Protein AF-A0A061SSI2-F1 (afdb_monomer_lite)

Radius of gyration: 25.5 Å; chains: 1; bounding box: 60×68×73 Å

Organism: NCBI:txid83219

InterPro domains:
  IPR036188 FAD/NAD(P)-binding domain superfamily [G3DSA:3.50.50.60] (136-380)
  IPR036188 FAD/NAD(P)-binding domain superfamily [G3DSA:3.50.50.60] (461-636)
  IPR036188 FAD/NAD(P)-binding domain superfamily [SSF51905] (148-399)
  IPR036188 FAD/NAD(P)-binding domain superfamily [SSF51905] (427-627)

Sequence (639 aa):
MELQDIFISDSFLNADEAMLRAAVQKANIPALMMSLLHLEGDDAIMSSGITPQNAPLSSNEDGLTSADRQIIRDRAVQAALEWRQSGRAVSIPDNVTLDRATSFIIGQETPASYGAMLREELPFSGPNRPAWGQGQASDADCAACPLIVIGAGMSGIAAGIRLKQAGYPFVILEKSNSVGGTWRDNDYPGCRVDTPNHIYSYSFASDFDWPARFSDGATLRSYFEEVAAQFELTDHIKLNTEVAGANWHEATGEWEVRLSDGETLRARAVISALGQLNRPKIPNLPGLDSFAGAQFHSARWDHAVELSGKRVAVIGTGASATQFVPEIVDQVAHMTILQRSPPWLVPTPDYHDDLPDDERWLIRNWPAYAAWYRMWLFRRDGVEGVLPMLFSEPGFDGKTTVSAGNAAIRDLWASYIKEQAGHDPGWVERLLPDYPPCAKRPLRDSGTWVKTLQRDDVALVQDPIASVKANGIRLADGTLIEADVIIFGTGFEADRFFAPLDITGRDGAKMADTMKNPRAYRGTLVPGFPNFFSIYGPNTNTVVGAGIIFFSECSVRYITGCLNVLSAGGHHSLEVKSEPFEAYNSWIDKKNNSAAWGMPDVDSWYKNDAGRVTQNWPGTHYEFWEMTLRPDTDHFDVR

pLDDT: mean 91.66, std 9.03, range [28.86, 98.88]

Structure (mmCIF, N/CA/C/O backbone):
data_AF-A0A061SSI2-F1
#
_entry.id   AF-A0A061SSI2-F1
#
loop_
_atom_site.group_PDB
_atom_site.id
_atom_site.type_symbol
_atom_site.label_atom_id
_atom_site.label_alt_id
_atom_site.label_comp_id
_atom_site.label_asym_id
_atom_site.label_entity_id
_atom_site.label_seq_id
_atom_site.pdbx_PDB_ins_code
_atom_site.Cartn_x
_atom_site.Cartn_y
_atom_site.Cartn_z
_atom_site.occupancy
_atom_site.B_iso_or_equiv
_atom_site.auth_seq_id
_atom_site.auth_comp_id
_atom_site.auth_asym_id
_atom_site.auth_atom_id
_atom_site.pdbx_PDB_model_num
ATOM 1 N N . MET A 1 1 ? 13.472 -9.101 -28.650 1.00 28.86 1 MET A N 1
ATOM 2 C CA . MET A 1 1 ? 13.308 -7.962 -29.572 1.00 28.86 1 MET A CA 1
ATOM 3 C C . MET A 1 1 ? 12.966 -6.786 -28.680 1.00 28.86 1 MET A C 1
ATOM 5 O O . MET A 1 1 ? 11.862 -6.763 -28.156 1.00 28.86 1 MET A O 1
ATOM 9 N N . GLU A 1 2 ? 13.950 -5.953 -28.340 1.00 35.62 2 GLU A N 1
ATOM 10 C CA . GLU A 1 2 ? 13.703 -4.769 -27.508 1.00 35.62 2 GLU A CA 1
ATOM 11 C C . GLU A 1 2 ? 12.800 -3.828 -28.308 1.00 35.62 2 GLU A C 1
ATOM 13 O O . GLU A 1 2 ? 13.147 -3.441 -29.423 1.00 35.62 2 GLU A O 1
ATOM 18 N N . LEU A 1 3 ? 11.610 -3.539 -27.784 1.00 45.44 3 LEU A N 1
ATOM 19 C CA . LEU A 1 3 ? 10.772 -2.467 -28.308 1.00 45.44 3 LEU A CA 1
ATOM 20 C C . LEU A 1 3 ? 11.535 -1.169 -28.030 1.00 45.44 3 LEU A C 1
ATOM 22 O O . LEU A 1 3 ? 11.648 -0.763 -26.882 1.00 45.44 3 LEU A O 1
ATOM 26 N N . GLN A 1 4 ? 12.143 -0.584 -29.060 1.00 54.62 4 GLN A N 1
ATOM 27 C CA . GLN A 1 4 ? 12.888 0.676 -28.932 1.00 54.62 4 GLN A CA 1
ATOM 28 C C . GLN A 1 4 ? 11.991 1.910 -29.101 1.00 54.62 4 GLN A C 1
ATOM 30 O O . GLN A 1 4 ? 12.426 3.020 -28.790 1.00 54.62 4 GLN A O 1
ATOM 35 N N . ASP A 1 5 ? 10.740 1.704 -29.526 1.00 62.62 5 ASP A N 1
ATOM 36 C CA . ASP A 1 5 ? 9.794 2.763 -29.857 1.00 62.62 5 ASP A CA 1
ATOM 37 C C . ASP A 1 5 ? 8.589 2.769 -28.909 1.00 62.62 5 ASP A C 1
ATOM 39 O O . ASP A 1 5 ? 8.026 1.725 -28.563 1.00 62.62 5 ASP A O 1
ATOM 43 N N . ILE A 1 6 ? 8.180 3.973 -28.517 1.00 73.94 6 ILE A N 1
ATOM 44 C CA . ILE A 1 6 ? 6.973 4.227 -27.729 1.00 73.94 6 ILE A CA 1
ATOM 45 C C . ILE A 1 6 ? 5.749 4.137 -28.646 1.00 73.94 6 ILE A C 1
ATOM 47 O O . ILE A 1 6 ? 5.735 4.703 -29.741 1.00 73.94 6 ILE A O 1
ATOM 51 N N . PHE A 1 7 ? 4.699 3.450 -28.190 1.00 74.88 7 PHE A N 1
ATOM 52 C CA . PHE A 1 7 ? 3.424 3.397 -28.907 1.00 74.88 7 PHE A CA 1
ATOM 53 C C . PHE A 1 7 ? 2.786 4.791 -28.992 1.00 74.88 7 PHE A C 1
ATOM 55 O O . PHE A 1 7 ? 2.642 5.480 -27.982 1.00 74.88 7 PHE A O 1
ATOM 62 N N . ILE A 1 8 ? 2.365 5.186 -30.196 1.00 83.44 8 ILE A N 1
ATOM 63 C CA . ILE A 1 8 ? 1.669 6.451 -30.446 1.00 83.44 8 ILE A CA 1
ATOM 64 C C . ILE A 1 8 ? 0.223 6.145 -30.813 1.00 83.44 8 ILE A C 1
ATOM 66 O O . ILE A 1 8 ? -0.042 5.401 -31.753 1.00 83.44 8 ILE A O 1
ATOM 70 N N . SER A 1 9 ? -0.713 6.728 -30.068 1.00 87.00 9 SER A N 1
ATOM 71 C CA . SER A 1 9 ? -2.142 6.503 -30.284 1.00 87.00 9 SER A CA 1
ATOM 72 C C . SER A 1 9 ? -2.663 7.210 -31.542 1.00 87.00 9 SER A C 1
ATOM 74 O O . SER A 1 9 ? -2.282 8.346 -31.837 1.00 87.00 9 SER A O 1
ATOM 76 N N . ASP A 1 10 ? -3.628 6.593 -32.230 1.00 89.00 10 ASP A N 1
ATOM 77 C CA . ASP A 1 10 ? -4.362 7.238 -33.331 1.00 89.00 10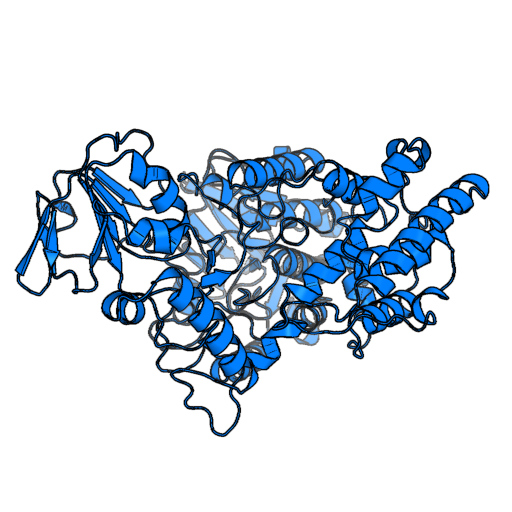 ASP A CA 1
ATOM 78 C C . ASP A 1 10 ? -5.075 8.514 -32.869 1.00 89.00 10 ASP A C 1
ATOM 80 O O . ASP A 1 10 ? -5.177 9.494 -33.604 1.00 89.00 10 ASP A O 1
ATOM 84 N N . SER A 1 11 ? -5.551 8.518 -31.625 1.00 91.38 11 SER A N 1
ATOM 85 C CA . SER A 1 11 ? -6.166 9.682 -30.990 1.00 91.38 11 SER A CA 1
ATOM 86 C C . SER A 1 11 ? -5.193 10.864 -30.936 1.00 91.38 11 SER A C 1
ATOM 88 O O . SER A 1 11 ? -5.549 11.979 -31.317 1.00 91.38 11 SER A O 1
ATOM 90 N N . PHE A 1 12 ? -3.933 10.618 -30.555 1.00 91.88 12 PHE A N 1
ATOM 91 C CA . PHE A 1 12 ? -2.896 11.639 -30.620 1.00 91.88 12 PHE A CA 1
ATOM 92 C C . PHE A 1 12 ? -2.594 12.044 -32.055 1.00 91.88 12 PHE A C 1
ATOM 94 O O . PHE A 1 12 ? -2.487 13.232 -32.302 1.00 91.88 12 PHE A O 1
ATOM 101 N N . LEU A 1 13 ? -2.479 11.127 -33.015 1.00 90.75 13 LEU A N 1
ATOM 102 C CA . LEU A 1 13 ? -2.178 11.497 -34.406 1.00 90.75 13 LEU A CA 1
ATOM 103 C C . LEU A 1 13 ? -3.251 12.404 -35.031 1.00 90.75 13 LEU A C 1
ATOM 105 O O . LEU A 1 13 ? -2.915 13.305 -35.800 1.00 90.75 13 LEU A O 1
ATOM 109 N N . ASN A 1 14 ? -4.518 12.200 -34.665 1.00 92.19 14 ASN A N 1
ATOM 110 C CA . ASN A 1 14 ? -5.667 12.894 -35.251 1.00 92.19 14 ASN A CA 1
ATOM 111 C C . ASN A 1 14 ? -6.132 14.146 -34.482 1.00 92.19 14 ASN A C 1
ATOM 113 O O . ASN A 1 14 ? -7.019 14.847 -34.966 1.00 92.19 14 ASN A O 1
ATOM 117 N N . ALA A 1 15 ? -5.582 14.441 -33.299 1.00 93.06 15 ALA A N 1
ATOM 118 C CA . ALA A 1 15 ? -6.019 15.587 -32.497 1.00 93.06 15 ALA A CA 1
ATOM 119 C C . ALA A 1 15 ? -5.654 16.927 -33.154 1.00 93.06 15 ALA A C 1
ATOM 121 O O . ALA A 1 15 ? -4.512 17.122 -33.563 1.00 93.06 15 ALA A O 1
ATOM 122 N N . ASP A 1 16 ? -6.577 17.884 -33.211 1.00 94.06 16 ASP A N 1
ATOM 123 C CA . ASP A 1 16 ? -6.266 19.227 -33.707 1.00 94.06 16 ASP A CA 1
ATOM 124 C C . ASP A 1 16 ? -5.497 20.074 -32.668 1.00 94.06 16 ASP A C 1
ATOM 126 O O . ASP A 1 16 ? -5.264 19.663 -31.526 1.00 94.06 16 ASP A O 1
ATOM 130 N N . GLU A 1 17 ? -5.054 21.271 -33.066 1.00 96.06 17 GLU A N 1
ATOM 131 C CA . GLU A 1 17 ? -4.328 22.173 -32.164 1.00 96.06 17 GLU A CA 1
ATOM 132 C C . GLU A 1 17 ? -5.178 22.588 -30.951 1.00 96.06 17 GLU A C 1
ATOM 134 O O . GLU A 1 17 ? -4.640 22.750 -29.855 1.00 96.06 17 GLU A O 1
ATOM 139 N N . ALA A 1 18 ? -6.497 22.732 -31.108 1.00 96.00 18 ALA A N 1
ATOM 140 C CA . ALA A 1 18 ? -7.380 23.114 -30.010 1.00 96.00 18 ALA A CA 1
ATOM 141 C C . ALA A 1 18 ? -7.465 22.001 -28.955 1.00 96.00 18 ALA A C 1
ATOM 143 O O . ALA A 1 18 ? -7.346 22.283 -27.762 1.00 96.00 18 ALA A O 1
ATOM 144 N N . MET A 1 19 ? -7.580 20.743 -29.386 1.00 94.94 19 MET A N 1
ATOM 145 C CA . MET A 1 19 ? -7.532 19.563 -28.524 1.00 94.94 19 MET A CA 1
ATOM 146 C C . MET A 1 19 ? -6.191 19.459 -27.797 1.00 94.94 19 MET A C 1
ATOM 148 O O . MET A 1 19 ? -6.169 19.274 -26.582 1.00 94.94 19 MET A O 1
ATOM 152 N N . LEU A 1 20 ? -5.074 19.639 -28.512 1.00 96.06 20 LEU A N 1
ATOM 153 C CA . LEU A 1 20 ? -3.740 19.645 -27.905 1.00 96.06 20 LEU A CA 1
ATOM 154 C C . LEU A 1 20 ? -3.601 20.739 -26.842 1.00 96.06 20 LEU A C 1
ATOM 156 O O . LEU A 1 20 ? -3.106 20.480 -25.746 1.00 96.06 20 LEU A O 1
ATOM 160 N N . ARG A 1 21 ? -4.064 21.957 -27.147 1.00 97.19 21 ARG A N 1
ATOM 161 C CA . ARG A 1 21 ? -4.024 23.090 -26.217 1.00 97.19 21 ARG A CA 1
ATOM 162 C C . ARG A 1 21 ? -4.886 22.861 -24.990 1.00 97.19 21 ARG A C 1
ATOM 164 O O . ARG A 1 21 ? -4.442 23.240 -23.910 1.00 97.19 21 ARG A O 1
ATOM 171 N N . ALA A 1 22 ? -6.070 22.272 -25.151 1.00 95.50 22 ALA A N 1
ATOM 172 C CA . ALA A 1 22 ? -6.946 21.905 -24.044 1.00 95.50 22 ALA A CA 1
ATOM 173 C C . ALA A 1 22 ? -6.271 20.861 -23.143 1.00 95.50 22 ALA A C 1
ATOM 175 O O . ALA A 1 22 ? -6.107 21.108 -21.951 1.00 95.50 22 ALA A O 1
ATOM 176 N N . ALA A 1 23 ? -5.761 19.775 -23.732 1.00 94.75 23 ALA A N 1
ATOM 177 C CA . ALA A 1 23 ? -5.095 18.689 -23.016 1.00 94.75 23 ALA A CA 1
ATOM 178 C C . ALA A 1 23 ? -3.939 19.176 -22.126 1.00 94.75 23 ALA A C 1
ATOM 180 O O . ALA A 1 23 ? -3.821 18.768 -20.973 1.00 94.75 23 ALA A O 1
ATOM 181 N N . VAL A 1 24 ? -3.096 20.094 -22.618 1.00 96.56 24 VAL A N 1
ATOM 182 C CA . VAL A 1 24 ? -1.938 20.573 -21.842 1.00 96.56 24 VAL A CA 1
ATOM 183 C C . VAL A 1 24 ? -2.276 21.629 -20.779 1.00 96.56 24 VAL A C 1
ATOM 185 O O . VAL A 1 24 ? -1.400 21.989 -19.987 1.00 96.56 24 VAL A O 1
ATOM 188 N N . GLN A 1 25 ? -3.513 22.143 -20.706 1.00 94.12 25 GLN A N 1
ATOM 189 C CA . GLN A 1 25 ? -3.859 23.178 -19.718 1.00 94.12 25 GLN A CA 1
ATOM 190 C C . GLN A 1 25 ? -3.698 22.680 -18.283 1.00 94.12 25 GLN A C 1
ATOM 192 O O . GLN A 1 25 ? -3.101 23.371 -17.454 1.00 94.12 25 GLN A O 1
ATOM 197 N N . LYS A 1 26 ? -4.175 21.467 -17.998 1.00 87.50 26 LYS A N 1
ATOM 198 C CA . LYS A 1 26 ? -4.106 20.853 -16.663 1.00 87.50 26 LYS A CA 1
ATOM 199 C C . LYS A 1 26 ? -2.924 19.903 -16.486 1.00 87.50 26 LYS A C 1
ATOM 201 O O . LYS A 1 26 ? -2.784 19.291 -15.434 1.00 87.50 26 LYS A O 1
ATOM 206 N N . ALA A 1 27 ? -2.046 19.812 -17.484 1.00 93.25 27 ALA A N 1
ATOM 207 C CA . ALA A 1 27 ? -0.877 18.952 -17.416 1.00 93.25 27 ALA A CA 1
ATOM 208 C C . ALA A 1 27 ? -0.009 19.268 -16.191 1.00 93.25 27 ALA A C 1
ATOM 210 O O . ALA A 1 27 ? 0.346 20.422 -15.932 1.00 93.25 27 ALA A O 1
ATOM 211 N N . ASN A 1 28 ? 0.443 18.217 -15.508 1.00 91.75 28 ASN A N 1
ATOM 212 C CA . ASN A 1 28 ? 1.655 18.294 -14.706 1.00 91.75 28 ASN A CA 1
ATOM 213 C C . ASN A 1 28 ? 2.825 18.755 -15.593 1.00 91.75 28 ASN A C 1
ATOM 215 O O . ASN A 1 28 ? 3.227 18.050 -16.521 1.00 91.75 28 ASN A O 1
ATOM 219 N N . ILE A 1 29 ? 3.340 19.954 -15.319 1.00 93.44 29 ILE A N 1
ATOM 220 C CA . ILE A 1 29 ? 4.333 20.611 -16.173 1.00 93.44 29 ILE A CA 1
ATOM 221 C C . ILE A 1 29 ? 5.677 19.875 -16.171 1.00 93.44 29 ILE A C 1
ATOM 223 O O . ILE A 1 29 ? 6.192 19.657 -17.262 1.00 93.44 29 ILE A O 1
ATOM 227 N N . PRO A 1 30 ? 6.225 19.407 -15.037 1.00 92.12 30 PRO A N 1
ATOM 228 C CA . PRO A 1 30 ? 7.455 18.615 -15.057 1.00 92.12 30 PRO A CA 1
ATOM 229 C C . PRO A 1 30 ? 7.364 17.344 -15.920 1.00 92.12 30 PRO A C 1
ATOM 231 O O . PRO A 1 30 ? 8.275 17.061 -16.699 1.00 92.12 30 PRO A O 1
ATOM 234 N N . ALA A 1 31 ? 6.243 16.617 -15.859 1.00 92.69 31 ALA A N 1
ATOM 235 C CA . ALA A 1 31 ? 6.002 15.472 -16.737 1.00 92.69 31 ALA A CA 1
ATOM 236 C C . ALA A 1 31 ? 5.883 15.882 -18.216 1.00 92.69 31 ALA A C 1
ATOM 238 O O . ALA A 1 31 ? 6.450 15.230 -19.096 1.00 92.69 31 ALA A O 1
ATOM 239 N N . LEU A 1 32 ? 5.195 16.996 -18.496 1.00 95.25 32 LEU A N 1
ATOM 240 C CA . LEU A 1 32 ? 5.069 17.547 -19.847 1.00 95.25 32 LEU A CA 1
ATOM 241 C C . LEU A 1 32 ? 6.432 17.960 -20.417 1.00 95.25 32 LEU A C 1
ATOM 243 O O . LEU A 1 32 ? 6.720 17.665 -21.574 1.00 95.25 32 LEU A O 1
ATOM 247 N N . MET A 1 33 ? 7.297 18.572 -19.604 1.00 94.69 33 MET A N 1
ATOM 248 C CA . MET A 1 33 ? 8.660 18.923 -20.002 1.00 94.69 33 MET A CA 1
ATOM 249 C C . MET A 1 33 ? 9.441 17.690 -20.443 1.00 94.69 33 MET A C 1
ATOM 251 O O . MET A 1 33 ? 10.102 17.737 -21.470 1.00 94.69 33 MET A O 1
ATOM 255 N N . MET A 1 34 ? 9.360 16.570 -19.724 1.00 92.81 34 MET A N 1
ATOM 256 C CA . MET A 1 34 ? 10.104 15.382 -20.150 1.00 92.81 34 MET A CA 1
ATOM 257 C C . MET A 1 34 ? 9.485 14.658 -21.334 1.00 92.81 34 MET A C 1
ATOM 259 O O . MET A 1 34 ? 10.215 14.027 -22.092 1.00 92.81 34 MET A O 1
ATOM 263 N N . SER A 1 35 ? 8.182 14.812 -21.576 1.00 93.12 35 SER A N 1
ATOM 264 C CA . SER A 1 35 ? 7.599 14.371 -22.847 1.00 93.12 35 SER A CA 1
ATOM 265 C C . SER A 1 35 ? 8.236 15.077 -24.061 1.00 93.12 35 SER A C 1
ATOM 267 O O . SER A 1 35 ? 8.267 14.509 -25.150 1.00 93.12 35 SER A O 1
ATOM 269 N N . LEU A 1 36 ? 8.824 16.273 -23.890 1.00 93.19 36 LEU A N 1
ATOM 270 C CA . LEU A 1 36 ? 9.547 16.963 -24.965 1.00 93.19 36 LEU A CA 1
ATOM 271 C C . LEU A 1 36 ? 10.845 16.255 -25.362 1.00 93.19 36 LEU A C 1
ATOM 273 O O . LEU A 1 36 ? 11.163 16.259 -26.545 1.00 93.19 36 LEU A O 1
ATOM 277 N N . LEU A 1 37 ? 11.527 15.556 -24.441 1.00 91.38 37 LEU A N 1
ATOM 278 C CA . LEU A 1 37 ? 12.700 14.728 -24.785 1.00 91.38 37 LEU A CA 1
ATOM 279 C C . LEU A 1 37 ? 12.373 13.738 -25.911 1.00 91.38 37 LEU A C 1
ATOM 281 O O . LEU A 1 37 ? 13.185 13.438 -26.783 1.00 91.38 37 LEU A O 1
ATOM 285 N N . HIS A 1 38 ? 11.135 13.252 -25.898 1.00 90.62 38 HIS A N 1
ATOM 286 C CA . HIS A 1 38 ? 10.610 12.292 -26.850 1.00 90.62 38 HIS A CA 1
ATOM 287 C C . HIS A 1 38 ? 10.158 12.958 -28.154 1.00 90.62 38 HIS A C 1
ATOM 289 O O . HIS A 1 38 ? 10.530 12.488 -29.231 1.00 90.62 38 HIS A O 1
ATOM 295 N N . LEU A 1 39 ? 9.395 14.054 -28.073 1.00 91.12 39 LEU A N 1
ATOM 296 C CA . LEU A 1 39 ? 8.836 14.766 -29.234 1.00 91.12 39 LEU A CA 1
ATOM 297 C C . LEU A 1 39 ? 9.868 15.595 -30.011 1.00 91.12 39 LEU A C 1
ATOM 299 O O . LEU A 1 39 ? 9.790 15.665 -31.237 1.00 91.12 39 LEU A O 1
ATOM 303 N N . GLU A 1 40 ? 10.877 16.143 -29.341 1.00 91.12 40 GLU A N 1
ATOM 304 C CA . GLU A 1 40 ? 11.967 16.914 -29.960 1.00 91.12 40 GLU A CA 1
ATOM 305 C C . GLU A 1 40 ? 13.142 16.002 -30.338 1.00 91.12 40 GLU A C 1
ATOM 307 O O . GLU A 1 40 ? 13.713 16.140 -31.418 1.00 91.12 40 GLU A O 1
ATOM 312 N N . GLY A 1 41 ? 13.410 14.966 -29.531 1.00 87.12 41 GLY A N 1
ATOM 313 C CA . GLY A 1 41 ? 14.475 13.995 -29.801 1.00 87.12 41 GLY A CA 1
ATOM 314 C C . GLY A 1 41 ? 15.854 14.456 -29.350 1.00 87.12 41 GLY A C 1
ATOM 315 O O . GLY A 1 41 ? 16.855 13.887 -29.783 1.00 87.12 41 GLY A O 1
ATOM 316 N N . ASP A 1 42 ? 15.899 15.477 -28.501 1.00 87.81 42 ASP A N 1
ATOM 317 C CA . ASP A 1 42 ? 17.096 16.005 -27.867 1.00 87.81 42 ASP A CA 1
ATOM 318 C C . ASP A 1 42 ? 16.814 16.372 -26.398 1.00 87.81 42 ASP A C 1
ATOM 320 O O . ASP A 1 42 ? 15.711 16.176 -25.884 1.00 87.81 42 ASP A O 1
ATOM 324 N N . ASP A 1 43 ? 17.837 16.865 -25.698 1.00 88.75 43 ASP A N 1
ATOM 325 C CA . ASP A 1 43 ? 17.764 17.259 -24.294 1.00 88.75 43 ASP A CA 1
ATOM 326 C C . ASP A 1 43 ? 17.686 18.779 -24.065 1.00 88.75 43 ASP A C 1
ATOM 328 O O . ASP A 1 43 ? 17.869 19.250 -22.935 1.00 88.75 43 ASP A O 1
ATOM 332 N N . ALA A 1 44 ? 17.363 19.568 -25.096 1.00 90.62 44 ALA A N 1
ATOM 333 C CA . ALA A 1 44 ? 17.376 21.028 -25.028 1.00 90.62 44 ALA A CA 1
ATOM 334 C C . ALA A 1 44 ? 16.402 21.582 -23.978 1.00 90.62 44 ALA A C 1
ATOM 336 O O . ALA A 1 44 ? 16.630 22.660 -23.422 1.00 90.62 44 ALA A O 1
ATOM 337 N N . ILE A 1 45 ? 15.325 20.854 -23.664 1.00 92.19 45 ILE A N 1
ATOM 338 C CA . ILE A 1 45 ? 14.389 21.227 -22.597 1.00 92.19 45 ILE A CA 1
ATOM 339 C C . ILE A 1 45 ? 15.071 21.342 -21.226 1.00 92.19 45 ILE A C 1
ATOM 341 O O . ILE A 1 45 ? 14.753 22.257 -20.462 1.00 92.19 45 ILE A O 1
ATOM 345 N N . MET A 1 46 ? 16.068 20.495 -20.945 1.00 91.81 46 MET A N 1
ATOM 346 C CA . MET A 1 46 ? 16.818 20.515 -19.684 1.00 91.81 46 MET A CA 1
ATOM 347 C C . MET A 1 46 ? 17.775 21.712 -19.579 1.00 91.81 46 MET A C 1
ATOM 349 O O . MET A 1 46 ? 18.235 22.045 -18.491 1.00 91.81 46 MET A O 1
ATOM 353 N N . SER A 1 47 ? 18.047 22.388 -20.700 1.00 90.25 47 SER A N 1
ATOM 354 C CA . SER A 1 47 ? 18.873 23.602 -20.767 1.00 90.25 47 SER A CA 1
ATOM 355 C C . SER A 1 47 ? 18.049 24.869 -21.035 1.00 90.25 47 SER A C 1
ATOM 357 O O . SER A 1 47 ? 18.606 25.913 -21.363 1.00 90.25 47 SER A O 1
ATOM 359 N N . SER A 1 48 ? 16.719 24.799 -20.900 1.00 89.69 48 SER A N 1
ATOM 360 C CA . SER A 1 48 ? 15.794 25.893 -21.244 1.00 89.69 48 SER A CA 1
ATOM 361 C C . SER A 1 48 ? 15.850 27.110 -20.310 1.00 89.69 48 SER A C 1
ATOM 363 O O . SER A 1 48 ? 15.280 28.150 -20.631 1.00 89.69 48 SER A O 1
ATOM 365 N N . GLY A 1 49 ? 16.506 26.988 -19.152 1.00 89.69 49 GLY A N 1
ATOM 366 C CA . GLY A 1 49 ? 16.491 27.996 -18.086 1.00 89.69 49 GLY A CA 1
ATOM 367 C C . GLY A 1 49 ? 15.238 27.956 -17.201 1.00 89.69 49 GLY A C 1
ATOM 368 O O . GLY A 1 49 ? 15.182 28.682 -16.212 1.00 89.69 49 GLY A O 1
ATOM 369 N N . ILE A 1 50 ? 14.268 27.094 -17.519 1.00 92.25 50 ILE A N 1
ATOM 370 C CA . ILE A 1 50 ? 13.095 26.798 -16.694 1.00 92.25 50 ILE A CA 1
ATOM 371 C C . ILE A 1 50 ? 13.353 25.455 -16.015 1.00 92.25 50 ILE A C 1
ATOM 373 O O . ILE A 1 50 ? 13.325 24.426 -16.683 1.00 92.25 50 ILE A O 1
ATOM 377 N N . THR A 1 51 ? 13.603 25.451 -14.707 1.00 89.38 51 THR A N 1
ATOM 378 C CA . THR A 1 51 ? 13.947 24.228 -13.963 1.00 89.38 51 THR A CA 1
ATOM 379 C C . THR A 1 51 ? 12.963 24.014 -12.814 1.00 89.38 51 THR A C 1
ATOM 381 O O . THR A 1 51 ? 12.871 24.886 -11.945 1.00 89.38 51 THR A O 1
ATOM 384 N N . PRO A 1 52 ? 12.242 22.876 -12.775 1.00 88.81 52 PRO A N 1
ATOM 385 C CA . PRO A 1 52 ? 11.404 22.522 -11.635 1.00 88.81 52 PRO A CA 1
ATOM 386 C C . PRO A 1 52 ? 12.216 22.390 -10.340 1.00 88.81 52 PRO A C 1
ATOM 388 O O . PRO A 1 52 ? 13.381 21.995 -10.355 1.00 88.81 52 PRO A O 1
ATOM 391 N N . GLN A 1 53 ? 11.593 22.680 -9.201 1.00 81.75 53 GLN A N 1
ATOM 392 C CA . GLN A 1 53 ? 12.187 22.504 -7.873 1.00 81.75 53 GLN A CA 1
ATOM 393 C C . GLN A 1 53 ? 11.371 21.536 -7.015 1.00 81.75 53 GLN A C 1
ATOM 395 O O . GLN A 1 53 ? 10.215 21.238 -7.307 1.00 81.75 53 GLN A O 1
ATOM 400 N N . ASN A 1 54 ? 11.991 20.995 -5.960 1.00 74.94 54 ASN A N 1
ATOM 401 C CA . ASN A 1 54 ? 11.278 20.236 -4.934 1.00 74.94 54 ASN A CA 1
ATOM 402 C C . ASN A 1 54 ? 10.758 21.173 -3.847 1.00 74.94 54 ASN A C 1
ATOM 404 O O . ASN A 1 54 ? 11.558 21.698 -3.073 1.00 74.94 54 ASN A O 1
ATOM 408 N N . ALA A 1 55 ? 9.445 21.351 -3.741 1.00 75.25 55 ALA A N 1
ATOM 409 C CA . ALA A 1 55 ? 8.859 22.131 -2.656 1.00 75.25 55 ALA A CA 1
ATOM 410 C C . ALA A 1 55 ? 7.609 21.440 -2.071 1.00 75.25 55 ALA A C 1
ATOM 412 O O . ALA A 1 55 ? 6.511 21.979 -2.180 1.00 75.25 55 ALA A O 1
ATOM 413 N N . PRO A 1 56 ? 7.748 20.270 -1.411 1.00 68.25 56 PRO A N 1
ATOM 414 C CA . PRO A 1 56 ? 6.621 19.412 -1.010 1.00 68.25 56 PRO A CA 1
ATOM 415 C C . PRO A 1 56 ? 5.663 20.029 0.027 1.00 68.25 56 PRO A C 1
ATOM 417 O O . PRO A 1 56 ? 4.608 19.468 0.290 1.00 68.25 56 PRO A O 1
ATOM 420 N N . LEU A 1 57 ? 6.026 21.162 0.638 1.00 72.62 57 LEU A N 1
ATOM 421 C CA . LEU A 1 57 ? 5.203 21.891 1.618 1.00 72.62 57 LEU A CA 1
ATOM 422 C C . LEU A 1 57 ? 4.716 23.254 1.092 1.00 72.62 57 LEU A C 1
ATOM 424 O O . LEU A 1 57 ? 4.156 24.047 1.846 1.00 72.62 57 LEU A O 1
ATOM 428 N N . SER A 1 58 ? 4.973 23.555 -0.182 1.00 69.69 58 SER A N 1
ATOM 429 C CA . SER A 1 58 ? 4.589 24.802 -0.846 1.00 69.69 58 SER A CA 1
ATOM 430 C C . SER A 1 58 ? 3.264 24.633 -1.586 1.00 69.69 58 SER A C 1
ATOM 432 O O . SER A 1 58 ? 2.987 23.572 -2.130 1.00 69.69 58 SER A O 1
ATOM 434 N N . SER A 1 59 ? 2.482 25.708 -1.710 1.00 68.94 59 SER A N 1
ATOM 435 C CA . SER A 1 59 ? 1.330 25.743 -2.626 1.00 68.94 59 SER A CA 1
ATOM 436 C C . SER A 1 59 ? 1.740 25.677 -4.104 1.00 68.94 59 SER A C 1
ATOM 438 O O . SER A 1 59 ? 0.919 25.372 -4.965 1.00 68.94 59 SER A O 1
ATOM 440 N N . ASN A 1 60 ? 3.011 25.967 -4.398 1.00 71.56 60 ASN A N 1
ATOM 441 C CA . ASN A 1 60 ? 3.637 25.813 -5.705 1.00 71.56 60 ASN A CA 1
ATOM 442 C C . ASN A 1 60 ? 4.745 24.753 -5.622 1.00 71.56 60 ASN A C 1
ATOM 444 O O . ASN A 1 60 ? 5.915 25.086 -5.420 1.00 71.56 60 ASN A O 1
ATOM 448 N N . GLU A 1 61 ? 4.358 23.483 -5.717 1.00 74.75 61 GLU A N 1
ATOM 449 C CA . GLU A 1 61 ? 5.221 22.334 -5.400 1.00 74.75 61 GLU A CA 1
ATOM 450 C C . GLU A 1 61 ? 6.387 22.125 -6.376 1.00 74.75 61 GLU A C 1
ATOM 452 O O . GLU A 1 61 ? 7.415 21.572 -5.990 1.00 74.75 61 GLU A O 1
ATOM 457 N N . ASP A 1 62 ? 6.235 22.561 -7.630 1.00 83.56 62 ASP A N 1
ATOM 458 C CA . ASP A 1 62 ? 7.265 22.457 -8.672 1.00 83.56 62 ASP A CA 1
ATOM 459 C C . ASP A 1 62 ? 8.088 23.749 -8.839 1.00 83.56 62 ASP A C 1
ATOM 461 O O . ASP A 1 62 ? 9.015 23.789 -9.646 1.00 83.56 62 ASP A O 1
ATOM 465 N N . GLY A 1 63 ? 7.770 24.806 -8.081 1.00 86.31 63 GLY A N 1
ATOM 466 C CA . GLY A 1 63 ? 8.483 26.086 -8.097 1.00 86.31 63 GLY A CA 1
ATOM 467 C C . GLY A 1 63 ? 8.316 26.930 -9.369 1.00 86.31 63 GLY A C 1
ATOM 468 O O . GLY A 1 63 ? 8.910 28.004 -9.450 1.00 86.31 63 GLY A O 1
ATOM 469 N N . LEU A 1 64 ? 7.508 26.504 -10.348 1.00 90.56 64 LEU A N 1
ATOM 470 C CA . LEU A 1 64 ? 7.386 27.182 -11.643 1.00 90.56 64 LEU A CA 1
ATOM 471 C C . LEU A 1 64 ? 6.388 28.346 -11.597 1.00 90.56 64 LEU A C 1
ATOM 473 O O . LEU A 1 64 ? 5.319 28.244 -10.984 1.00 90.56 64 LEU A O 1
ATOM 477 N N . THR A 1 65 ? 6.696 29.451 -12.282 1.00 93.00 65 THR A N 1
ATOM 478 C CA . THR A 1 65 ? 5.770 30.590 -12.400 1.00 93.00 65 THR A CA 1
ATOM 479 C C . THR A 1 65 ? 4.686 30.326 -13.444 1.00 93.00 65 THR A C 1
ATOM 481 O O . THR A 1 65 ? 4.862 29.525 -14.359 1.00 93.00 65 THR A O 1
ATOM 484 N N . SER A 1 66 ? 3.561 31.045 -13.381 1.00 92.81 66 SER A N 1
ATOM 485 C CA . SER A 1 66 ? 2.514 30.941 -14.411 1.00 92.81 66 SER A CA 1
ATOM 486 C C . SER A 1 66 ? 3.026 31.240 -15.827 1.00 92.81 66 SER A C 1
ATOM 488 O O . SER A 1 66 ? 2.532 30.647 -16.783 1.00 92.81 66 SER A O 1
ATOM 490 N N . ALA A 1 67 ? 4.024 32.124 -15.960 1.00 95.81 67 ALA A N 1
ATOM 491 C CA . ALA A 1 67 ? 4.663 32.429 -17.237 1.00 95.81 67 ALA A CA 1
ATOM 492 C C . ALA A 1 67 ? 5.490 31.240 -17.748 1.00 95.81 67 ALA A C 1
ATOM 494 O O . ALA A 1 67 ? 5.316 30.836 -18.896 1.00 95.81 67 ALA A O 1
ATOM 495 N N . ASP A 1 68 ? 6.302 30.624 -16.883 1.00 95.38 68 ASP A N 1
ATOM 496 C CA . ASP A 1 68 ? 7.083 29.430 -17.228 1.00 95.38 68 ASP A CA 1
ATOM 497 C C . ASP A 1 68 ? 6.172 28.294 -17.695 1.00 95.38 68 ASP A C 1
ATOM 499 O O . ASP A 1 68 ? 6.390 27.698 -18.747 1.00 95.38 68 ASP A O 1
ATOM 503 N N . ARG A 1 69 ? 5.084 28.040 -16.956 1.00 95.31 69 ARG A N 1
ATOM 504 C CA . ARG A 1 69 ? 4.093 27.014 -17.314 1.00 95.31 69 ARG A CA 1
ATOM 505 C C . ARG A 1 69 ? 3.512 27.255 -18.703 1.00 95.31 69 ARG A C 1
ATOM 507 O O . ARG A 1 69 ? 3.349 26.306 -19.465 1.00 95.31 69 ARG A O 1
ATOM 514 N N . GLN A 1 70 ? 3.202 28.508 -19.036 1.00 97.00 70 GLN A N 1
ATOM 515 C CA . GLN A 1 70 ? 2.656 28.850 -20.345 1.00 97.00 70 GLN A CA 1
ATOM 516 C C . GLN A 1 70 ? 3.680 28.633 -21.466 1.00 97.00 70 GLN A C 1
ATOM 518 O O . GLN A 1 70 ? 3.334 28.027 -22.477 1.00 97.00 70 GLN A O 1
ATOM 523 N N . ILE A 1 71 ? 4.943 29.023 -21.255 1.00 96.94 71 ILE A N 1
ATOM 524 C CA . ILE A 1 71 ? 6.040 28.774 -22.206 1.00 96.94 71 ILE A CA 1
ATOM 525 C C . ILE A 1 71 ? 6.172 27.275 -22.498 1.00 96.94 71 ILE A C 1
ATOM 527 O O . ILE A 1 71 ? 6.255 26.878 -23.661 1.00 96.94 71 ILE A O 1
ATOM 531 N N . ILE A 1 72 ? 6.150 26.433 -21.460 1.00 97.00 72 ILE A N 1
ATOM 532 C CA . ILE A 1 72 ? 6.250 24.980 -21.630 1.00 97.00 72 ILE A CA 1
ATOM 533 C C . ILE A 1 72 ? 5.043 24.411 -22.380 1.00 97.00 72 ILE A C 1
ATOM 535 O O . ILE A 1 72 ? 5.226 23.589 -23.275 1.00 97.00 72 ILE A O 1
ATOM 539 N N . ARG A 1 73 ? 3.818 24.848 -22.059 1.00 97.62 73 ARG A N 1
ATOM 540 C CA . ARG A 1 73 ? 2.607 24.400 -22.768 1.00 97.62 73 ARG A CA 1
ATOM 541 C C . ARG A 1 73 ? 2.656 24.749 -24.250 1.00 97.62 73 ARG A C 1
ATOM 543 O O . ARG A 1 73 ? 2.364 23.895 -25.083 1.00 97.62 73 ARG A O 1
ATOM 550 N N . ASP A 1 74 ? 3.045 25.979 -24.579 1.00 97.69 74 ASP A N 1
ATOM 551 C CA . ASP A 1 74 ? 3.144 26.417 -25.970 1.00 97.69 74 ASP A CA 1
ATOM 552 C C . ASP A 1 74 ? 4.225 25.635 -26.724 1.00 97.69 74 ASP A C 1
ATOM 554 O O . ASP A 1 74 ? 3.959 25.145 -27.822 1.00 97.69 74 ASP A O 1
ATOM 558 N N . ARG A 1 75 ? 5.399 25.421 -26.110 1.00 97.06 75 ARG A N 1
ATOM 559 C CA . ARG A 1 75 ? 6.461 24.574 -26.675 1.00 97.06 75 ARG A CA 1
ATOM 560 C C . ARG A 1 75 ? 5.992 23.135 -26.895 1.00 97.06 75 ARG A C 1
ATOM 562 O O . ARG A 1 75 ? 6.235 22.588 -27.962 1.00 97.06 75 ARG A O 1
ATOM 569 N N . ALA A 1 76 ? 5.281 22.543 -25.935 1.00 97.06 76 ALA A N 1
ATOM 570 C CA . ALA A 1 76 ? 4.746 21.185 -26.042 1.00 97.06 76 ALA A CA 1
ATOM 571 C C . ALA A 1 76 ? 3.773 21.018 -27.213 1.00 97.06 76 ALA A C 1
ATOM 573 O O . ALA A 1 76 ? 3.874 20.046 -27.960 1.00 97.06 76 ALA A O 1
ATOM 574 N N . VAL A 1 77 ? 2.867 21.978 -27.414 1.00 97.69 77 VAL A N 1
ATOM 575 C CA . VAL A 1 77 ? 1.939 21.951 -28.552 1.00 97.69 77 VAL A CA 1
ATOM 576 C C . VAL A 1 77 ? 2.690 22.109 -29.873 1.00 97.69 77 VAL A C 1
ATOM 578 O O . VAL A 1 77 ? 2.423 21.350 -30.801 1.00 97.69 77 VAL A O 1
ATOM 581 N N . GLN A 1 78 ? 3.649 23.038 -29.963 1.00 96.56 78 GLN A N 1
ATOM 582 C CA . GLN A 1 78 ? 4.454 23.201 -31.180 1.00 96.56 78 GLN A CA 1
ATOM 583 C C . GLN A 1 78 ? 5.269 21.942 -31.495 1.00 96.56 78 GLN A C 1
ATOM 585 O O . GLN A 1 78 ? 5.168 21.424 -32.603 1.00 96.56 78 GLN A O 1
ATOM 590 N N . ALA A 1 79 ? 5.967 21.377 -30.506 1.00 94.81 79 ALA A N 1
ATOM 591 C CA . ALA A 1 79 ? 6.728 20.141 -30.666 1.00 94.81 79 ALA A CA 1
ATOM 592 C C . ALA A 1 79 ? 5.837 18.973 -31.115 1.00 94.81 79 ALA A C 1
ATOM 594 O O . ALA A 1 79 ? 6.228 18.201 -31.985 1.00 94.81 79 ALA A O 1
ATOM 595 N N . ALA A 1 80 ? 4.615 18.854 -30.584 1.00 94.75 80 ALA A N 1
ATOM 596 C CA . ALA A 1 80 ? 3.660 17.837 -31.022 1.00 94.75 80 ALA A CA 1
ATOM 597 C C . ALA A 1 80 ? 3.243 18.019 -32.495 1.00 94.75 80 ALA A C 1
ATOM 599 O O . ALA A 1 80 ? 3.198 17.043 -33.246 1.00 94.75 80 ALA A O 1
ATOM 600 N N . LEU A 1 81 ? 2.958 19.254 -32.923 1.00 94.69 81 LEU A N 1
ATOM 601 C CA . LEU A 1 81 ? 2.582 19.564 -34.307 1.00 94.69 81 LEU A CA 1
ATOM 602 C C . LEU A 1 81 ? 3.740 19.323 -35.288 1.00 94.69 81 LEU A C 1
ATOM 604 O O . LEU A 1 81 ? 3.531 18.727 -36.346 1.00 94.69 81 LEU A O 1
ATOM 608 N N . GLU A 1 82 ? 4.953 19.747 -34.935 1.00 93.38 82 GLU A N 1
ATOM 609 C CA . GLU A 1 82 ? 6.169 19.547 -35.732 1.00 93.38 82 GLU A CA 1
ATOM 610 C C . GLU A 1 82 ? 6.548 18.066 -35.820 1.00 93.38 82 GLU A C 1
ATOM 612 O O . GLU A 1 82 ? 6.810 17.544 -36.908 1.00 93.38 82 GLU A O 1
ATOM 617 N N . TRP A 1 83 ? 6.504 17.352 -34.692 1.00 92.25 83 TRP A N 1
ATOM 618 C CA . TRP A 1 83 ? 6.807 15.926 -34.639 1.00 92.25 83 TRP A CA 1
ATOM 619 C C . TRP A 1 83 ? 5.909 15.126 -35.592 1.00 92.25 83 TRP A C 1
ATOM 621 O O . TRP A 1 83 ? 6.420 14.317 -36.372 1.00 92.25 83 TRP A O 1
ATOM 631 N N . ARG A 1 84 ? 4.598 15.414 -35.623 1.00 87.94 84 ARG A N 1
ATOM 632 C CA . ARG A 1 84 ? 3.643 14.756 -36.537 1.00 87.94 84 ARG A CA 1
ATOM 633 C C . ARG A 1 84 ? 3.951 14.989 -38.015 1.00 87.94 84 ARG A C 1
ATOM 635 O O . ARG A 1 84 ? 3.648 14.123 -38.829 1.00 87.94 84 ARG A O 1
ATOM 642 N N . GLN A 1 85 ? 4.545 16.129 -38.369 1.00 86.50 85 GLN A N 1
ATOM 643 C CA . GLN A 1 85 ? 4.998 16.391 -39.740 1.00 86.50 85 GLN A CA 1
ATOM 644 C C . GLN A 1 85 ? 6.286 15.628 -40.062 1.00 86.50 85 GLN A C 1
ATOM 646 O O . GLN A 1 85 ? 6.474 15.183 -41.192 1.00 86.50 85 GLN A O 1
ATOM 651 N N . SER A 1 86 ? 7.170 15.473 -39.072 1.00 85.38 86 SER A N 1
ATOM 652 C CA . SER A 1 86 ? 8.462 14.801 -39.240 1.00 85.38 86 SER A CA 1
ATOM 653 C C . SER A 1 86 ? 8.351 13.278 -39.372 1.00 85.38 86 SER A C 1
ATOM 655 O O . SER A 1 86 ? 9.169 12.664 -40.055 1.00 85.38 86 SER A O 1
ATOM 657 N N . GLY A 1 87 ? 7.375 12.658 -38.695 1.00 74.19 87 GLY A N 1
ATOM 658 C CA . GLY A 1 87 ? 7.238 11.200 -38.608 1.00 74.19 87 GLY A CA 1
ATOM 659 C C . GLY A 1 87 ? 8.400 10.499 -37.889 1.00 74.19 87 GLY A C 1
ATOM 660 O O . GLY A 1 87 ? 8.583 9.294 -38.059 1.00 74.19 87 GLY A O 1
ATOM 661 N N . ARG A 1 88 ? 9.216 11.236 -37.121 1.00 82.69 88 ARG A N 1
ATOM 662 C CA . ARG A 1 88 ? 10.360 10.681 -36.384 1.00 82.69 88 ARG A CA 1
ATOM 663 C C . ARG A 1 88 ? 9.886 9.667 -35.338 1.00 82.69 88 ARG A C 1
ATOM 665 O O . ARG A 1 88 ? 8.913 9.913 -34.634 1.00 82.69 88 ARG A O 1
ATOM 672 N N . ALA A 1 89 ? 10.603 8.556 -35.183 1.00 79.50 89 ALA A N 1
ATOM 673 C CA . ALA A 1 89 ? 10.318 7.596 -34.119 1.00 79.50 89 ALA A CA 1
ATOM 674 C C . ALA A 1 89 ? 10.487 8.231 -32.727 1.00 79.50 89 ALA A C 1
ATOM 676 O O . ALA A 1 89 ? 11.388 9.046 -32.502 1.00 79.50 89 ALA A O 1
ATOM 677 N N . VAL A 1 90 ? 9.617 7.848 -31.792 1.00 80.81 90 VAL A N 1
ATOM 678 C CA . VAL A 1 90 ? 9.731 8.245 -30.389 1.00 80.81 90 VAL A CA 1
ATOM 679 C C . VAL A 1 90 ? 10.509 7.172 -29.641 1.00 80.81 90 VAL A C 1
ATOM 681 O O . VAL A 1 90 ? 9.967 6.115 -29.331 1.00 80.81 90 VAL A O 1
ATOM 684 N N . SER A 1 91 ? 11.773 7.459 -29.342 1.00 79.50 91 SER A N 1
ATOM 685 C CA . SER A 1 91 ? 12.676 6.512 -28.690 1.00 79.50 91 SER A CA 1
ATOM 686 C C . SER A 1 91 ? 12.538 6.498 -27.169 1.00 79.50 91 SER A C 1
ATOM 688 O O . SER A 1 91 ? 12.216 7.513 -26.538 1.00 79.50 91 SER A O 1
ATOM 690 N N . ILE A 1 92 ? 12.875 5.355 -26.576 1.00 82.69 92 ILE A N 1
ATOM 691 C CA . ILE A 1 92 ? 13.082 5.205 -25.133 1.00 82.69 92 ILE A CA 1
ATOM 692 C C . ILE A 1 92 ? 14.481 5.733 -24.755 1.00 82.69 92 ILE A C 1
ATOM 694 O O . ILE A 1 92 ? 15.466 5.295 -25.351 1.00 82.69 92 ILE A O 1
ATOM 698 N N . PRO A 1 93 ? 14.610 6.647 -23.774 1.00 83.38 93 PRO A N 1
ATOM 699 C CA . PRO A 1 93 ? 15.905 7.161 -23.344 1.00 83.38 93 PRO A CA 1
ATOM 700 C C . PRO A 1 93 ? 16.805 6.084 -22.711 1.00 83.38 93 PRO A C 1
ATOM 702 O O . PRO A 1 93 ? 16.346 5.169 -22.012 1.00 83.38 93 PRO A O 1
ATOM 705 N N . ASP A 1 94 ? 18.117 6.223 -22.909 1.00 84.25 94 ASP A N 1
ATOM 706 C CA . ASP A 1 94 ? 19.111 5.411 -22.206 1.00 84.25 94 ASP A CA 1
ATOM 707 C C . ASP A 1 94 ? 19.182 5.769 -20.707 1.00 84.25 94 ASP A C 1
ATOM 709 O O . ASP A 1 94 ? 18.563 6.724 -20.238 1.00 84.25 94 ASP A O 1
ATOM 713 N N . ASN A 1 95 ? 19.912 4.976 -19.912 1.00 83.25 95 ASN A N 1
ATOM 714 C CA . ASN A 1 95 ? 19.984 5.197 -18.458 1.00 83.25 95 ASN A CA 1
ATOM 715 C C . ASN A 1 95 ? 20.587 6.553 -18.104 1.00 83.25 95 ASN A C 1
ATOM 717 O O . ASN A 1 95 ? 20.120 7.190 -17.170 1.00 83.25 95 ASN A O 1
ATOM 721 N N . VAL A 1 96 ? 21.588 6.998 -18.864 1.00 84.56 96 VAL A N 1
ATOM 722 C CA . VAL A 1 96 ? 22.269 8.272 -18.618 1.00 84.56 96 VAL A CA 1
ATOM 723 C C . VAL A 1 96 ? 21.304 9.436 -18.831 1.00 84.56 96 VAL A C 1
ATOM 725 O O . VAL A 1 96 ? 21.274 10.377 -18.041 1.00 84.56 96 VAL A O 1
ATOM 728 N N . THR A 1 97 ? 20.484 9.366 -19.877 1.00 86.31 97 THR A N 1
ATOM 729 C CA . THR A 1 97 ? 19.463 10.369 -20.168 1.00 86.31 97 THR A CA 1
ATOM 730 C C . THR A 1 97 ? 18.338 10.320 -19.142 1.00 86.31 97 THR A C 1
ATOM 732 O O . THR A 1 97 ? 17.923 11.380 -18.685 1.00 86.31 97 THR A O 1
ATOM 735 N N . LEU A 1 98 ? 17.889 9.128 -18.721 1.00 86.44 98 LEU A N 1
ATOM 736 C CA . LEU A 1 98 ? 16.910 8.988 -17.635 1.00 86.44 98 LEU A CA 1
ATOM 737 C C . LEU A 1 98 ? 17.433 9.599 -16.329 1.00 86.44 98 LEU A C 1
ATOM 739 O O . LEU A 1 98 ? 16.742 10.426 -15.752 1.00 86.44 98 LEU A O 1
ATOM 743 N N . ASP A 1 99 ? 18.659 9.283 -15.906 1.00 84.00 99 ASP A N 1
ATOM 744 C CA . ASP A 1 99 ? 19.264 9.833 -14.683 1.00 84.00 99 ASP A CA 1
ATOM 745 C C . ASP A 1 99 ? 19.332 11.368 -14.720 1.00 84.00 99 ASP A C 1
ATOM 747 O O . ASP A 1 99 ? 18.984 12.045 -13.747 1.00 84.00 99 ASP A O 1
ATOM 751 N N . ARG A 1 100 ? 19.734 11.938 -15.865 1.00 86.88 100 ARG A N 1
ATOM 752 C CA . ARG A 1 100 ? 19.783 13.394 -16.072 1.00 86.88 100 ARG A CA 1
ATOM 753 C C . ARG A 1 100 ? 18.391 14.024 -16.061 1.00 86.88 100 ARG A C 1
ATOM 755 O O . ARG A 1 100 ? 18.199 15.025 -15.376 1.00 86.88 100 ARG A O 1
ATOM 762 N N . ALA A 1 101 ? 17.437 13.438 -16.782 1.00 88.00 101 ALA A N 1
ATOM 763 C CA . ALA A 1 101 ? 16.046 13.884 -16.844 1.00 88.00 101 ALA A CA 1
ATOM 764 C C . ALA A 1 101 ? 15.391 13.861 -15.464 1.00 88.00 101 ALA A C 1
ATOM 766 O O . ALA A 1 101 ? 14.761 14.829 -15.039 1.00 88.00 101 ALA A O 1
ATOM 767 N N . THR A 1 102 ? 15.610 12.783 -14.720 1.00 83.69 102 THR A N 1
ATOM 768 C CA . THR A 1 102 ? 15.137 12.651 -13.354 1.00 83.69 102 THR A CA 1
ATOM 769 C C . THR A 1 102 ? 15.800 13.677 -12.445 1.00 83.69 102 THR A C 1
ATOM 771 O O . THR A 1 102 ? 15.087 14.416 -11.776 1.00 83.69 102 THR A O 1
ATOM 774 N N . SER A 1 103 ? 17.128 13.808 -12.456 1.00 84.94 103 SER A N 1
ATOM 775 C CA . SER A 1 103 ? 17.820 14.822 -11.644 1.00 84.94 103 SER A CA 1
ATOM 776 C C . SER A 1 103 ? 17.340 16.243 -11.966 1.00 84.94 103 SER A C 1
ATOM 778 O O . SER A 1 103 ? 17.173 17.061 -11.064 1.00 84.94 103 SER A O 1
ATOM 780 N N . PHE A 1 104 ? 17.045 16.528 -13.239 1.00 87.31 104 PHE A N 1
ATOM 781 C CA . PHE A 1 104 ? 16.490 17.803 -13.690 1.00 87.31 104 PHE A CA 1
ATOM 782 C C . PHE A 1 104 ? 15.080 18.061 -13.144 1.00 87.31 104 PHE A C 1
ATOM 784 O O . PHE A 1 104 ? 14.843 19.109 -12.550 1.00 87.31 104 PHE A O 1
ATOM 791 N N . ILE A 1 105 ? 14.151 17.109 -13.289 1.00 82.00 105 ILE A N 1
ATOM 792 C CA . ILE A 1 105 ? 12.789 17.235 -12.745 1.00 82.00 105 ILE A CA 1
ATOM 793 C C . ILE A 1 105 ? 12.803 17.316 -11.214 1.00 82.00 105 ILE A C 1
ATOM 795 O O . ILE A 1 105 ? 11.982 18.008 -10.606 1.00 82.00 105 ILE A O 1
ATOM 799 N N . ILE A 1 106 ? 13.702 16.563 -10.578 1.00 76.75 106 ILE A N 1
ATOM 800 C CA . ILE A 1 106 ? 13.814 16.515 -9.124 1.00 76.75 106 ILE A CA 1
ATOM 801 C C . ILE A 1 106 ? 14.554 17.756 -8.585 1.00 76.75 106 ILE A C 1
ATOM 803 O O . ILE A 1 106 ? 14.393 18.115 -7.418 1.00 76.75 106 ILE A O 1
ATOM 807 N N . GLY A 1 107 ? 15.343 18.446 -9.403 1.00 76.69 107 GLY A N 1
ATOM 808 C CA . GLY A 1 107 ? 16.168 19.567 -8.956 1.00 76.69 107 GLY A CA 1
ATOM 809 C C . GLY A 1 107 ? 17.244 19.164 -7.936 1.00 76.69 107 GLY A C 1
ATOM 810 O O . GLY A 1 107 ? 17.719 20.016 -7.189 1.00 76.69 107 GLY A O 1
ATOM 811 N N . GLN A 1 108 ? 17.605 17.878 -7.870 1.00 75.81 108 GLN A N 1
ATOM 812 C CA . GLN A 1 108 ? 18.658 17.338 -7.005 1.00 75.81 108 GLN A CA 1
ATOM 813 C C . GLN A 1 108 ? 19.287 16.101 -7.664 1.00 75.81 108 GLN A C 1
ATOM 815 O O . GLN A 1 108 ? 18.651 15.463 -8.503 1.00 75.81 108 GLN A O 1
ATOM 820 N N . GLU A 1 109 ? 20.512 15.747 -7.279 1.00 80.31 109 GLU A N 1
ATOM 821 C CA . GLU A 1 109 ? 21.163 14.532 -7.782 1.00 80.31 109 GLU A CA 1
ATOM 822 C C . GLU A 1 109 ? 20.446 13.267 -7.289 1.00 80.31 109 GLU A C 1
ATOM 824 O O . GLU A 1 109 ? 20.074 13.156 -6.117 1.00 80.31 109 GLU A O 1
ATOM 829 N N . THR A 1 110 ? 20.264 12.297 -8.184 1.00 77.38 110 THR A N 1
ATOM 830 C CA . THR A 1 110 ? 19.729 10.973 -7.847 1.00 77.38 110 THR A CA 1
ATOM 831 C C . THR A 1 110 ? 20.839 9.968 -7.531 1.00 77.38 110 THR A C 1
ATOM 833 O O . THR A 1 110 ? 21.955 10.112 -8.034 1.00 77.38 110 THR A O 1
ATOM 836 N N . PRO A 1 111 ? 20.554 8.908 -6.747 1.00 80.06 111 PRO A N 1
ATOM 837 C CA . PRO A 1 111 ? 21.477 7.788 -6.576 1.00 80.06 111 PRO A CA 1
ATOM 838 C C . PRO A 1 111 ? 21.934 7.194 -7.916 1.00 80.06 111 PRO A C 1
ATOM 840 O O . PRO A 1 111 ? 21.219 7.255 -8.920 1.00 80.06 111 PRO A O 1
ATOM 843 N N . ALA A 1 112 ? 23.117 6.575 -7.926 1.00 71.62 112 ALA A N 1
ATOM 844 C CA . ALA A 1 112 ? 23.604 5.856 -9.100 1.00 71.62 112 ALA A CA 1
ATOM 845 C C . ALA A 1 112 ? 22.605 4.759 -9.507 1.00 71.62 112 ALA A C 1
ATOM 847 O O . ALA A 1 112 ? 22.100 4.049 -8.650 1.00 71.62 112 ALA A O 1
ATOM 848 N N . SER A 1 113 ? 22.350 4.570 -10.804 1.00 77.00 113 SER A N 1
ATOM 849 C CA . SER A 1 113 ? 21.410 3.556 -11.325 1.00 77.00 113 SER A CA 1
ATOM 850 C C . SER A 1 113 ? 19.926 3.787 -11.004 1.00 77.00 113 SER A C 1
ATOM 852 O O . SER A 1 113 ? 19.115 2.888 -11.233 1.00 77.00 113 SER A O 1
ATOM 854 N N . TYR A 1 114 ? 19.529 4.974 -10.539 1.00 81.44 114 TYR A N 1
ATOM 855 C CA . TYR A 1 114 ? 18.114 5.312 -10.350 1.00 81.44 114 TYR A CA 1
ATOM 856 C C . TYR A 1 114 ? 17.305 5.178 -11.654 1.00 81.44 114 TYR A C 1
ATOM 858 O O . TYR A 1 114 ? 16.202 4.634 -11.661 1.00 81.44 114 TYR A O 1
ATOM 866 N N . GLY A 1 115 ? 17.887 5.566 -12.788 1.00 80.12 115 GLY A N 1
ATOM 867 C CA . GLY A 1 115 ? 17.325 5.393 -14.124 1.00 80.12 115 GLY A CA 1
ATOM 868 C C . GLY A 1 115 ? 17.090 3.930 -14.503 1.00 80.12 115 GLY A C 1
ATOM 869 O O . GLY A 1 115 ? 16.172 3.645 -15.269 1.00 80.12 115 GLY A O 1
ATOM 870 N N . ALA A 1 116 ? 17.842 2.985 -13.925 1.00 82.31 116 ALA A N 1
ATOM 871 C CA . ALA A 1 116 ? 17.588 1.557 -14.114 1.0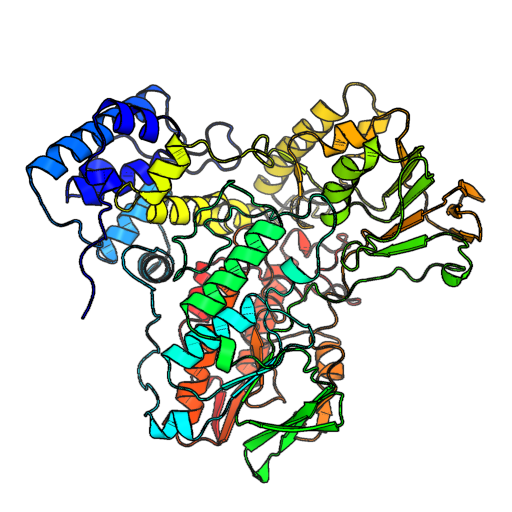0 82.31 116 ALA A CA 1
ATOM 872 C C . ALA A 1 116 ? 16.331 1.098 -13.356 1.00 82.31 116 ALA A C 1
ATOM 874 O O . ALA A 1 116 ? 15.520 0.379 -13.936 1.00 82.31 116 ALA A O 1
ATOM 875 N N . MET A 1 117 ? 16.122 1.569 -12.119 1.00 85.81 117 MET A N 1
ATOM 876 C CA . MET A 1 117 ? 14.865 1.351 -11.386 1.00 85.81 117 MET A CA 1
ATOM 877 C C . MET A 1 117 ? 13.686 1.958 -12.146 1.00 85.81 117 MET A C 1
ATOM 879 O O . MET A 1 117 ? 12.669 1.301 -12.356 1.00 85.81 117 MET A O 1
ATOM 883 N N . LEU A 1 118 ? 13.833 3.200 -12.613 1.00 81.44 118 LEU A N 1
ATOM 884 C CA . LEU A 1 118 ? 12.791 3.855 -13.395 1.00 81.44 118 LEU A CA 1
ATOM 885 C C . LEU A 1 118 ? 12.502 3.119 -14.699 1.00 81.44 118 LEU A C 1
ATOM 887 O O . LEU A 1 118 ? 11.344 3.015 -15.073 1.00 81.44 118 LEU A O 1
ATOM 891 N N . ARG A 1 119 ? 13.498 2.556 -15.389 1.00 82.06 119 ARG A N 1
ATOM 892 C CA . ARG A 1 119 ? 13.217 1.758 -16.590 1.00 82.06 119 ARG A CA 1
ATOM 893 C C . ARG A 1 119 ? 12.297 0.567 -16.295 1.00 82.06 119 ARG A C 1
ATOM 895 O O . ARG A 1 119 ? 11.496 0.220 -17.155 1.00 82.06 119 ARG A O 1
ATOM 902 N N . GLU A 1 120 ? 12.389 -0.041 -15.113 1.00 82.56 120 GLU A N 1
ATOM 903 C CA . GLU A 1 120 ? 11.466 -1.107 -14.702 1.00 82.56 120 GLU A CA 1
ATOM 904 C C . GLU A 1 120 ? 10.063 -0.561 -14.387 1.00 82.56 120 GLU A C 1
ATOM 906 O O . GLU A 1 120 ? 9.064 -1.168 -14.775 1.00 82.56 120 GLU A O 1
ATOM 911 N N . GLU A 1 121 ? 9.983 0.605 -13.741 1.00 82.81 121 GLU A N 1
ATOM 912 C CA . GLU A 1 121 ? 8.726 1.198 -13.264 1.00 82.81 121 GLU A CA 1
ATOM 913 C C . GLU A 1 121 ? 7.951 2.027 -14.288 1.00 82.81 121 GLU A C 1
ATOM 915 O O . GLU A 1 121 ? 6.747 2.249 -14.121 1.00 82.81 121 GLU A O 1
ATOM 920 N N . LEU A 1 122 ? 8.636 2.540 -15.309 1.00 82.56 122 LEU A N 1
ATOM 921 C CA . LEU A 1 122 ? 8.071 3.467 -16.275 1.00 82.56 122 LEU A CA 1
ATOM 922 C C . LEU A 1 122 ? 7.566 2.716 -17.514 1.00 82.56 122 LEU A C 1
ATOM 924 O O . LEU A 1 122 ? 8.335 2.001 -18.162 1.00 82.56 122 LEU A O 1
ATOM 928 N N . PRO A 1 123 ? 6.288 2.898 -17.889 1.00 72.44 123 PRO A N 1
ATOM 929 C CA . PRO A 1 123 ? 5.660 2.189 -18.998 1.00 72.44 123 PRO A CA 1
ATOM 930 C C . PRO A 1 123 ? 6.020 2.822 -20.351 1.00 72.44 123 PRO A C 1
ATOM 932 O O . PRO A 1 123 ? 5.153 3.310 -21.073 1.00 72.44 123 PRO A O 1
ATOM 935 N N . PHE A 1 124 ? 7.308 2.864 -20.702 1.00 73.12 124 PHE A N 1
ATOM 936 C CA . PHE A 1 124 ? 7.734 3.400 -21.999 1.00 73.12 124 PHE A CA 1
ATOM 937 C C . PHE A 1 124 ? 7.351 2.476 -23.168 1.00 73.12 124 PHE A C 1
ATOM 939 O O . PHE A 1 124 ? 7.014 2.971 -24.241 1.00 73.12 124 PHE A O 1
ATOM 946 N N . SER A 1 125 ? 7.363 1.149 -22.980 1.00 60.94 125 SER A N 1
ATOM 947 C CA . SER A 1 125 ? 7.001 0.194 -24.037 1.00 60.94 125 SER A CA 1
ATOM 948 C C . SER A 1 125 ? 6.518 -1.155 -23.502 1.00 60.94 125 SER A C 1
ATOM 950 O O . SER A 1 125 ? 7.275 -1.844 -22.824 1.00 60.94 125 SER A O 1
ATOM 952 N N . GLY A 1 126 ? 5.317 -1.583 -23.911 1.00 59.56 126 GLY A N 1
ATOM 953 C CA . GLY A 1 126 ? 4.783 -2.932 -23.669 1.00 59.56 126 GLY A CA 1
ATOM 954 C C . GLY A 1 126 ? 4.727 -3.362 -22.192 1.00 59.56 126 GLY A C 1
ATOM 955 O O . GLY A 1 126 ? 5.065 -2.594 -21.296 1.00 59.56 126 GLY A O 1
ATOM 956 N N . PRO A 1 127 ? 4.284 -4.598 -21.894 1.00 58.88 127 PRO A N 1
ATOM 957 C CA . PRO A 1 127 ? 4.319 -5.100 -20.528 1.00 58.88 127 PRO A CA 1
ATOM 958 C C . PRO A 1 127 ? 5.779 -5.311 -20.108 1.00 58.88 127 PRO A C 1
ATOM 960 O O . PRO A 1 127 ? 6.410 -6.293 -20.513 1.00 58.88 127 PRO A O 1
ATOM 963 N N . ASN A 1 128 ? 6.307 -4.388 -19.297 1.00 65.69 128 ASN A N 1
ATOM 964 C CA . ASN A 1 128 ? 7.653 -4.465 -18.735 1.00 65.69 128 ASN A CA 1
ATOM 965 C C . ASN A 1 128 ? 7.867 -5.834 -18.071 1.00 65.69 128 ASN A C 1
ATOM 967 O O . ASN A 1 128 ? 7.106 -6.260 -17.194 1.00 65.69 128 ASN A O 1
ATOM 971 N N . ARG A 1 129 ? 8.919 -6.543 -18.485 1.00 66.88 129 ARG A N 1
ATOM 972 C CA . ARG A 1 129 ? 9.385 -7.774 -17.835 1.00 66.88 129 ARG A CA 1
ATOM 973 C C . ARG A 1 129 ? 10.723 -7.477 -17.167 1.00 66.88 129 ARG A C 1
ATOM 975 O O . ARG A 1 129 ? 11.616 -6.992 -17.861 1.00 66.88 129 ARG A O 1
ATOM 982 N N . PRO A 1 130 ? 10.886 -7.748 -15.861 1.00 68.00 130 PRO A N 1
ATOM 983 C CA . PRO A 1 130 ? 12.172 -7.558 -15.216 1.00 68.00 130 PRO A CA 1
ATOM 984 C C . PRO A 1 130 ? 13.184 -8.535 -15.818 1.00 68.00 130 PRO A C 1
ATOM 986 O O . PRO A 1 130 ? 12.837 -9.644 -16.235 1.00 68.00 130 PRO A O 1
ATOM 989 N N . ALA A 1 131 ? 14.453 -8.137 -15.846 1.00 67.75 131 ALA A N 1
ATOM 990 C CA . ALA A 1 131 ? 15.519 -9.077 -16.145 1.00 67.75 131 ALA A CA 1
ATOM 991 C C . ALA A 1 131 ? 15.627 -10.072 -14.980 1.00 67.75 131 ALA A C 1
ATOM 993 O O . ALA A 1 131 ? 15.903 -9.679 -13.848 1.00 67.75 131 ALA A O 1
ATOM 994 N N . TRP A 1 132 ? 15.455 -11.367 -15.246 1.00 68.38 132 TRP A N 1
ATOM 995 C CA . TRP A 1 132 ? 15.499 -12.421 -14.219 1.00 68.38 132 TRP A CA 1
ATOM 996 C C . TRP A 1 132 ? 16.918 -12.742 -13.694 1.00 68.38 132 TRP A C 1
ATOM 998 O O . TRP A 1 132 ? 17.128 -13.777 -13.061 1.00 68.38 132 TRP A O 1
ATOM 1008 N N . GLY A 1 133 ? 17.892 -11.852 -13.927 1.00 55.91 133 GLY A N 1
ATOM 1009 C CA . GLY A 1 133 ? 19.309 -12.040 -13.606 1.00 55.91 133 GLY A CA 1
ATOM 1010 C C . GLY A 1 133 ? 20.044 -12.999 -14.557 1.00 55.91 133 GLY A C 1
ATOM 1011 O O . GLY A 1 133 ? 19.467 -13.541 -15.496 1.00 55.91 133 GLY A O 1
ATOM 1012 N N . GLN A 1 134 ? 21.349 -13.195 -14.327 1.00 46.91 134 GLN A N 1
ATOM 1013 C CA . GLN A 1 134 ? 22.105 -14.289 -14.952 1.00 46.91 134 GLN A CA 1
ATOM 1014 C C . GLN A 1 134 ? 21.815 -15.607 -14.223 1.00 46.91 134 GLN A C 1
ATOM 1016 O O . GLN A 1 134 ? 21.704 -15.606 -13.000 1.00 46.91 134 GLN A O 1
ATOM 1021 N N . GLY A 1 135 ? 21.726 -16.717 -14.965 1.00 58.75 135 GLY A N 1
ATOM 1022 C CA . GLY A 1 135 ? 21.393 -18.034 -14.404 1.00 58.75 135 GLY A CA 1
ATOM 1023 C C . GLY A 1 135 ? 19.899 -18.367 -14.429 1.00 58.75 135 GLY A C 1
ATOM 1024 O O . GLY A 1 135 ? 19.413 -19.022 -13.513 1.00 58.75 135 GLY A O 1
ATOM 1025 N N . GLN A 1 136 ? 19.170 -17.904 -15.453 1.00 72.56 136 GLN A N 1
ATOM 1026 C CA . GLN A 1 136 ? 17.788 -18.325 -15.688 1.00 72.56 136 GLN A CA 1
ATOM 1027 C C . GLN A 1 136 ? 17.723 -19.858 -15.727 1.00 72.56 136 GLN A C 1
ATOM 1029 O O . GLN A 1 136 ? 18.463 -20.491 -16.486 1.00 72.56 136 GLN A O 1
ATOM 1034 N N . ALA A 1 137 ? 16.863 -20.427 -14.884 1.00 79.50 137 ALA A N 1
ATOM 1035 C CA . ALA A 1 137 ? 16.602 -21.857 -14.853 1.00 79.50 137 ALA A CA 1
ATOM 1036 C C . ALA A 1 137 ? 16.145 -22.336 -16.242 1.00 79.50 137 ALA A C 1
ATOM 1038 O O . ALA A 1 137 ? 15.444 -21.613 -16.956 1.00 79.50 137 ALA A O 1
ATOM 1039 N N . SER A 1 138 ? 16.575 -23.532 -16.653 1.00 85.69 138 SER A N 1
ATOM 1040 C CA . SER A 1 138 ? 16.079 -24.110 -17.904 1.00 85.69 138 SER A CA 1
ATOM 1041 C C . SER A 1 138 ? 14.593 -24.457 -17.777 1.00 85.69 138 SER A C 1
ATOM 1043 O O . SER A 1 138 ? 14.092 -24.653 -16.670 1.00 85.69 138 SER A O 1
ATOM 1045 N N . ASP A 1 139 ? 13.884 -24.613 -18.898 1.00 85.38 139 ASP A N 1
ATOM 1046 C CA . ASP A 1 139 ? 12.475 -25.042 -18.878 1.00 85.38 139 ASP A CA 1
ATOM 1047 C C . ASP A 1 139 ? 12.279 -26.348 -18.083 1.00 85.38 139 ASP A C 1
ATOM 1049 O O . ASP A 1 139 ? 11.265 -26.530 -17.408 1.00 85.38 139 ASP A O 1
ATOM 1053 N N . ALA A 1 140 ? 13.270 -27.246 -18.122 1.00 86.19 140 ALA A N 1
ATOM 1054 C CA . ALA A 1 140 ? 13.265 -28.487 -17.354 1.00 86.19 140 ALA A CA 1
ATOM 1055 C C . ALA A 1 140 ? 13.425 -28.244 -15.843 1.00 86.19 140 ALA A C 1
ATOM 1057 O O . ALA A 1 140 ? 12.713 -28.863 -15.051 1.00 86.19 140 ALA A O 1
ATOM 1058 N N . ASP A 1 141 ? 14.312 -27.328 -15.447 1.00 88.44 141 ASP A N 1
ATOM 1059 C CA . ASP A 1 141 ? 14.515 -26.955 -14.042 1.00 88.44 141 ASP A CA 1
ATOM 1060 C C . ASP A 1 141 ? 13.261 -26.279 -13.473 1.00 88.44 141 ASP A C 1
ATOM 1062 O O . ASP A 1 141 ? 12.819 -26.608 -12.371 1.00 88.44 141 ASP A O 1
ATOM 1066 N N . CYS A 1 142 ? 12.642 -25.381 -14.247 1.00 87.31 142 CYS A N 1
ATOM 1067 C CA . CYS A 1 142 ? 11.372 -24.758 -13.888 1.00 87.31 142 CYS A CA 1
ATOM 1068 C C . CYS A 1 142 ? 10.271 -25.812 -13.719 1.00 87.31 142 CYS A C 1
ATOM 1070 O O . CYS A 1 142 ? 9.592 -25.832 -12.693 1.00 87.31 142 CYS A O 1
ATOM 1072 N N . ALA A 1 143 ? 10.125 -26.734 -14.677 1.00 88.31 143 ALA A N 1
ATOM 1073 C CA . ALA A 1 143 ? 9.116 -27.793 -14.624 1.00 88.31 143 ALA A CA 1
ATOM 1074 C C . ALA A 1 143 ? 9.259 -28.719 -13.397 1.00 88.31 143 ALA A C 1
ATOM 1076 O O . ALA A 1 143 ? 8.260 -29.245 -12.905 1.00 88.31 143 ALA A O 1
ATOM 1077 N N . ALA A 1 144 ? 10.477 -28.894 -12.875 1.00 87.75 144 ALA A N 1
ATOM 1078 C CA . ALA A 1 144 ? 10.765 -29.686 -11.676 1.00 87.75 144 ALA A CA 1
ATOM 1079 C C . ALA A 1 144 ? 10.524 -28.934 -10.346 1.00 87.75 144 ALA A C 1
ATOM 1081 O O . ALA A 1 144 ? 10.732 -29.495 -9.264 1.00 87.75 144 ALA A O 1
ATOM 1082 N N . CYS A 1 145 ? 10.080 -27.676 -10.407 1.00 92.56 145 CYS A N 1
ATOM 1083 C CA . CYS A 1 145 ? 9.907 -26.784 -9.264 1.00 92.56 145 CYS A CA 1
ATOM 1084 C C . CYS A 1 145 ? 8.451 -26.276 -9.171 1.00 92.56 145 CYS A C 1
ATOM 1086 O O . CYS A 1 145 ? 8.193 -25.100 -9.425 1.00 92.56 145 CYS A O 1
ATOM 1088 N N . PRO A 1 146 ? 7.467 -27.137 -8.831 1.00 95.75 146 PRO A N 1
ATOM 1089 C CA . PRO A 1 146 ? 6.075 -26.718 -8.680 1.00 95.75 146 PRO A CA 1
ATOM 1090 C C . PRO A 1 146 ? 5.897 -25.786 -7.484 1.00 95.75 146 PRO A C 1
ATOM 1092 O O . PRO A 1 146 ? 6.440 -26.034 -6.404 1.00 95.75 146 PRO A O 1
ATOM 1095 N N . LEU A 1 147 ? 5.105 -24.734 -7.670 1.00 98.50 147 LEU A N 1
ATOM 1096 C CA . LEU A 1 147 ? 4.912 -23.670 -6.688 1.00 98.50 147 LEU A CA 1
ATOM 1097 C C . LEU A 1 147 ? 3.450 -23.561 -6.254 1.00 98.50 147 LEU A C 1
ATOM 1099 O O . LEU A 1 147 ? 2.528 -23.752 -7.049 1.00 98.50 147 LEU A O 1
ATOM 1103 N N . ILE A 1 148 ? 3.236 -23.173 -4.999 1.00 98.88 148 ILE A N 1
ATOM 1104 C CA . ILE A 1 148 ? 1.919 -22.761 -4.501 1.00 98.88 148 ILE A CA 1
ATOM 1105 C C . ILE A 1 148 ? 1.991 -21.304 -4.056 1.00 98.88 148 ILE A C 1
ATOM 1107 O O . ILE A 1 148 ? 2.825 -20.942 -3.227 1.00 98.88 148 ILE A O 1
ATOM 1111 N N . VAL A 1 149 ? 1.090 -20.474 -4.574 1.00 98.88 149 VAL A N 1
ATOM 1112 C CA . VAL A 1 149 ? 0.868 -19.102 -4.104 1.00 98.88 149 VAL A CA 1
ATOM 1113 C C . VAL A 1 149 ? -0.409 -19.080 -3.266 1.00 98.88 149 VAL A C 1
ATOM 1115 O O . VAL A 1 149 ? -1.437 -19.600 -3.693 1.00 98.88 149 VAL A O 1
ATOM 1118 N N . ILE A 1 150 ? -0.367 -18.484 -2.076 1.00 98.69 150 ILE A N 1
ATOM 1119 C CA . ILE A 1 150 ? -1.525 -18.404 -1.173 1.00 98.69 150 ILE A CA 1
ATOM 1120 C C . ILE A 1 150 ? -2.091 -16.981 -1.197 1.00 98.69 150 ILE A C 1
ATOM 1122 O O . ILE A 1 150 ? -1.458 -16.059 -0.684 1.00 98.69 150 ILE A O 1
ATOM 1126 N N . GLY A 1 151 ? -3.296 -16.828 -1.747 1.00 98.12 151 GLY A N 1
ATOM 1127 C CA . GLY A 1 151 ? -4.032 -15.572 -1.906 1.00 98.12 151 GLY A CA 1
ATOM 1128 C C . GLY A 1 151 ? -4.015 -15.046 -3.344 1.00 98.12 151 GLY A C 1
ATOM 1129 O O . GLY A 1 151 ? -2.961 -14.991 -3.973 1.00 98.12 151 GLY A O 1
ATOM 1130 N N . ALA A 1 152 ? -5.174 -14.606 -3.847 1.00 97.62 152 ALA A N 1
ATOM 1131 C CA . ALA A 1 152 ? -5.341 -13.986 -5.169 1.00 97.62 152 ALA A CA 1
ATOM 1132 C C . ALA A 1 152 ? -5.722 -12.495 -5.060 1.00 97.62 152 ALA A C 1
ATOM 1134 O O . ALA A 1 152 ? -6.524 -11.961 -5.831 1.00 97.62 152 ALA A O 1
ATOM 1135 N N . GLY A 1 153 ? -5.148 -11.812 -4.066 1.00 96.56 153 GLY A N 1
ATOM 1136 C CA . GLY A 1 153 ? -5.108 -10.352 -4.022 1.00 96.56 153 GLY A CA 1
ATOM 1137 C C . GLY A 1 153 ? -4.011 -9.783 -4.924 1.00 96.56 153 GLY A C 1
ATOM 1138 O O . GLY A 1 153 ? -3.344 -10.513 -5.657 1.00 96.56 153 GLY A O 1
ATOM 1139 N N . MET A 1 154 ? -3.770 -8.477 -4.808 1.00 96.12 154 MET A N 1
ATOM 1140 C CA . MET A 1 154 ? -2.758 -7.755 -5.588 1.00 96.12 154 MET A CA 1
ATOM 1141 C C . MET A 1 154 ? -1.381 -8.457 -5.613 1.00 96.12 154 MET A C 1
ATOM 1143 O O . MET A 1 154 ? -0.802 -8.667 -6.678 1.00 96.12 154 MET A O 1
ATOM 1147 N N . SER A 1 155 ? -0.851 -8.895 -4.472 1.00 97.12 155 SER A N 1
ATOM 1148 C CA . SER A 1 155 ? 0.463 -9.555 -4.447 1.00 97.12 155 SER A CA 1
ATOM 1149 C C . SER A 1 155 ? 0.459 -10.928 -5.135 1.00 97.12 155 SER A C 1
ATOM 1151 O O . SER A 1 155 ? 1.439 -11.293 -5.779 1.00 97.12 155 SER A O 1
ATOM 1153 N N . GLY A 1 156 ? -0.642 -11.678 -5.036 1.00 98.19 156 GLY A N 1
ATOM 1154 C CA . GLY A 1 156 ? -0.775 -13.008 -5.637 1.00 98.19 156 GLY A CA 1
ATOM 1155 C C . GLY A 1 156 ? -0.919 -12.958 -7.155 1.00 98.19 156 GLY A C 1
ATOM 1156 O O . GLY A 1 156 ? -0.292 -13.747 -7.857 1.00 98.19 156 GLY A O 1
ATOM 1157 N N . ILE A 1 157 ? -1.672 -11.976 -7.662 1.00 98.06 157 ILE A N 1
ATOM 1158 C CA . ILE A 1 157 ? -1.788 -11.697 -9.101 1.00 98.06 157 ILE A CA 1
ATOM 1159 C C . ILE A 1 157 ? -0.409 -11.334 -9.669 1.00 98.06 157 ILE A C 1
ATOM 1161 O O . ILE A 1 157 ? 0.028 -11.943 -10.644 1.00 98.06 157 ILE A O 1
ATOM 1165 N N . ALA A 1 158 ? 0.328 -10.424 -9.018 1.00 96.56 158 ALA A N 1
ATOM 1166 C CA . ALA A 1 158 ? 1.689 -10.075 -9.433 1.00 96.56 158 ALA A CA 1
ATOM 1167 C C . ALA A 1 158 ? 2.615 -11.302 -9.460 1.00 96.56 158 ALA A C 1
ATOM 1169 O O . ALA A 1 158 ? 3.325 -11.520 -10.443 1.00 96.56 158 ALA A O 1
ATOM 1170 N N . ALA A 1 159 ? 2.574 -12.126 -8.405 1.00 97.88 159 ALA A N 1
ATOM 1171 C CA . ALA A 1 159 ? 3.354 -13.356 -8.322 1.00 97.88 159 ALA A CA 1
ATOM 1172 C C . ALA A 1 159 ? 3.028 -14.303 -9.482 1.00 97.88 159 ALA A C 1
ATOM 1174 O O . ALA A 1 159 ? 3.934 -14.708 -10.201 1.00 97.88 159 ALA A O 1
ATOM 1175 N N . GLY A 1 160 ? 1.746 -14.593 -9.724 1.00 97.62 160 GLY A N 1
ATOM 1176 C CA . GLY A 1 160 ? 1.315 -15.466 -10.815 1.00 97.62 160 GLY A CA 1
ATOM 1177 C C . GLY A 1 160 ? 1.795 -14.997 -12.184 1.00 97.62 160 GLY A C 1
ATOM 1178 O O . GLY A 1 160 ? 2.349 -15.784 -12.948 1.00 97.62 160 GLY A O 1
ATOM 1179 N N . ILE A 1 161 ? 1.652 -13.701 -12.484 1.00 95.25 161 ILE A N 1
ATOM 1180 C CA . ILE A 1 161 ? 2.090 -13.128 -13.766 1.00 95.25 161 ILE A CA 1
ATOM 1181 C C . ILE A 1 161 ? 3.594 -13.323 -13.957 1.00 95.25 161 ILE A C 1
ATOM 1183 O O . ILE A 1 161 ? 4.038 -13.763 -15.019 1.00 95.25 161 ILE A O 1
ATOM 1187 N N . ARG A 1 162 ? 4.393 -13.016 -12.932 1.00 92.81 162 ARG A N 1
ATOM 1188 C CA . ARG A 1 162 ? 5.852 -13.132 -13.011 1.00 92.81 162 ARG A CA 1
ATOM 1189 C C . ARG A 1 162 ? 6.324 -14.585 -13.054 1.00 92.81 162 ARG A C 1
ATOM 1191 O O . ARG A 1 162 ? 7.205 -14.893 -13.848 1.00 92.81 162 ARG A O 1
ATOM 1198 N N . LEU A 1 163 ? 5.704 -15.486 -12.292 1.00 94.81 163 LEU A N 1
ATOM 1199 C CA . LEU A 1 163 ? 5.998 -16.921 -12.351 1.00 94.81 163 LEU A CA 1
ATOM 1200 C C . LEU A 1 163 ? 5.672 -17.507 -13.728 1.00 94.81 163 LEU A C 1
ATOM 1202 O O . LEU A 1 163 ? 6.493 -18.236 -14.284 1.00 94.81 163 LEU A O 1
ATOM 1206 N N . LYS A 1 164 ? 4.533 -17.119 -14.321 1.00 93.62 164 LYS A N 1
ATOM 1207 C CA . LYS A 1 164 ? 4.159 -17.493 -15.694 1.00 93.62 164 LYS A CA 1
ATOM 1208 C C . LYS A 1 164 ? 5.184 -16.983 -16.708 1.00 93.62 164 LYS A C 1
ATOM 1210 O O . LYS A 1 164 ? 5.598 -17.728 -17.588 1.00 93.62 164 LYS A O 1
ATOM 1215 N N . GLN A 1 165 ? 5.635 -15.734 -16.570 1.00 90.38 165 GLN A N 1
ATOM 1216 C CA . GLN A 1 165 ? 6.683 -15.156 -17.422 1.00 90.38 165 GLN A CA 1
ATOM 1217 C C . GLN A 1 165 ? 8.048 -15.845 -17.257 1.00 90.38 165 GLN A C 1
ATOM 1219 O O . GLN A 1 165 ? 8.808 -15.893 -18.222 1.00 90.38 165 GLN A O 1
ATOM 1224 N N . ALA A 1 166 ? 8.357 -16.346 -16.059 1.00 89.75 166 ALA A N 1
ATOM 1225 C CA . ALA A 1 166 ? 9.588 -17.071 -15.749 1.00 89.75 166 ALA A CA 1
ATOM 1226 C C . ALA A 1 166 ? 9.527 -18.573 -16.100 1.00 89.75 166 ALA A C 1
ATOM 1228 O O . ALA A 1 166 ? 10.559 -19.238 -16.089 1.00 89.75 166 ALA A O 1
ATOM 1229 N N . GLY A 1 167 ? 8.347 -19.104 -16.439 1.00 91.44 167 GLY A N 1
ATOM 1230 C CA . GLY A 1 167 ? 8.160 -20.493 -16.872 1.00 91.44 167 GLY A CA 1
ATOM 1231 C C . GLY A 1 167 ? 7.955 -21.506 -15.740 1.00 91.44 167 GLY A C 1
ATOM 1232 O O . GLY A 1 167 ? 7.969 -22.707 -15.997 1.00 91.44 167 GLY A O 1
ATOM 1233 N N . TYR A 1 168 ? 7.746 -21.059 -14.499 1.00 94.81 168 TYR A N 1
ATOM 1234 C CA . TYR A 1 168 ? 7.482 -21.965 -13.378 1.00 94.81 168 TYR A CA 1
ATOM 1235 C C . TYR A 1 168 ? 6.041 -22.498 -13.408 1.00 94.81 168 TYR A C 1
ATOM 1237 O O . TYR A 1 168 ? 5.116 -21.717 -13.635 1.00 94.81 168 TYR A O 1
ATOM 1245 N N . PRO A 1 169 ? 5.802 -23.792 -13.127 1.00 96.50 169 PRO A N 1
ATOM 1246 C CA . PRO A 1 169 ? 4.465 -24.311 -12.883 1.00 96.50 169 PRO A CA 1
ATOM 1247 C C . PRO A 1 169 ? 3.981 -23.882 -11.494 1.00 96.50 169 PRO A C 1
ATOM 1249 O O . PRO A 1 169 ? 4.661 -24.087 -10.487 1.00 96.50 169 PRO A O 1
ATOM 1252 N N . PHE A 1 170 ? 2.783 -23.306 -11.421 1.00 98.50 170 PHE A N 1
ATOM 1253 C CA . PHE A 1 170 ? 2.209 -22.844 -10.160 1.00 98.50 170 PHE A CA 1
ATOM 1254 C C . PHE A 1 170 ? 0.688 -22.969 -10.123 1.00 98.50 170 PHE A C 1
ATOM 1256 O O . PHE A 1 170 ? 0.020 -22.999 -11.160 1.00 98.50 170 PHE A O 1
ATOM 1263 N N . VAL A 1 171 ? 0.161 -22.973 -8.899 1.00 98.75 171 VAL A N 1
ATOM 1264 C CA . VAL A 1 171 ? -1.256 -22.755 -8.600 1.00 98.75 171 VAL A CA 1
ATOM 1265 C C . VAL A 1 171 ? -1.397 -21.663 -7.540 1.00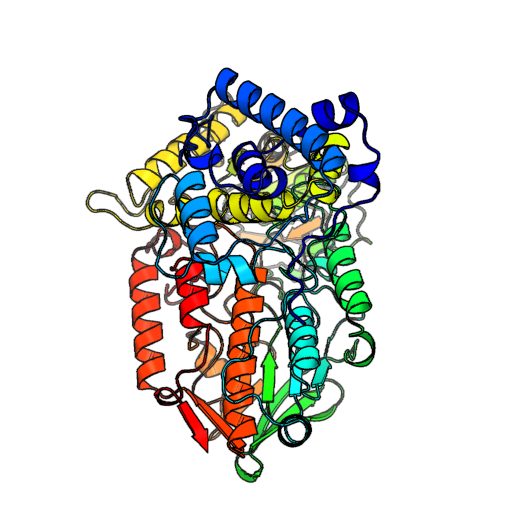 98.75 171 VAL A C 1
ATOM 1267 O O . VAL A 1 171 ? -0.641 -21.622 -6.568 1.00 98.75 171 VAL A O 1
ATOM 1270 N N . ILE A 1 172 ? -2.366 -20.772 -7.728 1.00 98.88 172 ILE A N 1
ATOM 1271 C CA . ILE A 1 172 ? -2.783 -19.769 -6.751 1.00 98.88 172 ILE A CA 1
ATOM 1272 C C . ILE A 1 172 ? -4.024 -20.301 -6.035 1.00 98.88 172 ILE A C 1
ATOM 1274 O O . ILE A 1 172 ? -5.002 -20.667 -6.684 1.00 98.88 172 ILE A O 1
ATOM 1278 N N . LEU A 1 173 ? -3.997 -20.342 -4.707 1.00 98.81 173 LEU A N 1
ATOM 1279 C CA . LEU A 1 173 ? -5.111 -20.791 -3.872 1.00 98.81 173 LEU A CA 1
ATOM 1280 C C . LEU A 1 173 ? -5.750 -19.585 -3.185 1.00 98.81 173 LEU A C 1
ATOM 1282 O O . LEU A 1 173 ? -5.078 -18.859 -2.453 1.00 98.81 173 LEU A O 1
ATOM 1286 N N . GLU A 1 174 ? -7.037 -19.357 -3.421 1.00 98.31 174 GLU A N 1
ATOM 1287 C CA . GLU A 1 174 ? -7.794 -18.238 -2.863 1.00 98.31 174 GLU A CA 1
ATOM 1288 C C . GLU A 1 174 ? -9.039 -18.756 -2.150 1.00 98.31 174 GLU A C 1
ATOM 1290 O O . GLU A 1 174 ? -9.855 -19.465 -2.734 1.00 98.31 174 GLU A O 1
ATOM 1295 N N . LYS A 1 175 ? -9.200 -18.364 -0.884 1.00 97.06 175 LYS A N 1
ATOM 1296 C CA . LYS A 1 175 ? -10.326 -18.792 -0.047 1.00 97.06 175 LYS A CA 1
ATOM 1297 C C . LYS A 1 175 ? -11.665 -18.226 -0.519 1.00 97.06 175 LYS A C 1
ATOM 1299 O O . LYS A 1 175 ? -12.700 -18.833 -0.273 1.00 97.06 175 LYS A O 1
ATOM 1304 N N . SER A 1 176 ? -11.651 -17.063 -1.163 1.00 96.00 176 SER A N 1
ATOM 1305 C CA . SER A 1 176 ? -12.852 -16.379 -1.630 1.00 96.00 176 SER A CA 1
ATOM 1306 C C . SER A 1 176 ? -13.267 -16.819 -3.035 1.00 96.00 176 SER A C 1
ATOM 1308 O O . SER A 1 176 ? -12.541 -17.508 -3.751 1.00 96.00 176 SER A O 1
ATOM 1310 N N . ASN A 1 177 ? -14.456 -16.389 -3.448 1.00 96.44 177 ASN A N 1
ATOM 1311 C CA . ASN A 1 177 ? -15.079 -16.745 -4.723 1.00 96.44 177 ASN A CA 1
ATOM 1312 C C . ASN A 1 177 ? -14.653 -15.865 -5.915 1.00 96.44 177 ASN A C 1
ATOM 1314 O O . ASN A 1 177 ? -15.178 -16.048 -7.010 1.00 96.44 177 ASN A O 1
ATOM 1318 N N . SER A 1 178 ? -13.743 -14.909 -5.720 1.00 95.94 178 SER A N 1
ATOM 1319 C CA . SER A 1 178 ? -13.171 -14.070 -6.778 1.00 95.94 178 SER A CA 1
ATOM 1320 C C . SER A 1 178 ? -11.791 -13.550 -6.376 1.00 95.94 178 SER A C 1
ATOM 1322 O O . SER A 1 178 ? -11.408 -13.607 -5.203 1.00 95.94 178 SER A O 1
ATOM 1324 N N . VAL A 1 179 ? -11.048 -13.005 -7.338 1.00 97.06 179 VAL A N 1
ATOM 1325 C CA . VAL A 1 179 ? -9.786 -12.289 -7.090 1.00 97.06 179 VAL A CA 1
ATOM 1326 C C . VAL A 1 179 ? -10.040 -10.890 -6.504 1.00 97.06 179 VAL A C 1
ATOM 1328 O O . VAL A 1 179 ? -11.188 -10.468 -6.364 1.00 97.06 179 VAL A O 1
ATOM 1331 N N . GLY A 1 180 ? -8.970 -10.179 -6.135 1.00 93.31 180 GLY A N 1
ATOM 1332 C CA . GLY A 1 180 ? -9.017 -8.752 -5.770 1.00 93.31 180 GLY A CA 1
ATOM 1333 C C . GLY A 1 180 ? -8.596 -8.439 -4.331 1.00 93.31 180 GLY A C 1
ATOM 1334 O O . GLY A 1 180 ? -8.204 -7.310 -4.035 1.00 93.31 180 GLY A O 1
ATOM 1335 N N . GLY A 1 181 ? -8.588 -9.435 -3.437 1.00 95.31 181 GLY A N 1
ATOM 1336 C CA . GLY A 1 181 ? -8.087 -9.289 -2.065 1.00 95.31 181 GLY A CA 1
ATOM 1337 C C . GLY A 1 181 ? -8.771 -8.143 -1.313 1.00 95.31 181 GLY A C 1
ATOM 1338 O O . GLY A 1 181 ? -9.990 -8.139 -1.179 1.00 95.31 181 GLY A O 1
ATOM 1339 N N . THR A 1 182 ? -8.000 -7.153 -0.853 1.00 95.38 182 THR A N 1
ATOM 1340 C CA . THR A 1 182 ? -8.506 -5.975 -0.125 1.00 95.38 182 THR A CA 1
ATOM 1341 C C . THR A 1 182 ? -9.687 -5.295 -0.817 1.00 95.38 182 THR A C 1
ATOM 1343 O O . THR A 1 182 ? -10.653 -4.975 -0.136 1.00 95.38 182 THR A O 1
ATOM 1346 N N . TRP A 1 183 ? -9.647 -5.121 -2.140 1.00 96.06 183 TRP A N 1
ATOM 1347 C CA . TRP A 1 183 ? -10.684 -4.403 -2.900 1.00 96.06 183 TRP A CA 1
ATOM 1348 C C . TRP A 1 183 ? -11.936 -5.235 -3.181 1.00 96.06 183 TRP A C 1
ATOM 1350 O O . TRP A 1 183 ? -12.975 -4.702 -3.549 1.00 96.06 183 TRP A O 1
ATOM 1360 N N . ARG A 1 184 ? -11.846 -6.552 -2.982 1.00 95.00 184 ARG A N 1
ATOM 1361 C CA . ARG A 1 184 ? -13.006 -7.445 -2.936 1.00 95.00 184 ARG A CA 1
ATOM 1362 C C . ARG A 1 184 ? -13.605 -7.483 -1.530 1.00 95.00 184 ARG A C 1
ATOM 1364 O O . ARG A 1 184 ? -14.818 -7.468 -1.393 1.00 95.00 184 ARG A O 1
ATOM 1371 N N . ASP A 1 185 ? -12.753 -7.565 -0.508 1.00 94.19 185 ASP A N 1
ATOM 1372 C CA . ASP A 1 185 ? -13.172 -7.759 0.885 1.00 94.19 185 ASP A CA 1
ATOM 1373 C C . ASP A 1 185 ? -13.671 -6.471 1.559 1.00 94.19 185 ASP A C 1
ATOM 1375 O O . ASP A 1 185 ? -14.375 -6.556 2.558 1.00 94.19 185 ASP A O 1
ATOM 1379 N N . ASN A 1 186 ? -13.277 -5.290 1.075 1.00 96.69 186 ASN A N 1
ATOM 1380 C CA . ASN A 1 186 ? -13.701 -4.000 1.619 1.00 96.69 186 ASN A CA 1
ATOM 1381 C C . ASN A 1 186 ? -14.632 -3.313 0.620 1.00 96.69 186 ASN A C 1
ATOM 1383 O O . ASN A 1 186 ? -14.175 -2.671 -0.320 1.00 96.69 186 ASN A O 1
ATOM 1387 N N . ASP A 1 187 ? -15.930 -3.451 0.852 1.00 96.00 187 ASP A N 1
ATOM 1388 C CA . ASP A 1 187 ? -17.007 -2.960 -0.010 1.00 96.00 187 ASP A CA 1
ATOM 1389 C C . ASP A 1 187 ? -17.950 -1.987 0.722 1.00 96.00 187 ASP A C 1
ATOM 1391 O O . ASP A 1 187 ? -19.088 -1.768 0.307 1.00 96.00 187 ASP A O 1
ATOM 1395 N N . TYR A 1 188 ? -17.471 -1.385 1.816 1.00 97.88 188 TYR A N 1
ATOM 1396 C CA . TYR A 1 188 ? -18.194 -0.342 2.538 1.00 97.88 188 TYR A CA 1
ATOM 1397 C C . TYR A 1 188 ? -18.352 0.938 1.689 1.00 97.88 188 TYR A C 1
ATOM 1399 O O . TYR A 1 188 ? -17.474 1.240 0.870 1.00 97.88 188 TYR A O 1
ATOM 1407 N N . PRO A 1 189 ? -19.421 1.734 1.900 1.00 97.62 189 PRO A N 1
ATOM 1408 C CA . PRO A 1 189 ? -19.638 2.993 1.186 1.00 97.62 189 PRO A CA 1
ATOM 1409 C C . PRO A 1 189 ? -18.432 3.935 1.282 1.00 97.62 189 PRO A C 1
ATOM 1411 O O . PRO A 1 189 ? -17.869 4.113 2.359 1.00 97.62 189 PRO A O 1
ATOM 1414 N N . GLY A 1 190 ? -18.013 4.520 0.160 1.00 96.12 190 GLY A N 1
ATOM 1415 C CA . GLY A 1 190 ? -16.883 5.458 0.119 1.00 96.12 190 GLY A CA 1
ATOM 1416 C C . GLY A 1 190 ? -15.494 4.816 0.152 1.00 96.12 190 GLY A C 1
ATOM 1417 O O . GLY A 1 190 ? -14.503 5.548 0.126 1.00 96.12 190 GLY A O 1
ATOM 1418 N N . CYS A 1 191 ? -15.382 3.479 0.185 1.00 97.62 191 CYS A N 1
ATOM 1419 C CA . CYS A 1 191 ? -14.084 2.806 0.138 1.00 97.62 191 CYS A CA 1
ATOM 1420 C C . CYS A 1 191 ? -13.287 3.256 -1.094 1.00 97.62 191 CYS A C 1
ATOM 1422 O O . CYS A 1 191 ? -13.757 3.119 -2.224 1.00 97.62 191 CYS A O 1
ATOM 1424 N N . ARG A 1 192 ? -12.081 3.795 -0.883 1.00 96.00 192 ARG A N 1
ATOM 1425 C CA . ARG A 1 192 ? -11.206 4.280 -1.963 1.00 96.00 192 ARG A CA 1
ATOM 1426 C C . ARG A 1 192 ? -9.732 4.239 -1.598 1.00 96.00 192 ARG A C 1
ATOM 1428 O O . ARG A 1 192 ? -9.359 4.160 -0.424 1.00 96.00 192 ARG A O 1
ATOM 1435 N N . VAL A 1 193 ? -8.889 4.345 -2.618 1.00 94.38 193 VAL A N 1
ATOM 1436 C CA . VAL A 1 193 ? -7.437 4.452 -2.455 1.00 94.38 193 VAL A CA 1
ATOM 1437 C C . VAL A 1 193 ? -7.033 5.837 -1.923 1.00 94.38 193 VAL A C 1
ATOM 1439 O O . VAL A 1 193 ? -7.705 6.836 -2.160 1.00 94.38 193 VAL A O 1
ATOM 1442 N N . ASP A 1 194 ? -5.930 5.915 -1.181 1.00 91.44 194 ASP A N 1
ATOM 1443 C CA . ASP A 1 194 ? -5.325 7.163 -0.669 1.00 91.44 194 ASP A CA 1
ATOM 1444 C C . ASP A 1 194 ? -4.034 7.562 -1.415 1.00 91.44 194 ASP A C 1
ATOM 1446 O O . ASP A 1 194 ? -3.389 8.573 -1.122 1.00 91.44 194 ASP A O 1
ATOM 1450 N N . THR A 1 195 ? -3.665 6.729 -2.382 1.00 90.06 195 THR A N 1
ATOM 1451 C CA . THR A 1 195 ? -2.467 6.777 -3.208 1.00 90.06 195 THR A CA 1
ATOM 1452 C C . THR A 1 195 ? -2.924 6.945 -4.655 1.00 90.06 195 THR A C 1
ATOM 1454 O O . THR A 1 195 ? -3.805 6.195 -5.072 1.00 90.06 195 THR A O 1
ATOM 1457 N N . PRO A 1 196 ? -2.371 7.888 -5.438 1.00 90.19 196 PRO A N 1
ATOM 1458 C CA . PRO A 1 196 ? -2.810 8.088 -6.814 1.00 90.19 196 PRO A CA 1
ATOM 1459 C C . PRO A 1 196 ? -2.745 6.797 -7.631 1.00 90.19 196 PRO A C 1
ATOM 1461 O O . PRO A 1 196 ? -1.733 6.092 -7.591 1.00 90.19 196 PRO A O 1
ATOM 1464 N N . ASN A 1 197 ? -3.789 6.512 -8.410 1.00 90.25 197 ASN A N 1
ATOM 1465 C CA . ASN A 1 197 ? -3.930 5.239 -9.125 1.00 90.25 197 ASN A CA 1
ATOM 1466 C C . ASN A 1 197 ? -2.715 4.901 -10.004 1.00 90.25 197 ASN A C 1
ATOM 1468 O O . ASN A 1 197 ? -2.271 3.764 -10.052 1.00 90.25 197 ASN A O 1
ATOM 1472 N N . HIS A 1 198 ? -2.101 5.917 -10.610 1.00 86.38 198 HIS A N 1
ATOM 1473 C CA . HIS A 1 198 ? -0.925 5.797 -11.474 1.00 86.38 198 HIS A CA 1
ATOM 1474 C C . HIS A 1 198 ? 0.328 5.252 -10.783 1.00 86.38 198 HIS A C 1
ATOM 1476 O O . HIS A 1 198 ? 1.249 4.861 -11.488 1.00 86.38 198 HIS A O 1
ATOM 1482 N N . ILE A 1 199 ? 0.395 5.254 -9.447 1.00 87.38 199 ILE A N 1
ATOM 1483 C CA . ILE A 1 199 ? 1.437 4.585 -8.639 1.00 87.38 199 ILE A CA 1
ATOM 1484 C C . ILE A 1 199 ? 0.843 3.515 -7.706 1.00 87.38 199 ILE A C 1
ATOM 1486 O O . ILE A 1 199 ? 1.574 2.804 -7.016 1.00 87.38 199 ILE A O 1
ATOM 1490 N N . TYR A 1 200 ? -0.484 3.371 -7.713 1.00 91.56 200 TYR A N 1
ATOM 1491 C CA . TYR A 1 200 ? -1.231 2.246 -7.162 1.00 91.56 200 TYR A CA 1
ATOM 1492 C C . TYR A 1 200 ? -1.723 1.327 -8.302 1.00 91.56 200 TYR A C 1
ATOM 1494 O O . TYR A 1 200 ? -2.852 0.853 -8.328 1.00 91.56 200 TYR A O 1
ATOM 1502 N N . SER A 1 201 ? -0.838 1.059 -9.257 1.00 92.25 201 SER A N 1
ATOM 1503 C CA . SER A 1 201 ? -1.050 0.142 -10.377 1.00 92.25 201 SER A CA 1
ATOM 1504 C C . SER A 1 201 ? 0.255 -0.584 -10.686 1.00 92.25 201 SER A C 1
ATOM 1506 O O . SER A 1 201 ? 1.342 -0.071 -10.377 1.00 92.25 201 SER A O 1
ATOM 1508 N N . TYR A 1 202 ? 0.161 -1.754 -11.314 1.00 92.81 202 TYR A N 1
ATOM 1509 C CA . TYR A 1 202 ? 1.331 -2.490 -11.778 1.00 92.81 202 TYR A CA 1
ATOM 1510 C C . TYR A 1 202 ? 2.102 -1.707 -12.841 1.00 92.81 202 TYR A C 1
ATOM 1512 O O . TYR A 1 202 ? 1.502 -1.070 -13.712 1.00 92.81 202 TYR A O 1
ATOM 1520 N N . SER A 1 203 ? 3.431 -1.798 -12.796 1.00 88.81 203 SER A N 1
ATOM 1521 C CA . SER A 1 203 ? 4.340 -1.162 -13.765 1.00 88.81 203 SER A CA 1
ATOM 1522 C C . SER A 1 203 ? 4.128 -1.678 -15.195 1.00 88.81 203 SER A C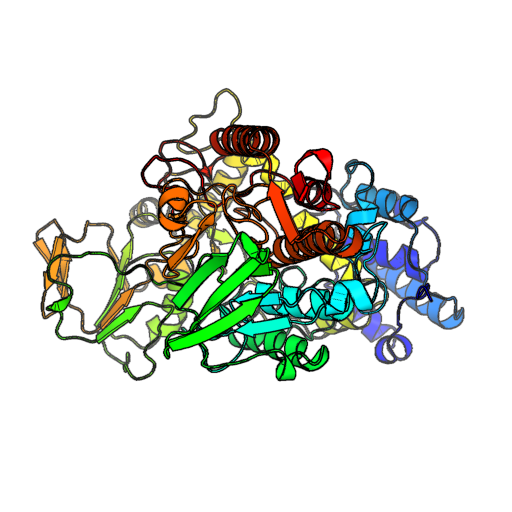 1
ATOM 1524 O O . SER A 1 203 ? 4.328 -0.962 -16.172 1.00 88.81 203 SER A O 1
ATOM 1526 N N . PHE A 1 204 ? 3.682 -2.929 -15.313 1.00 86.75 204 PHE A N 1
ATOM 1527 C CA . PHE A 1 204 ? 3.490 -3.660 -16.565 1.00 86.75 204 PHE A CA 1
ATOM 1528 C C . PHE A 1 204 ? 2.039 -3.667 -17.072 1.00 86.75 204 PHE A C 1
ATOM 1530 O O . PHE A 1 204 ? 1.772 -4.274 -18.108 1.00 86.75 204 PHE A O 1
ATOM 1537 N N . ALA A 1 205 ? 1.114 -3.044 -16.336 1.00 89.06 205 ALA A N 1
ATOM 1538 C CA . ALA A 1 205 ? -0.306 -2.935 -16.673 1.00 89.06 205 ALA A CA 1
ATOM 1539 C C . ALA A 1 205 ? -0.837 -1.564 -16.223 1.00 89.06 205 ALA A C 1
ATOM 1541 O O . ALA A 1 205 ? -1.662 -1.449 -15.314 1.00 89.06 205 ALA A O 1
ATOM 1542 N N . SER A 1 206 ? -0.261 -0.507 -16.791 1.00 83.56 206 SER A N 1
ATOM 1543 C CA . SER A 1 206 ? -0.526 0.889 -16.425 1.00 83.56 206 SER A CA 1
ATOM 1544 C C . SER A 1 206 ? -1.491 1.606 -17.375 1.00 83.56 206 SER A C 1
ATOM 1546 O O . SER A 1 206 ? -1.759 2.786 -17.183 1.00 83.56 206 SER A O 1
ATOM 1548 N N . ASP A 1 207 ? -1.972 0.928 -18.416 1.00 79.12 207 ASP A N 1
ATOM 1549 C CA . ASP A 1 207 ? -2.838 1.444 -19.486 1.00 79.12 207 ASP A CA 1
ATOM 1550 C C . ASP A 1 207 ? -4.336 1.483 -19.119 1.00 79.12 207 ASP A C 1
ATOM 1552 O O . ASP A 1 207 ? -5.191 1.795 -19.955 1.00 79.12 207 ASP A O 1
ATOM 1556 N N . PHE A 1 208 ? -4.656 1.216 -17.851 1.00 87.06 208 PHE A N 1
ATOM 1557 C CA . PHE A 1 208 ? -6.017 1.248 -17.334 1.00 87.06 208 PHE A CA 1
ATOM 1558 C C . PHE A 1 208 ? -6.629 2.652 -17.374 1.00 87.06 208 PHE A C 1
ATOM 1560 O O . PHE A 1 208 ? -5.970 3.664 -17.120 1.00 87.06 208 PHE A O 1
ATOM 1567 N N . ASP A 1 209 ? -7.924 2.711 -17.685 1.00 88.81 209 ASP A N 1
ATOM 1568 C CA . ASP A 1 209 ? -8.635 3.962 -17.902 1.00 88.81 209 ASP A CA 1
ATOM 1569 C C . ASP A 1 209 ? -9.179 4.586 -16.613 1.00 88.81 209 ASP A C 1
ATOM 1571 O O . ASP A 1 209 ? -10.392 4.657 -16.410 1.00 88.81 209 ASP A O 1
ATOM 1575 N N . TRP A 1 210 ? -8.275 5.029 -15.737 1.00 92.94 210 TRP A N 1
ATOM 1576 C CA . TRP A 1 210 ? -8.625 5.570 -14.424 1.00 92.94 210 TRP A CA 1
ATOM 1577 C C . TRP A 1 210 ? -9.637 6.728 -14.524 1.00 92.94 210 TRP A C 1
ATOM 1579 O O . TRP A 1 210 ? -9.325 7.749 -15.138 1.00 92.94 210 TRP A O 1
ATOM 1589 N N . PRO A 1 211 ? -10.827 6.612 -13.902 1.00 93.44 211 PRO A N 1
ATOM 1590 C CA . PRO A 1 211 ? -11.840 7.666 -13.929 1.00 93.44 211 PRO A CA 1
ATOM 1591 C C . PRO A 1 211 ? -11.509 8.832 -12.990 1.00 93.44 211 PRO A C 1
ATOM 1593 O O . PRO A 1 211 ? -12.022 9.922 -13.184 1.00 93.44 211 PRO A O 1
ATOM 1596 N N . ALA A 1 212 ? -10.642 8.623 -11.996 1.00 93.69 212 ALA A N 1
ATOM 1597 C CA . ALA A 1 212 ? -10.267 9.610 -10.986 1.00 93.69 212 ALA A CA 1
ATOM 1598 C C . ALA A 1 212 ? -8.767 9.509 -10.664 1.00 93.69 212 ALA A C 1
ATOM 1600 O O . ALA A 1 212 ? -8.110 8.520 -11.003 1.00 93.69 212 ALA A O 1
ATOM 1601 N N . ARG A 1 213 ? -8.196 10.514 -9.982 1.00 90.94 213 ARG A N 1
ATOM 1602 C CA . ARG A 1 213 ? -6.807 10.426 -9.480 1.00 90.94 213 ARG A CA 1
ATOM 1603 C C . ARG A 1 213 ? -6.703 9.413 -8.338 1.00 90.94 213 ARG A C 1
ATOM 1605 O O . ARG A 1 213 ? -5.722 8.671 -8.273 1.00 90.94 213 ARG A O 1
ATOM 1612 N N . PHE A 1 214 ? -7.719 9.387 -7.480 1.00 94.31 214 PHE A N 1
ATOM 1613 C CA . PHE A 1 214 ? -7.930 8.406 -6.423 1.00 94.31 214 PHE A CA 1
ATOM 1614 C C . PHE A 1 214 ? -9.250 7.708 -6.740 1.00 94.31 214 PHE A C 1
ATOM 1616 O O . PHE A 1 214 ? -10.293 8.354 -6.737 1.00 94.31 214 PHE A O 1
ATOM 1623 N N . SER A 1 215 ? -9.228 6.428 -7.096 1.00 96.06 215 SER A N 1
ATOM 1624 C CA . SER A 1 215 ? -10.453 5.715 -7.472 1.00 96.06 215 SER A CA 1
ATOM 1625 C C . SER A 1 215 ? -11.086 4.980 -6.296 1.00 96.06 215 SER A C 1
ATOM 1627 O O . SER A 1 215 ? -10.428 4.671 -5.296 1.00 96.06 215 SER A O 1
ATOM 1629 N N . ASP A 1 216 ? -12.384 4.718 -6.427 1.00 96.94 216 ASP A N 1
ATOM 1630 C CA . ASP A 1 216 ? -13.144 3.907 -5.484 1.00 96.94 216 ASP A CA 1
ATOM 1631 C C . ASP A 1 216 ? -12.742 2.423 -5.530 1.00 96.94 216 ASP A C 1
ATOM 1633 O O . ASP A 1 216 ? -12.068 1.942 -6.447 1.00 96.94 216 ASP A O 1
ATOM 1637 N N . GLY A 1 217 ? -13.155 1.678 -4.507 1.00 96.38 217 GLY A N 1
ATOM 1638 C CA . GLY A 1 217 ? -12.813 0.269 -4.364 1.00 96.38 217 GLY A CA 1
ATOM 1639 C C . GLY A 1 217 ? -13.345 -0.600 -5.503 1.00 96.38 217 GLY A C 1
ATOM 1640 O O . GLY A 1 217 ? -12.670 -1.549 -5.899 1.00 96.38 217 GLY A O 1
ATOM 1641 N N . ALA A 1 218 ? -14.500 -0.253 -6.080 1.00 96.06 218 ALA A N 1
ATOM 1642 C CA . ALA A 1 218 ? -15.082 -0.971 -7.213 1.00 96.06 218 ALA A CA 1
ATOM 1643 C C . ALA A 1 218 ? -14.206 -0.856 -8.470 1.00 96.06 218 ALA A C 1
ATOM 1645 O O . ALA A 1 218 ? -13.923 -1.864 -9.120 1.00 96.06 218 ALA A O 1
ATOM 1646 N N . THR A 1 219 ? -13.701 0.342 -8.768 1.00 97.12 219 THR A N 1
ATOM 1647 C CA . THR A 1 219 ? -12.762 0.576 -9.869 1.00 97.12 219 THR A CA 1
ATOM 1648 C C . THR A 1 219 ? -11.457 -0.188 -9.650 1.00 97.12 219 THR A C 1
ATOM 1650 O O . THR A 1 219 ? -10.969 -0.848 -10.566 1.00 97.12 219 THR A O 1
ATOM 1653 N N . LEU A 1 220 ? -10.897 -0.153 -8.431 1.00 96.56 220 LEU A N 1
ATOM 1654 C CA . LEU A 1 220 ? -9.666 -0.890 -8.116 1.00 96.56 220 LEU A CA 1
ATOM 1655 C C . LEU A 1 220 ? -9.866 -2.404 -8.231 1.00 96.56 220 LEU A C 1
ATOM 1657 O O . LEU A 1 220 ? -8.982 -3.112 -8.712 1.00 96.56 220 LEU A O 1
ATOM 1661 N N . ARG A 1 221 ? -11.029 -2.911 -7.823 1.00 96.38 221 ARG A N 1
ATOM 1662 C CA . ARG A 1 221 ? -11.393 -4.313 -8.016 1.00 96.38 221 ARG A CA 1
ATOM 1663 C C . ARG A 1 221 ? -11.449 -4.676 -9.503 1.00 96.38 221 ARG A C 1
ATOM 1665 O O . ARG A 1 221 ? -10.825 -5.670 -9.872 1.00 96.38 221 ARG A O 1
ATOM 1672 N N . SER A 1 222 ? -12.114 -3.863 -10.333 1.00 96.81 222 SER A N 1
ATOM 1673 C CA . SER A 1 222 ? -12.172 -4.059 -11.793 1.00 96.81 222 SER A CA 1
ATOM 1674 C C . SER A 1 222 ? -10.772 -4.122 -12.392 1.00 96.81 222 SER A C 1
ATOM 1676 O O . SER A 1 222 ? -10.457 -5.061 -13.114 1.00 96.81 222 SER A O 1
ATOM 1678 N N . TYR A 1 223 ? -9.887 -3.200 -12.000 1.00 96.94 223 TYR A N 1
ATOM 1679 C CA . TYR A 1 223 ? -8.495 -3.198 -12.443 1.00 96.94 223 TYR A CA 1
ATOM 1680 C C . TYR A 1 223 ? -7.784 -4.535 -12.173 1.00 96.94 223 TYR A C 1
ATOM 1682 O O . TYR A 1 223 ? -7.182 -5.111 -13.077 1.00 96.94 223 TYR A O 1
ATOM 1690 N N . PHE A 1 224 ? -7.860 -5.075 -10.950 1.00 96.81 224 PHE A N 1
ATOM 1691 C CA . PHE A 1 224 ? -7.196 -6.347 -10.632 1.00 96.81 224 PHE A CA 1
ATOM 1692 C C . PHE A 1 224 ? -7.838 -7.555 -11.328 1.00 96.81 224 PHE A C 1
ATOM 1694 O O . PHE A 1 224 ? -7.122 -8.482 -11.711 1.00 96.81 224 PHE A O 1
ATOM 1701 N N . GLU A 1 225 ? -9.162 -7.556 -11.496 1.00 96.19 225 GLU A N 1
ATOM 1702 C CA . GLU A 1 225 ? -9.883 -8.589 -12.248 1.00 96.19 225 GLU A CA 1
ATOM 1703 C C . GLU A 1 225 ? -9.488 -8.568 -13.737 1.00 96.19 225 GLU A C 1
ATOM 1705 O O . GLU A 1 225 ? -9.149 -9.612 -14.299 1.00 96.19 225 GLU A O 1
ATOM 1710 N N . GLU A 1 226 ? -9.434 -7.382 -14.349 1.00 96.12 226 GLU A N 1
ATOM 1711 C CA . GLU A 1 226 ? -9.013 -7.177 -15.738 1.00 96.12 226 GLU A CA 1
ATOM 1712 C C . GLU A 1 226 ? -7.555 -7.571 -15.959 1.00 96.12 226 GLU A C 1
ATOM 1714 O O . GLU A 1 226 ? -7.264 -8.287 -16.913 1.00 96.12 226 GLU A O 1
ATOM 1719 N N . VAL A 1 227 ? -6.642 -7.197 -15.057 1.00 95.62 227 VAL A N 1
ATOM 1720 C CA . VAL A 1 227 ? -5.234 -7.608 -15.152 1.00 95.62 227 VAL A CA 1
ATOM 1721 C C . VAL A 1 227 ? -5.095 -9.127 -15.027 1.00 95.62 227 VAL A C 1
ATOM 1723 O O . VAL A 1 227 ? -4.371 -9.748 -15.806 1.00 95.62 227 VAL A O 1
ATOM 1726 N N . ALA A 1 228 ? -5.796 -9.767 -14.086 1.00 96.31 228 ALA A N 1
ATOM 1727 C CA . ALA A 1 228 ? -5.752 -11.224 -13.962 1.00 96.31 228 ALA A CA 1
ATOM 1728 C C . ALA A 1 228 ? -6.248 -11.925 -15.243 1.00 96.31 228 ALA A C 1
ATOM 1730 O O . ALA A 1 228 ? -5.670 -12.937 -15.647 1.00 96.31 228 ALA A O 1
ATOM 1731 N N . ALA A 1 229 ? -7.272 -11.374 -15.903 1.00 95.31 229 ALA A N 1
ATOM 1732 C CA . ALA A 1 229 ? -7.788 -11.879 -17.173 1.00 95.31 229 ALA A CA 1
ATOM 1733 C C . ALA A 1 229 ? -6.841 -11.597 -18.356 1.00 95.31 229 ALA A C 1
ATOM 1735 O O . ALA A 1 229 ? -6.544 -12.510 -19.123 1.00 95.31 229 ALA A O 1
ATOM 1736 N N . GLN A 1 230 ? -6.318 -10.373 -18.477 1.00 94.12 230 GLN A N 1
ATOM 1737 C CA . GLN A 1 230 ? -5.398 -9.935 -19.538 1.00 94.12 230 GLN A CA 1
ATOM 1738 C C . GLN A 1 230 ? -4.127 -10.790 -19.586 1.00 94.12 230 GLN A C 1
ATOM 1740 O O . GLN A 1 230 ? -3.605 -11.072 -20.663 1.00 94.12 230 GLN A O 1
ATOM 1745 N N . PHE A 1 231 ? -3.632 -11.219 -18.423 1.00 94.25 231 PHE A N 1
ATOM 1746 C CA . PHE A 1 231 ? -2.465 -12.095 -18.311 1.00 94.25 231 PHE A CA 1
ATOM 1747 C C . PHE A 1 231 ? -2.826 -13.589 -18.223 1.00 94.25 231 PHE A C 1
ATOM 1749 O O . PHE A 1 231 ? -1.943 -14.429 -18.002 1.00 94.25 231 PHE A O 1
ATOM 1756 N N . GLU A 1 232 ? -4.103 -13.926 -18.443 1.00 96.19 232 GLU A N 1
ATOM 1757 C CA . GLU A 1 232 ? -4.642 -15.289 -18.498 1.00 96.19 232 GLU A CA 1
ATOM 1758 C C . GLU A 1 232 ? -4.246 -16.113 -17.257 1.00 96.19 232 GLU A C 1
ATOM 1760 O O . GLU A 1 232 ? -3.642 -17.187 -17.355 1.00 96.19 232 GLU A O 1
ATOM 1765 N N . LEU A 1 233 ? -4.521 -15.574 -16.065 1.00 97.12 233 LEU A N 1
ATOM 1766 C CA . LEU A 1 233 ? -4.277 -16.267 -14.798 1.00 97.12 233 LEU A CA 1
ATOM 1767 C C . LEU A 1 233 ? -5.442 -17.145 -14.340 1.00 97.12 233 LEU A C 1
ATOM 1769 O O . LEU A 1 233 ? -5.266 -17.909 -13.396 1.00 97.12 233 LEU A O 1
ATOM 1773 N N . THR A 1 234 ? -6.612 -17.063 -14.978 1.00 94.25 234 THR A N 1
ATOM 1774 C CA . THR A 1 234 ? -7.828 -17.776 -14.555 1.00 94.25 234 THR A CA 1
ATOM 1775 C C . THR A 1 234 ? -7.583 -19.271 -14.333 1.00 94.25 234 THR A C 1
ATOM 1777 O O . THR A 1 234 ? -7.935 -19.787 -13.276 1.00 94.25 234 THR A O 1
ATOM 1780 N N . ASP A 1 235 ? -6.889 -19.942 -15.257 1.00 95.75 235 ASP A N 1
ATOM 1781 C CA . ASP A 1 235 ? -6.604 -21.385 -15.174 1.00 95.75 235 ASP A CA 1
ATOM 1782 C C . ASP A 1 235 ? -5.562 -21.752 -14.104 1.00 95.75 235 ASP A C 1
ATOM 1784 O O . ASP A 1 235 ? -5.413 -22.917 -13.734 1.00 95.75 235 ASP A O 1
ATOM 1788 N N . HIS A 1 236 ? -4.848 -20.758 -13.577 1.00 98.25 236 HIS A N 1
ATOM 1789 C CA . HIS A 1 236 ? -3.876 -20.927 -12.503 1.00 98.25 236 HIS A CA 1
ATOM 1790 C C . HIS A 1 236 ? -4.468 -20.649 -11.117 1.00 98.25 236 HIS A C 1
ATOM 1792 O O . HIS A 1 236 ? -3.775 -20.858 -10.121 1.00 98.25 236 HIS A O 1
ATOM 1798 N N . ILE A 1 237 ? -5.714 -20.173 -11.020 1.00 98.56 237 ILE A N 1
ATOM 1799 C CA . ILE A 1 237 ? -6.334 -19.762 -9.756 1.00 98.56 237 ILE A CA 1
ATOM 1800 C C . ILE A 1 237 ? -7.429 -20.753 -9.358 1.00 98.56 237 ILE A C 1
ATOM 1802 O O . ILE A 1 237 ? -8.435 -20.913 -10.045 1.00 98.56 237 ILE A O 1
ATOM 1806 N N . LYS A 1 238 ? -7.277 -21.365 -8.182 1.00 98.44 238 LYS A N 1
ATOM 1807 C CA . LYS A 1 238 ? -8.336 -22.125 -7.513 1.00 98.44 238 LYS A CA 1
ATOM 1808 C C . LYS A 1 238 ? -9.013 -21.247 -6.464 1.00 98.44 238 LYS A C 1
ATOM 1810 O O . LYS A 1 238 ? -8.453 -20.979 -5.402 1.00 98.44 238 LYS A O 1
ATOM 1815 N N . LEU A 1 239 ? -10.217 -20.791 -6.794 1.00 98.50 239 LEU A N 1
ATOM 1816 C CA . LEU A 1 239 ? -11.101 -20.042 -5.898 1.00 98.50 239 LEU A CA 1
ATOM 1817 C C . LEU A 1 239 ? -11.797 -20.983 -4.903 1.00 98.50 239 LEU A C 1
ATOM 1819 O O . LEU A 1 239 ? -11.814 -22.199 -5.098 1.00 98.50 239 LEU A O 1
ATOM 1823 N N . ASN A 1 240 ? -12.399 -20.423 -3.852 1.00 98.12 240 ASN A N 1
ATOM 1824 C CA . ASN A 1 240 ? -13.058 -21.167 -2.768 1.00 98.12 240 ASN A CA 1
ATOM 1825 C C . ASN A 1 240 ? -12.169 -22.255 -2.137 1.00 98.12 240 ASN A C 1
ATOM 1827 O O . ASN A 1 240 ? -12.658 -23.288 -1.687 1.00 98.12 240 ASN A O 1
ATOM 1831 N N . THR A 1 241 ? -10.855 -22.040 -2.145 1.00 98.44 241 THR A N 1
ATOM 1832 C CA . THR A 1 241 ? -9.848 -23.006 -1.714 1.00 98.44 241 THR A CA 1
ATOM 1833 C C . THR A 1 241 ? -9.010 -22.383 -0.606 1.00 98.44 241 THR A C 1
ATOM 1835 O O . THR A 1 241 ? -8.055 -21.645 -0.850 1.00 98.44 241 THR A O 1
ATOM 1838 N N . GLU A 1 242 ? -9.399 -22.643 0.640 1.00 97.94 242 GLU A N 1
ATOM 1839 C CA . GLU A 1 242 ? -8.693 -22.134 1.812 1.00 97.94 242 GLU A CA 1
ATOM 1840 C C . GLU A 1 242 ? -7.550 -23.072 2.215 1.00 97.94 242 GLU A C 1
ATOM 1842 O O . GLU A 1 242 ? -7.728 -24.283 2.343 1.00 97.94 242 GLU A O 1
ATOM 1847 N N . VAL A 1 243 ? -6.367 -22.497 2.435 1.00 98.50 243 VAL A N 1
ATOM 1848 C CA . VAL A 1 243 ? -5.214 -23.209 2.992 1.00 98.50 243 VAL A CA 1
ATOM 1849 C C . VAL A 1 243 ? -5.299 -23.172 4.516 1.00 98.50 243 VAL A C 1
ATOM 1851 O O . VAL A 1 243 ? -5.450 -22.102 5.100 1.00 98.50 243 VAL A O 1
ATOM 1854 N N . ALA A 1 244 ? -5.149 -24.327 5.160 1.00 98.12 244 ALA A N 1
ATOM 1855 C CA . ALA A 1 244 ? -5.147 -24.469 6.614 1.00 98.12 244 ALA A CA 1
ATOM 1856 C C . ALA A 1 244 ? -3.727 -24.462 7.212 1.00 98.12 244 ALA A C 1
ATOM 1858 O O . ALA A 1 244 ? -3.522 -24.041 8.352 1.00 98.12 244 ALA A O 1
ATOM 1859 N N . GLY A 1 245 ? -2.722 -24.927 6.466 1.00 98.19 245 GLY A N 1
ATOM 1860 C CA . GLY A 1 245 ? -1.344 -24.988 6.951 1.00 98.19 245 GLY A CA 1
ATOM 1861 C C . GLY A 1 245 ? -0.370 -25.598 5.951 1.00 98.19 245 GLY A C 1
ATOM 1862 O O . GLY A 1 245 ? -0.765 -26.027 4.868 1.00 98.19 245 GLY A O 1
ATOM 1863 N N . ALA A 1 246 ? 0.907 -25.650 6.322 1.00 98.50 246 ALA A N 1
ATOM 1864 C CA . ALA A 1 246 ? 1.957 -26.236 5.492 1.00 98.50 246 ALA A CA 1
ATOM 1865 C C . ALA A 1 246 ? 3.041 -26.908 6.351 1.00 98.50 246 ALA A C 1
ATOM 1867 O O . ALA A 1 246 ? 3.427 -26.367 7.384 1.00 98.50 246 ALA A O 1
ATOM 1868 N N . ASN A 1 247 ? 3.546 -28.068 5.932 1.00 98.56 247 ASN A N 1
ATOM 1869 C CA . ASN A 1 247 ? 4.637 -28.780 6.604 1.00 98.56 247 ASN A CA 1
ATOM 1870 C C . ASN A 1 247 ? 5.816 -28.984 5.656 1.00 98.56 247 ASN A C 1
ATOM 1872 O O . ASN A 1 247 ? 5.641 -29.478 4.544 1.00 98.56 247 ASN A O 1
ATOM 1876 N N . TRP A 1 248 ? 7.017 -28.649 6.112 1.00 98.56 248 TRP A N 1
ATOM 1877 C CA . TRP A 1 248 ? 8.244 -28.922 5.377 1.00 98.56 248 TRP A CA 1
ATOM 1878 C C . TRP A 1 248 ? 8.677 -30.386 5.527 1.00 98.56 248 TRP A C 1
ATOM 1880 O O . TRP A 1 248 ? 8.743 -30.917 6.639 1.00 98.56 248 TRP A O 1
ATOM 1890 N N . HIS A 1 249 ? 9.030 -31.027 4.413 1.00 97.69 249 HIS A N 1
ATOM 1891 C CA . HIS A 1 249 ? 9.584 -32.377 4.373 1.00 97.69 249 HIS A CA 1
ATOM 1892 C C . HIS A 1 249 ? 11.043 -32.365 3.927 1.00 97.69 249 HIS A C 1
ATOM 1894 O O . HIS A 1 249 ? 11.348 -32.291 2.738 1.00 97.69 249 HIS A O 1
ATOM 1900 N N . GLU A 1 250 ? 11.947 -32.548 4.889 1.00 95.38 250 GLU A N 1
ATOM 1901 C CA . GLU A 1 250 ? 13.393 -32.534 4.644 1.00 95.38 250 GLU A CA 1
ATOM 1902 C C . GLU A 1 250 ? 13.840 -33.571 3.605 1.00 95.38 250 GLU A C 1
ATOM 1904 O O . GLU A 1 250 ? 14.658 -33.276 2.744 1.00 95.38 250 GLU A O 1
ATOM 1909 N N . ALA A 1 251 ? 13.272 -34.780 3.652 1.00 93.62 251 ALA A N 1
ATOM 1910 C CA . ALA A 1 251 ? 13.693 -35.887 2.794 1.00 93.62 251 ALA A CA 1
ATOM 1911 C C . ALA A 1 251 ? 13.413 -35.655 1.299 1.00 93.62 251 ALA A C 1
ATOM 1913 O O . ALA A 1 251 ? 14.098 -36.234 0.460 1.00 93.62 251 ALA A O 1
ATOM 1914 N N . THR A 1 252 ? 12.401 -34.848 0.963 1.00 93.25 252 THR A N 1
ATOM 1915 C CA . THR A 1 252 ? 12.031 -34.541 -0.430 1.00 93.25 252 THR A CA 1
ATOM 1916 C C . THR A 1 252 ? 12.357 -33.099 -0.824 1.00 93.25 252 THR A C 1
ATOM 1918 O O . THR A 1 252 ? 12.425 -32.783 -2.014 1.00 93.25 252 THR A O 1
ATOM 1921 N N . GLY A 1 253 ? 12.598 -32.223 0.156 1.00 95.69 253 GLY A N 1
ATOM 1922 C CA . GLY A 1 253 ? 12.756 -30.788 -0.048 1.00 95.69 253 GLY A CA 1
ATOM 1923 C C . GLY A 1 253 ? 11.469 -30.128 -0.544 1.00 95.69 253 GLY A C 1
ATOM 1924 O O . GLY A 1 253 ? 11.521 -29.289 -1.441 1.00 95.69 253 GLY A O 1
ATOM 1925 N N . GLU A 1 254 ? 10.318 -30.561 -0.032 1.00 97.25 254 GLU A N 1
ATOM 1926 C CA . GLU A 1 254 ? 8.998 -30.095 -0.465 1.00 97.25 254 GLU A CA 1
ATOM 1927 C C . GLU A 1 254 ? 8.142 -29.650 0.719 1.00 97.25 254 GLU A C 1
ATOM 1929 O O . GLU A 1 254 ? 8.265 -30.150 1.838 1.00 97.25 254 GLU A O 1
ATOM 1934 N N . TRP A 1 255 ? 7.202 -28.760 0.430 1.00 98.62 255 TRP A N 1
ATOM 1935 C CA . TRP A 1 255 ? 6.094 -28.413 1.300 1.00 98.62 255 TRP A CA 1
ATOM 1936 C C . TRP A 1 255 ? 4.886 -29.298 1.016 1.00 98.62 255 TRP A C 1
ATOM 1938 O O . TRP A 1 255 ? 4.444 -29.425 -0.126 1.00 98.62 255 TRP A O 1
ATOM 1948 N N . GLU A 1 256 ? 4.316 -29.854 2.076 1.00 98.62 256 GLU A N 1
ATOM 1949 C CA . GLU A 1 256 ? 2.977 -30.427 2.104 1.00 98.62 256 GLU A CA 1
ATOM 1950 C C . GLU A 1 256 ? 1.988 -29.351 2.568 1.00 98.62 256 GLU A C 1
ATOM 1952 O O . GLU A 1 256 ? 1.998 -28.951 3.732 1.00 98.62 256 GLU A O 1
ATOM 1957 N N . VAL A 1 257 ? 1.149 -28.855 1.660 1.00 98.75 257 VAL A N 1
ATOM 1958 C CA . VAL A 1 257 ? 0.168 -27.791 1.909 1.00 98.75 257 VAL A CA 1
ATOM 1959 C C . VAL A 1 257 ? -1.204 -28.414 2.137 1.00 98.75 257 VAL A C 1
ATOM 1961 O O . VAL A 1 257 ? -1.735 -29.078 1.251 1.00 98.75 257 VAL A O 1
ATOM 1964 N N . ARG A 1 258 ? -1.787 -28.189 3.317 1.00 98.50 258 ARG A N 1
ATOM 1965 C CA . ARG A 1 258 ? -3.095 -28.728 3.715 1.00 98.50 258 ARG A CA 1
ATOM 1966 C C . ARG A 1 258 ? -4.195 -27.711 3.451 1.00 98.50 258 ARG A C 1
ATOM 1968 O O . ARG A 1 258 ? -4.069 -26.555 3.861 1.00 98.50 258 ARG A O 1
ATOM 1975 N N . LEU A 1 259 ? -5.277 -28.151 2.826 1.00 98.44 259 LEU A N 1
ATOM 1976 C CA . LEU A 1 259 ? -6.480 -27.360 2.582 1.00 98.44 259 LEU A CA 1
ATOM 1977 C C . LEU A 1 259 ? -7.498 -27.555 3.716 1.00 98.44 259 LEU A C 1
ATOM 1979 O O . LEU A 1 259 ? -7.447 -28.548 4.446 1.00 98.44 259 LEU A O 1
ATOM 1983 N N . SER A 1 260 ? -8.418 -26.603 3.885 1.00 97.12 260 SER A N 1
ATOM 1984 C CA . SER A 1 260 ? -9.444 -26.645 4.943 1.00 97.12 260 SER A CA 1
ATOM 1985 C C . SER A 1 260 ? -10.430 -27.815 4.799 1.00 97.12 260 SER A C 1
ATOM 1987 O O . SER A 1 260 ? -11.047 -28.214 5.784 1.00 97.12 260 SER A O 1
ATOM 1989 N N . ASP A 1 261 ? -10.571 -28.388 3.602 1.00 95.69 261 ASP A N 1
ATOM 1990 C CA . ASP A 1 261 ? -11.407 -29.566 3.329 1.00 95.69 261 ASP A CA 1
ATOM 1991 C C . ASP A 1 261 ? -10.689 -30.911 3.574 1.00 95.69 261 ASP A C 1
ATOM 1993 O O . ASP A 1 261 ? -11.308 -31.973 3.487 1.00 95.69 261 ASP A O 1
ATOM 1997 N N . GLY A 1 262 ? -9.398 -30.871 3.922 1.00 94.50 262 GLY A N 1
ATOM 1998 C CA . GLY A 1 262 ? -8.558 -32.039 4.174 1.00 94.50 262 GLY A CA 1
ATOM 1999 C C . GLY A 1 262 ? -7.739 -32.521 2.972 1.00 94.50 262 GLY A C 1
ATOM 2000 O O . GLY A 1 262 ? -6.888 -33.395 3.158 1.00 94.50 262 GLY A O 1
ATOM 2001 N N . GLU A 1 263 ? -7.927 -31.966 1.768 1.00 97.44 263 GLU A N 1
ATOM 2002 C CA . GLU A 1 263 ? -7.029 -32.233 0.638 1.00 97.44 263 GLU A CA 1
ATOM 2003 C C . GLU A 1 263 ? -5.617 -31.703 0.941 1.00 97.44 263 GLU A C 1
ATOM 2005 O O . GLU A 1 263 ? -5.404 -30.774 1.726 1.00 97.44 263 GLU A O 1
ATOM 2010 N N . THR A 1 264 ? -4.611 -32.343 0.348 1.00 97.81 264 THR A N 1
ATOM 2011 C CA . THR A 1 264 ? -3.208 -31.989 0.534 1.00 97.81 264 THR A CA 1
ATOM 2012 C C . THR A 1 264 ? -2.496 -31.905 -0.809 1.00 97.81 264 THR A C 1
ATOM 2014 O O . THR A 1 264 ? -2.589 -32.814 -1.632 1.00 97.81 264 THR A O 1
ATOM 2017 N N . LEU A 1 265 ? -1.750 -30.820 -1.006 1.00 98.38 265 LEU A N 1
ATOM 2018 C CA . LEU A 1 265 ? -0.962 -30.538 -2.202 1.00 98.38 265 LEU A CA 1
ATOM 2019 C C . LEU A 1 265 ? 0.534 -30.547 -1.870 1.00 98.38 265 LEU A C 1
ATOM 2021 O O . LEU A 1 265 ? 0.926 -30.304 -0.729 1.00 98.38 265 LEU A O 1
ATOM 2025 N N . ARG A 1 266 ? 1.382 -30.802 -2.870 1.00 98.00 266 ARG A N 1
ATOM 2026 C CA . ARG A 1 266 ? 2.846 -30.753 -2.733 1.00 98.00 266 ARG A CA 1
ATOM 2027 C C . ARG A 1 266 ? 3.442 -29.685 -3.633 1.00 98.00 266 ARG A C 1
ATOM 2029 O O . ARG A 1 266 ? 3.005 -29.528 -4.771 1.00 98.00 266 ARG A O 1
ATOM 2036 N N . ALA A 1 267 ? 4.443 -28.977 -3.124 1.00 97.94 267 ALA A N 1
ATOM 2037 C CA . ALA A 1 267 ? 5.173 -27.960 -3.870 1.00 97.94 267 ALA A CA 1
ATOM 2038 C C . ALA A 1 267 ? 6.636 -27.890 -3.426 1.00 97.94 267 ALA A C 1
ATOM 2040 O O . ALA A 1 267 ? 6.951 -28.111 -2.259 1.00 97.94 267 ALA A O 1
ATOM 2041 N N . ARG A 1 268 ? 7.536 -27.521 -4.341 1.00 97.25 268 ARG A N 1
ATOM 2042 C CA . ARG A 1 268 ? 8.940 -27.230 -4.026 1.00 97.25 268 ARG A CA 1
ATOM 2043 C C . ARG A 1 268 ? 9.062 -25.969 -3.171 1.00 97.25 268 ARG A C 1
ATOM 2045 O O . ARG A 1 268 ? 9.877 -25.931 -2.251 1.00 97.25 268 ARG A O 1
ATOM 2052 N N . ALA A 1 269 ? 8.246 -24.960 -3.466 1.00 98.31 269 ALA A N 1
ATOM 2053 C CA . ALA A 1 269 ? 8.226 -23.680 -2.769 1.00 98.31 269 ALA A CA 1
ATOM 2054 C C . ALA A 1 269 ? 6.799 -23.145 -2.594 1.00 98.31 269 ALA A C 1
ATOM 2056 O O . ALA A 1 269 ? 5.896 -23.429 -3.386 1.00 98.31 269 ALA A O 1
ATOM 2057 N N . VAL A 1 270 ? 6.616 -22.350 -1.541 1.00 98.81 270 VAL A N 1
ATOM 2058 C CA . VAL A 1 270 ? 5.346 -21.702 -1.196 1.00 98.81 270 VAL A CA 1
ATOM 2059 C C . VAL A 1 270 ? 5.565 -20.197 -1.114 1.00 98.81 270 VAL A C 1
ATOM 2061 O O . VAL A 1 270 ? 6.519 -19.742 -0.488 1.00 98.81 270 VAL A O 1
ATOM 2064 N N . ILE A 1 271 ? 4.674 -19.420 -1.727 1.00 98.81 271 ILE A N 1
ATOM 2065 C CA . ILE A 1 271 ? 4.676 -17.958 -1.671 1.00 98.81 271 ILE A CA 1
ATOM 2066 C C . ILE A 1 271 ? 3.403 -17.498 -0.961 1.00 98.81 271 ILE A C 1
ATOM 2068 O O . ILE A 1 271 ? 2.297 -17.609 -1.488 1.00 98.81 271 ILE A O 1
ATOM 2072 N N . SER A 1 272 ? 3.546 -16.952 0.241 1.00 98.19 272 SER A N 1
ATOM 2073 C CA . SER A 1 272 ? 2.453 -16.303 0.960 1.00 98.19 272 SER A CA 1
ATOM 2074 C C . SER A 1 272 ? 2.196 -14.909 0.389 1.00 98.19 272 SER A C 1
ATOM 2076 O O . SER A 1 272 ? 3.030 -14.013 0.518 1.00 98.19 272 SER A O 1
ATOM 2078 N N . ALA A 1 273 ? 1.008 -14.714 -0.181 1.00 97.44 273 ALA A N 1
ATOM 2079 C CA . ALA A 1 273 ? 0.488 -13.439 -0.671 1.00 97.44 273 ALA A CA 1
ATOM 2080 C C . ALA A 1 273 ? -0.794 -13.024 0.083 1.00 97.44 273 ALA A C 1
ATOM 2082 O O . ALA A 1 273 ? -1.686 -12.384 -0.473 1.00 97.44 273 ALA A O 1
ATOM 2083 N N . LEU A 1 274 ? -0.883 -13.389 1.369 1.00 93.12 274 LEU A N 1
ATOM 2084 C CA . LEU A 1 274 ? -2.051 -13.142 2.222 1.00 93.12 274 LEU A CA 1
ATOM 2085 C C . LEU A 1 274 ? -2.337 -11.648 2.452 1.00 93.12 274 LEU A C 1
ATOM 2087 O O . LEU A 1 274 ? -3.490 -11.268 2.650 1.00 93.12 274 LEU A O 1
ATOM 2091 N N . GLY A 1 275 ? -1.302 -10.804 2.433 1.00 89.81 275 GLY A N 1
ATOM 2092 C CA . GLY A 1 275 ? -1.379 -9.402 2.847 1.00 89.81 275 GLY A CA 1
ATOM 2093 C C . GLY A 1 275 ? -1.488 -9.221 4.368 1.00 89.81 275 GLY A C 1
ATOM 2094 O O . GLY A 1 275 ? -1.712 -10.175 5.112 1.00 89.81 275 GLY A O 1
ATOM 2095 N N . GLN A 1 276 ? -1.312 -7.980 4.832 1.00 89.19 276 GLN A N 1
ATOM 2096 C CA . GLN A 1 276 ? -1.266 -7.637 6.266 1.00 89.19 276 GLN A CA 1
ATOM 2097 C C . GLN A 1 276 ? -2.617 -7.159 6.828 1.00 89.19 276 GLN A C 1
ATOM 2099 O O . GLN A 1 276 ? -2.899 -7.321 8.011 1.00 89.19 276 GLN A O 1
ATOM 2104 N N . LEU A 1 277 ? -3.474 -6.567 5.989 1.00 91.31 277 LEU A N 1
ATOM 2105 C CA . LEU A 1 277 ? -4.697 -5.861 6.401 1.00 91.31 277 LEU A CA 1
ATOM 2106 C C . LEU A 1 277 ? -5.961 -6.583 5.907 1.00 91.31 277 LEU A C 1
ATOM 2108 O O . LEU A 1 277 ? -6.727 -6.053 5.107 1.00 91.31 277 LEU A O 1
ATOM 2112 N N . ASN A 1 278 ? -6.143 -7.835 6.336 1.00 88.69 278 ASN A N 1
ATOM 2113 C CA . ASN A 1 278 ? -7.221 -8.716 5.852 1.00 88.69 278 ASN A CA 1
ATOM 2114 C C . ASN A 1 278 ? -8.112 -9.310 6.965 1.00 88.69 278 ASN A C 1
ATOM 2116 O O . ASN A 1 278 ? -9.223 -9.773 6.689 1.00 88.69 278 ASN A O 1
ATOM 2120 N N . ARG A 1 279 ? -7.642 -9.303 8.220 1.00 92.81 279 ARG A N 1
ATOM 2121 C CA . ARG A 1 279 ? -8.329 -9.847 9.398 1.00 92.81 279 ARG A CA 1
ATOM 2122 C C . ARG A 1 279 ? -8.854 -8.717 10.281 1.00 92.81 279 ARG A C 1
ATOM 2124 O O . ARG A 1 279 ? -8.039 -8.054 10.925 1.00 92.81 279 ARG A O 1
ATOM 2131 N N . PRO A 1 280 ? -10.176 -8.475 10.297 1.00 95.50 280 PRO A N 1
ATOM 2132 C CA . PRO A 1 280 ? -10.783 -7.411 11.091 1.00 95.50 280 PRO A CA 1
ATOM 2133 C C . PRO A 1 280 ? -10.416 -7.510 12.572 1.00 95.50 280 PRO A C 1
ATOM 2135 O O . PRO A 1 280 ? -10.474 -8.596 13.149 1.00 95.50 280 PRO A O 1
ATOM 2138 N N . LYS A 1 281 ? -10.087 -6.380 13.201 1.00 95.06 281 LYS A N 1
ATOM 2139 C CA . LYS A 1 281 ? -9.831 -6.315 14.642 1.00 95.06 281 LYS A CA 1
ATOM 2140 C C . LYS A 1 281 ? -11.091 -5.863 15.359 1.00 95.06 281 LYS A C 1
ATOM 2142 O O . LYS A 1 281 ? -11.345 -4.667 15.461 1.00 95.06 281 LYS A O 1
ATOM 2147 N N . ILE A 1 282 ? -11.863 -6.804 15.890 1.00 95.56 282 ILE A N 1
ATOM 2148 C CA . ILE A 1 282 ? -12.992 -6.479 16.769 1.00 95.56 282 ILE A CA 1
ATOM 2149 C C . ILE A 1 282 ? -12.446 -6.201 18.177 1.00 95.56 282 ILE A C 1
ATOM 2151 O O . ILE A 1 282 ? -11.724 -7.041 18.720 1.00 95.56 282 ILE A O 1
ATOM 2155 N N . PRO A 1 283 ? -12.727 -5.034 18.783 1.00 93.69 283 PRO A N 1
ATOM 2156 C CA . PRO A 1 283 ? -12.240 -4.733 20.121 1.00 93.69 283 PRO A CA 1
ATOM 2157 C C . PRO A 1 283 ? -12.899 -5.663 21.147 1.00 93.69 283 PRO A C 1
ATOM 2159 O O . PRO A 1 283 ? -14.109 -5.875 21.128 1.00 93.69 283 PRO A O 1
ATOM 2162 N N . ASN A 1 284 ? -12.106 -6.188 22.080 1.00 94.38 284 ASN A N 1
ATOM 2163 C CA . ASN A 1 284 ? -12.624 -6.990 23.185 1.00 94.38 284 ASN A CA 1
ATOM 2164 C C . ASN A 1 284 ? -13.286 -6.075 24.231 1.00 94.38 284 ASN A C 1
ATOM 2166 O O . ASN A 1 284 ? -12.625 -5.599 25.155 1.00 94.38 284 ASN A O 1
ATOM 2170 N N . LEU A 1 285 ? -14.575 -5.782 24.046 1.00 95.88 285 LEU A N 1
ATOM 2171 C CA . LEU A 1 285 ? -15.361 -4.912 24.921 1.00 95.88 285 LEU A CA 1
ATOM 2172 C C . LEU A 1 285 ? -16.292 -5.744 25.818 1.00 95.88 285 LEU A C 1
ATOM 2174 O O . LEU A 1 285 ? -17.039 -6.583 25.309 1.00 95.88 285 LEU A O 1
ATOM 2178 N N . PRO A 1 286 ? -16.330 -5.503 27.143 1.00 98.12 286 PRO A N 1
ATOM 2179 C CA . PRO A 1 286 ? -17.252 -6.211 28.025 1.00 98.12 286 PRO A CA 1
ATOM 2180 C C . PRO A 1 286 ? -18.708 -6.033 27.579 1.00 98.12 286 PRO A C 1
ATOM 2182 O O . PRO A 1 286 ? -19.170 -4.906 27.419 1.00 98.12 286 PRO A O 1
ATOM 2185 N N . GLY A 1 287 ? -19.443 -7.135 27.418 1.00 97.12 287 GLY A N 1
ATOM 2186 C CA . GLY A 1 287 ? -20.859 -7.114 27.037 1.00 97.12 287 GLY A CA 1
ATOM 2187 C C . GLY A 1 287 ? -21.135 -6.920 25.541 1.00 97.12 287 GLY A C 1
ATOM 2188 O O . GLY A 1 287 ? -22.297 -6.731 25.188 1.00 97.12 287 GLY A O 1
ATOM 2189 N N . LEU A 1 288 ? -20.121 -6.986 24.669 1.00 96.62 288 LEU A N 1
ATOM 2190 C CA . LEU A 1 288 ? -20.292 -6.853 23.214 1.00 96.62 288 LEU A CA 1
ATOM 2191 C C . LEU A 1 288 ? -21.334 -7.828 22.645 1.00 96.62 288 LEU A C 1
ATOM 2193 O O . LEU A 1 288 ? -22.229 -7.418 21.912 1.00 96.62 288 LEU A O 1
ATOM 2197 N N . ASP A 1 289 ? -21.291 -9.088 23.081 1.00 96.38 289 ASP A N 1
ATOM 2198 C CA . ASP A 1 289 ? -22.234 -10.136 22.657 1.00 96.38 289 ASP A CA 1
ATOM 2199 C C . ASP A 1 289 ? -23.673 -9.910 23.152 1.00 96.38 289 ASP A C 1
ATOM 2201 O O . ASP A 1 289 ? -24.594 -10.603 22.730 1.00 96.38 289 ASP A O 1
ATOM 2205 N N . SER A 1 290 ? -23.882 -8.962 24.076 1.00 95.81 290 SER A N 1
ATOM 2206 C CA . SER A 1 290 ? -25.206 -8.643 24.623 1.00 95.81 290 SER A CA 1
ATOM 2207 C C . SER A 1 290 ? -25.944 -7.549 23.854 1.00 95.81 290 SER A C 1
ATOM 2209 O O . SER A 1 290 ? -27.106 -7.291 24.169 1.00 95.81 290 SER A O 1
ATOM 2211 N N . PHE A 1 291 ? -25.291 -6.887 22.891 1.00 98.44 291 PHE A N 1
ATOM 2212 C CA . PHE A 1 291 ? -25.920 -5.851 22.072 1.00 98.44 291 PHE A CA 1
ATOM 2213 C C . PHE A 1 291 ? -27.089 -6.438 21.273 1.00 98.44 291 PHE A C 1
ATOM 2215 O O . PHE A 1 291 ? -26.934 -7.450 20.597 1.00 98.44 291 PHE A O 1
ATOM 2222 N N . ALA A 1 292 ? -28.269 -5.820 21.364 1.00 98.00 292 ALA A N 1
ATOM 2223 C CA . ALA A 1 292 ? -29.475 -6.335 20.713 1.00 98.00 292 ALA A CA 1
ATOM 2224 C C . ALA A 1 292 ? -29.601 -5.898 19.243 1.00 98.00 292 ALA A C 1
ATOM 2226 O O . ALA A 1 292 ? -30.413 -6.460 18.510 1.00 98.00 292 ALA A O 1
ATOM 2227 N N . GLY A 1 293 ? -28.846 -4.873 18.835 1.00 98.00 293 GLY A N 1
ATOM 2228 C CA . GLY A 1 293 ? -28.836 -4.339 17.476 1.00 98.00 293 GLY A CA 1
ATOM 2229 C C . GLY A 1 293 ? -27.828 -5.028 16.554 1.00 98.00 293 GLY A C 1
ATOM 2230 O O . GLY A 1 293 ? -27.113 -5.949 16.949 1.00 98.00 293 GLY A O 1
ATOM 2231 N N . ALA A 1 294 ? -27.751 -4.553 15.311 1.00 98.25 294 ALA A N 1
ATOM 2232 C CA . ALA A 1 294 ? -26.783 -5.063 14.345 1.00 98.25 294 ALA A CA 1
ATOM 2233 C C . ALA A 1 294 ? -25.371 -4.548 14.657 1.00 98.25 294 ALA A C 1
ATOM 2235 O O . ALA A 1 294 ? -25.190 -3.377 14.994 1.00 98.25 294 ALA A O 1
ATOM 2236 N N . GLN A 1 295 ? -24.358 -5.399 14.512 1.00 97.88 295 GLN A N 1
ATOM 2237 C CA . GLN A 1 295 ? -22.966 -4.986 14.661 1.00 97.88 295 GLN A CA 1
ATOM 2238 C C . GLN A 1 295 ? -22.080 -5.640 13.608 1.00 97.88 295 GLN A C 1
ATOM 2240 O O . GLN A 1 295 ? -22.142 -6.851 13.406 1.00 97.88 295 GLN A O 1
ATOM 2245 N N . PHE A 1 296 ? -21.250 -4.843 12.942 1.00 98.38 296 PHE A N 1
ATOM 2246 C CA . PHE A 1 296 ? -20.363 -5.329 11.889 1.00 98.38 296 PHE A CA 1
ATOM 2247 C C . PHE A 1 296 ? -19.133 -4.434 11.738 1.00 98.38 296 PHE A C 1
ATOM 2249 O O . PHE A 1 296 ? -19.096 -3.287 12.180 1.00 98.38 296 PHE A O 1
ATOM 2256 N N . HIS A 1 297 ? -18.080 -4.990 11.149 1.00 98.56 297 HIS A N 1
ATOM 2257 C CA . HIS A 1 297 ? -16.830 -4.278 10.893 1.00 98.56 297 HIS A CA 1
ATOM 2258 C C . HIS A 1 297 ? -16.807 -3.747 9.462 1.00 98.56 297 HIS A C 1
ATOM 2260 O O . HIS A 1 297 ? -17.360 -4.391 8.578 1.00 98.56 297 HIS A O 1
ATOM 2266 N N . SER A 1 298 ? -16.118 -2.630 9.207 1.00 98.06 298 SER A N 1
ATOM 2267 C CA . SER A 1 298 ? -16.058 -2.016 7.868 1.00 98.06 298 SER A CA 1
ATOM 2268 C C . SER A 1 298 ? -15.639 -3.003 6.770 1.00 98.06 298 SER A C 1
ATOM 2270 O O . SER A 1 298 ? -16.280 -3.099 5.736 1.00 98.06 298 SER A O 1
ATOM 2272 N N . ALA A 1 299 ? -14.607 -3.806 7.030 1.00 96.31 299 ALA A N 1
ATOM 2273 C CA . ALA A 1 299 ? -14.134 -4.868 6.135 1.00 96.31 299 ALA A CA 1
ATOM 2274 C C . ALA A 1 299 ? -15.074 -6.089 5.984 1.00 96.31 299 ALA A C 1
ATOM 2276 O O . ALA A 1 299 ? -14.696 -7.072 5.359 1.00 96.31 299 ALA A O 1
ATOM 2277 N N . ARG A 1 300 ? -16.238 -6.112 6.633 1.00 96.38 300 ARG A N 1
ATOM 2278 C CA . ARG A 1 300 ? -17.282 -7.143 6.504 1.00 96.38 300 ARG A CA 1
ATOM 2279 C C . ARG A 1 300 ? -18.632 -6.433 6.536 1.00 96.38 300 ARG A C 1
ATOM 2281 O O . ARG A 1 300 ? -19.435 -6.674 7.435 1.00 96.38 300 ARG A O 1
ATOM 2288 N N . TRP A 1 301 ? -18.796 -5.477 5.626 1.00 97.75 301 TRP A N 1
ATOM 2289 C CA . TRP A 1 301 ? -19.962 -4.612 5.598 1.00 97.75 301 TRP A CA 1
ATOM 2290 C C . TRP A 1 301 ? -21.231 -5.443 5.395 1.00 97.75 301 TRP A C 1
ATOM 2292 O O . TRP A 1 301 ? -21.306 -6.261 4.478 1.00 97.75 301 TRP A O 1
ATOM 2302 N N . ASP A 1 302 ? -22.220 -5.266 6.270 1.00 97.62 302 ASP A N 1
ATOM 2303 C CA . ASP A 1 302 ? -23.481 -5.996 6.177 1.00 97.62 302 ASP A CA 1
ATOM 2304 C C . ASP A 1 302 ? -24.521 -5.154 5.433 1.00 97.62 302 ASP A C 1
ATOM 2306 O O . ASP A 1 302 ? -25.248 -4.353 6.022 1.00 97.62 302 ASP A O 1
ATOM 2310 N N . HIS A 1 303 ? -24.594 -5.348 4.114 1.00 96.62 303 HIS A N 1
ATOM 2311 C CA . HIS A 1 303 ? -25.551 -4.655 3.240 1.00 96.62 303 HIS A CA 1
ATOM 2312 C C . HIS A 1 303 ? -27.020 -5.012 3.521 1.00 96.62 303 HIS A C 1
ATOM 2314 O O . HIS A 1 303 ? -27.909 -4.375 2.962 1.00 96.62 303 HIS A O 1
ATOM 2320 N N . ALA A 1 304 ? -27.307 -6.013 4.364 1.00 97.81 304 ALA A N 1
ATOM 2321 C CA . ALA A 1 304 ? -28.676 -6.330 4.771 1.00 97.81 304 ALA A CA 1
ATOM 2322 C C . ALA A 1 304 ? -29.184 -5.437 5.919 1.00 97.81 304 ALA A C 1
ATOM 2324 O O . ALA A 1 304 ? -30.383 -5.440 6.215 1.00 97.81 304 ALA A O 1
ATOM 2325 N N . VAL A 1 305 ? -28.299 -4.682 6.581 1.00 98.00 305 VAL A N 1
ATOM 2326 C CA . VAL A 1 305 ? -28.663 -3.802 7.697 1.00 98.00 305 VAL A CA 1
ATOM 2327 C C . VAL A 1 305 ? -29.117 -2.441 7.174 1.00 98.00 305 VAL A C 1
ATOM 2329 O O . VAL A 1 305 ? -28.315 -1.629 6.722 1.00 98.00 305 VAL A O 1
ATOM 2332 N N . GLU A 1 306 ? -30.412 -2.159 7.312 1.00 96.88 306 GLU A N 1
ATOM 2333 C CA . GLU A 1 306 ? -30.985 -0.853 6.975 1.00 96.88 306 GLU A CA 1
ATOM 2334 C C . GLU A 1 306 ? -30.578 0.213 8.004 1.00 96.88 306 GLU A C 1
ATOM 2336 O O . GLU A 1 306 ? -30.934 0.126 9.187 1.00 96.88 306 GLU A O 1
ATOM 2341 N N . LEU A 1 307 ? -29.856 1.236 7.540 1.00 98.31 307 LEU A N 1
ATOM 2342 C CA . LEU A 1 307 ? -29.373 2.338 8.375 1.00 98.31 307 LEU A CA 1
ATOM 2343 C C . LEU A 1 307 ? -30.372 3.498 8.474 1.00 98.31 307 LEU A C 1
ATOM 2345 O O . LEU A 1 307 ? -30.245 4.320 9.388 1.00 98.31 307 LEU A O 1
ATOM 2349 N N . SER A 1 308 ? -31.376 3.561 7.588 1.00 98.19 308 SER A N 1
ATOM 2350 C CA . SER A 1 308 ? -32.304 4.688 7.545 1.00 98.19 308 SER A CA 1
ATOM 2351 C C . SER A 1 308 ? -33.021 4.909 8.881 1.00 98.19 308 SER A C 1
ATOM 2353 O O . SER A 1 308 ? -33.651 4.006 9.442 1.00 98.19 308 SER A O 1
ATOM 2355 N N . GLY A 1 309 ? -32.898 6.124 9.420 1.00 97.38 309 GLY A N 1
ATOM 2356 C CA . GLY A 1 309 ? -33.538 6.523 10.674 1.00 97.38 309 GLY A CA 1
ATOM 2357 C C . GLY A 1 309 ? -33.006 5.821 11.933 1.00 97.38 309 GLY A C 1
ATOM 2358 O O . GLY A 1 309 ? -33.629 5.923 12.991 1.00 97.38 309 GLY A O 1
ATOM 2359 N N . LYS A 1 310 ? -31.880 5.099 11.850 1.00 98.56 310 LYS A N 1
ATOM 2360 C CA . LYS A 1 310 ? -31.243 4.432 12.997 1.00 98.56 310 LYS A CA 1
ATOM 2361 C C . LYS A 1 310 ? -30.314 5.366 13.759 1.00 98.56 310 LYS A C 1
ATOM 2363 O O . LYS A 1 310 ? -29.772 6.317 13.202 1.00 98.56 310 LYS A O 1
ATOM 2368 N N . ARG A 1 311 ? -30.077 5.050 15.030 1.00 98.75 311 ARG A N 1
ATOM 2369 C CA . ARG A 1 311 ? -28.970 5.607 15.814 1.00 98.75 311 ARG A CA 1
ATOM 2370 C C . ARG A 1 311 ? -27.746 4.729 15.611 1.00 98.75 311 ARG A C 1
ATOM 2372 O O . ARG A 1 311 ? -27.771 3.549 15.968 1.00 98.75 311 ARG A O 1
ATOM 2379 N N . VAL A 1 312 ? -26.688 5.283 15.040 1.00 98.88 312 VAL A N 1
ATOM 2380 C CA . VAL A 1 312 ? -25.492 4.522 14.666 1.00 98.88 312 VAL A CA 1
ATOM 2381 C C . VAL A 1 312 ? -24.316 4.940 15.536 1.00 98.88 312 VAL A C 1
ATOM 2383 O O . VAL A 1 312 ? -23.967 6.117 15.593 1.00 98.88 312 VAL A O 1
ATOM 2386 N N . ALA A 1 313 ? -23.684 3.975 16.199 1.00 98.81 313 ALA A N 1
ATOM 2387 C CA . ALA A 1 313 ? -22.421 4.185 16.889 1.00 98.81 313 ALA A CA 1
ATOM 2388 C C . ALA A 1 313 ? -21.258 3.677 16.029 1.00 98.81 313 ALA A C 1
ATOM 2390 O O . ALA A 1 313 ? -21.239 2.518 15.619 1.00 98.81 313 ALA A O 1
ATOM 2391 N N . VAL A 1 314 ? -20.267 4.528 15.781 1.00 98.81 314 VAL A N 1
ATOM 2392 C CA . VAL A 1 314 ? -19.052 4.193 15.032 1.00 98.81 314 VAL A CA 1
ATOM 2393 C C . VAL A 1 314 ? -17.874 4.166 15.992 1.00 98.81 314 VAL A C 1
ATOM 2395 O O . VAL A 1 314 ? -17.582 5.165 16.644 1.00 98.81 314 VAL A O 1
ATOM 2398 N N . ILE A 1 315 ? -17.180 3.033 16.090 1.00 98.56 315 ILE A N 1
ATOM 2399 C CA . ILE A 1 315 ? -15.996 2.903 16.949 1.00 98.56 315 ILE A CA 1
ATOM 2400 C C . ILE A 1 315 ? -14.743 3.008 16.085 1.00 98.56 315 ILE A C 1
ATOM 2402 O O . ILE A 1 315 ? -14.476 2.129 15.265 1.00 98.56 315 ILE A O 1
ATOM 2406 N N . GLY A 1 316 ? -13.946 4.051 16.320 1.00 97.06 316 GLY A N 1
ATOM 2407 C CA . GLY A 1 316 ? -12.713 4.328 15.588 1.00 97.06 316 GLY A CA 1
ATOM 2408 C C . GLY A 1 316 ? -12.865 5.405 14.512 1.00 97.06 316 GLY A C 1
ATOM 2409 O O . GLY A 1 316 ? -13.928 5.605 13.938 1.00 97.06 316 GLY A O 1
ATOM 2410 N N . THR A 1 317 ? -11.757 6.094 14.244 1.00 96.81 317 THR A N 1
ATOM 2411 C CA . THR A 1 317 ? -11.640 7.228 13.307 1.00 96.81 317 THR A CA 1
ATOM 2412 C C . THR A 1 317 ? -10.459 7.036 12.349 1.00 96.81 317 THR A C 1
ATOM 2414 O O . THR A 1 317 ? -9.781 7.982 11.959 1.00 96.81 317 THR A O 1
ATOM 2417 N N . GLY A 1 318 ? -10.144 5.775 12.032 1.00 94.75 318 GLY A N 1
ATOM 2418 C CA . GLY A 1 318 ? -9.150 5.438 11.014 1.00 94.75 318 GLY A CA 1
ATOM 2419 C C . GLY A 1 318 ? -9.685 5.644 9.594 1.00 94.75 318 GLY A C 1
ATOM 2420 O O . GLY A 1 318 ? -10.835 6.037 9.408 1.00 94.75 318 GLY A O 1
ATOM 2421 N N . ALA A 1 319 ? -8.869 5.286 8.598 1.00 95.06 319 ALA A N 1
ATOM 2422 C CA . ALA A 1 319 ? -9.175 5.479 7.176 1.00 95.06 319 ALA A CA 1
ATOM 2423 C C . ALA A 1 319 ? -10.583 5.011 6.774 1.00 95.06 319 ALA A C 1
ATOM 2425 O O . ALA A 1 319 ? -11.312 5.770 6.145 1.00 95.06 319 ALA A O 1
ATOM 2426 N N . SER A 1 320 ? -11.000 3.808 7.195 1.00 97.44 320 SER A N 1
ATOM 2427 C CA . SER A 1 320 ? -12.336 3.298 6.862 1.00 97.44 320 SER A CA 1
ATOM 2428 C C . SER A 1 320 ? -13.456 4.191 7.386 1.00 97.44 320 SER A C 1
ATOM 2430 O O . SER A 1 320 ? -14.357 4.524 6.630 1.00 97.44 320 SER A O 1
ATOM 2432 N N . ALA A 1 321 ? -13.402 4.595 8.659 1.00 97.94 321 ALA A N 1
ATOM 2433 C CA . ALA A 1 321 ? -14.451 5.418 9.260 1.00 97.94 321 ALA A CA 1
ATOM 2434 C C . ALA A 1 321 ? -14.534 6.793 8.600 1.00 97.94 321 ALA A C 1
ATOM 2436 O O . ALA A 1 321 ? -15.627 7.240 8.277 1.00 97.94 321 ALA A O 1
ATOM 2437 N N . THR A 1 322 ? -13.390 7.421 8.324 1.00 97.00 322 THR A N 1
ATOM 2438 C CA . THR A 1 322 ? -13.341 8.704 7.612 1.00 97.00 322 THR A CA 1
ATOM 2439 C C . THR A 1 322 ? -13.932 8.630 6.203 1.00 97.00 322 THR A C 1
ATOM 2441 O O . THR A 1 322 ? -14.427 9.638 5.714 1.00 97.00 322 THR A O 1
ATOM 2444 N N . GLN A 1 323 ? -13.928 7.449 5.579 1.00 97.88 323 GLN A N 1
ATOM 2445 C CA . GLN A 1 323 ? -14.537 7.220 4.271 1.00 97.88 323 GLN A CA 1
ATOM 2446 C C . GLN A 1 323 ? -16.038 6.902 4.358 1.00 97.88 323 GLN A C 1
ATOM 2448 O O . GLN A 1 323 ? -16.816 7.560 3.682 1.00 97.88 323 GLN A O 1
ATOM 2453 N N . PHE A 1 324 ? -16.478 5.949 5.192 1.00 98.38 324 PHE A N 1
ATOM 2454 C CA . PHE A 1 324 ? -17.895 5.546 5.186 1.00 98.38 324 PHE A CA 1
ATOM 2455 C C . PHE A 1 324 ? -18.824 6.486 5.949 1.00 98.38 324 PHE A C 1
ATOM 2457 O O . PHE A 1 324 ? -20.012 6.535 5.651 1.00 98.38 324 PHE A O 1
ATOM 2464 N N . VAL A 1 325 ? -18.333 7.208 6.960 1.00 98.62 325 VAL A N 1
ATOM 2465 C CA . VAL A 1 325 ? -19.189 8.075 7.784 1.00 98.62 325 VAL A CA 1
ATOM 2466 C C . VAL A 1 325 ? -19.821 9.200 6.958 1.00 98.62 325 VAL A C 1
ATOM 2468 O O . VAL A 1 325 ? -21.044 9.321 7.031 1.00 98.62 325 VAL A O 1
ATOM 2471 N N . PRO A 1 326 ? -19.068 9.981 6.150 1.00 97.75 326 PRO A N 1
ATOM 2472 C CA . PRO A 1 326 ? -19.670 10.994 5.281 1.00 97.75 326 PRO A CA 1
ATOM 2473 C C . PRO A 1 326 ? -20.715 10.430 4.308 1.00 97.75 326 PRO A C 1
ATOM 2475 O O . PRO A 1 326 ? -21.690 11.110 4.013 1.00 97.75 326 PRO A O 1
ATOM 2478 N N . GLU A 1 327 ? -20.556 9.183 3.862 1.00 97.88 327 GLU A N 1
ATOM 2479 C CA . GLU A 1 327 ? -21.458 8.540 2.894 1.00 97.88 327 GLU A CA 1
ATOM 2480 C C . GLU A 1 327 ? -22.787 8.068 3.504 1.00 97.88 327 GLU A C 1
ATOM 2482 O O . GLU A 1 327 ? -23.804 7.961 2.814 1.00 97.88 327 GLU A O 1
ATOM 2487 N N . ILE A 1 328 ? -22.802 7.761 4.804 1.00 98.25 328 ILE A N 1
ATOM 2488 C CA . ILE A 1 328 ? -23.995 7.223 5.480 1.00 98.25 328 ILE A CA 1
ATOM 2489 C C . ILE A 1 328 ? -24.685 8.237 6.394 1.00 98.25 328 ILE A C 1
ATOM 2491 O O . ILE A 1 328 ? -25.805 7.982 6.836 1.00 98.25 328 ILE A O 1
ATOM 2495 N N . VAL A 1 329 ? -24.043 9.368 6.709 1.00 98.38 329 VAL A N 1
ATOM 2496 C CA . VAL A 1 329 ? -24.547 10.319 7.714 1.00 98.38 329 VAL A CA 1
ATOM 2497 C C . VAL A 1 329 ? -25.926 10.884 7.364 1.00 98.38 329 VAL A C 1
ATOM 2499 O O . VAL A 1 329 ? -26.752 11.042 8.252 1.00 98.38 329 VAL A O 1
ATOM 2502 N N . ASP A 1 330 ? -26.223 11.100 6.081 1.00 97.62 330 ASP A N 1
ATOM 2503 C CA . ASP A 1 330 ? -27.528 11.616 5.640 1.00 97.62 330 ASP A CA 1
ATOM 2504 C C . ASP A 1 330 ? -28.665 10.583 5.724 1.00 97.62 330 ASP A C 1
ATOM 2506 O O . ASP A 1 330 ? -29.835 10.923 5.547 1.00 97.62 330 ASP A O 1
ATOM 2510 N N . GLN A 1 331 ? -28.339 9.316 5.987 1.00 97.62 331 GLN A N 1
ATOM 2511 C CA . GLN A 1 331 ? -29.309 8.224 6.063 1.00 97.62 331 GLN A CA 1
ATOM 2512 C C . GLN A 1 331 ? -29.766 7.983 7.511 1.00 97.62 331 GLN A C 1
ATOM 2514 O O . GLN A 1 331 ? -30.906 7.583 7.754 1.00 97.62 331 GLN A O 1
ATOM 2519 N N . VAL A 1 332 ? -28.891 8.216 8.488 1.00 98.44 332 VAL A N 1
ATOM 2520 C CA . VAL A 1 332 ? -29.118 7.864 9.898 1.00 98.44 332 VAL A CA 1
ATOM 2521 C C . VAL A 1 332 ? -29.901 8.955 10.637 1.00 98.44 332 VAL A C 1
ATOM 2523 O O . VAL A 1 332 ? -29.898 10.112 10.242 1.00 98.44 332 VAL A O 1
ATOM 2526 N N . ALA A 1 333 ? -30.583 8.606 11.733 1.00 98.19 333 ALA A N 1
ATOM 2527 C CA . ALA A 1 333 ? -31.263 9.602 12.574 1.00 98.19 333 ALA A CA 1
ATOM 2528 C C . ALA A 1 333 ? -30.299 10.355 13.503 1.00 98.19 333 ALA A C 1
ATOM 2530 O O . ALA A 1 333 ? -30.536 11.511 13.837 1.00 98.19 333 ALA A O 1
ATOM 2531 N N . HIS A 1 334 ? -29.260 9.669 13.980 1.00 98.50 334 HIS A N 1
ATOM 2532 C CA . HIS A 1 334 ? -28.205 10.247 14.807 1.00 98.50 334 HIS A CA 1
ATOM 2533 C C . HIS A 1 334 ? -26.960 9.370 14.713 1.00 98.50 334 HIS A C 1
ATOM 2535 O O . HIS A 1 334 ? -27.068 8.138 14.725 1.00 98.50 334 HIS A O 1
ATOM 2541 N N . MET A 1 335 ? -25.781 9.983 14.687 1.00 98.75 335 MET A N 1
ATOM 2542 C CA . MET A 1 335 ? -24.512 9.264 14.698 1.00 98.75 335 MET A CA 1
ATOM 2543 C C . MET A 1 335 ? -23.685 9.623 15.927 1.00 98.75 335 MET A C 1
ATOM 2545 O O . MET A 1 335 ? -23.561 10.784 16.298 1.00 98.75 335 MET A O 1
ATOM 2549 N N . THR A 1 336 ? -23.072 8.631 16.566 1.00 98.75 336 THR A N 1
ATOM 2550 C CA . THR A 1 336 ? -22.064 8.859 17.607 1.00 98.75 336 THR A CA 1
ATOM 2551 C C . THR A 1 336 ? -20.753 8.204 17.219 1.00 98.75 336 THR A C 1
ATOM 2553 O O . THR A 1 336 ? -20.685 6.989 17.059 1.00 98.75 336 THR A O 1
ATOM 2556 N N . ILE A 1 337 ? -19.705 9.005 17.079 1.00 98.69 337 ILE A N 1
ATOM 2557 C CA . ILE A 1 337 ? -18.372 8.565 16.674 1.00 98.69 337 ILE A CA 1
ATOM 2558 C C . ILE A 1 337 ? -17.487 8.549 17.916 1.00 98.69 337 ILE A C 1
ATOM 2560 O O . ILE A 1 337 ? -17.249 9.583 18.538 1.00 98.69 337 ILE A O 1
ATOM 2564 N N . LEU A 1 338 ? -17.003 7.365 18.282 1.00 98.25 338 LEU A N 1
ATOM 2565 C CA . LEU A 1 338 ? -16.124 7.154 19.424 1.00 98.25 338 LEU A CA 1
ATOM 2566 C C . LEU A 1 338 ? -14.669 7.195 18.952 1.00 98.25 338 LEU A C 1
ATOM 2568 O O . LEU A 1 338 ? -14.158 6.250 18.340 1.00 98.25 338 LEU A O 1
ATOM 2572 N N . GLN A 1 339 ? -14.008 8.313 19.235 1.00 96.75 339 GLN A N 1
ATOM 2573 C CA . GLN A 1 339 ? -12.639 8.605 18.836 1.00 96.75 339 GLN A CA 1
ATOM 2574 C C . GLN A 1 339 ? -11.677 8.402 20.002 1.00 96.75 339 GLN A C 1
ATOM 2576 O O . GLN A 1 339 ? -11.769 9.070 21.023 1.00 96.75 339 GLN A O 1
ATOM 2581 N N . ARG A 1 340 ? -10.660 7.560 19.801 1.00 92.81 340 ARG A N 1
ATOM 2582 C CA . ARG A 1 340 ? -9.552 7.432 20.760 1.00 92.81 340 ARG A CA 1
ATOM 2583 C C . ARG A 1 340 ? -8.443 8.455 20.520 1.00 92.81 340 ARG A C 1
ATOM 2585 O O . ARG A 1 340 ? -7.919 9.039 21.456 1.00 92.81 340 ARG A O 1
ATOM 2592 N N . SER A 1 341 ? -8.058 8.645 19.262 1.00 92.38 341 SER A N 1
ATOM 2593 C CA . SER A 1 341 ? -7.048 9.628 18.860 1.00 92.38 341 SER A CA 1
ATOM 2594 C C . SER A 1 341 ? -7.448 10.194 17.499 1.00 92.38 341 SER A C 1
ATOM 2596 O O . SER A 1 341 ? -7.794 9.395 16.623 1.00 92.38 341 SER A O 1
ATOM 2598 N N . PRO A 1 342 ? -7.409 11.519 17.287 1.00 95.50 342 PRO A N 1
ATOM 2599 C CA . PRO A 1 342 ? -7.707 12.083 15.977 1.00 95.50 342 PRO A CA 1
ATOM 2600 C C . PRO A 1 342 ? -6.611 11.722 14.951 1.00 95.50 342 PRO A C 1
ATOM 2602 O O . PRO A 1 342 ? -5.428 11.632 15.310 1.00 95.50 342 PRO A O 1
ATOM 2605 N N . PRO A 1 343 ? -6.969 11.476 13.679 1.00 95.62 343 PRO A N 1
ATOM 2606 C CA . PRO A 1 343 ? -6.007 11.312 12.594 1.00 95.62 343 PRO A CA 1
ATOM 2607 C C . PRO A 1 343 ? -5.443 12.662 12.124 1.00 95.62 343 PRO A C 1
ATOM 2609 O O . PRO A 1 343 ? -6.120 13.686 12.183 1.00 95.62 343 PRO A O 1
ATOM 2612 N N . TRP A 1 344 ? -4.220 12.661 11.589 1.00 96.31 344 TRP A N 1
ATOM 2613 C CA . TRP A 1 344 ? -3.750 13.775 10.758 1.00 96.31 344 TRP A CA 1
ATOM 2614 C C . TRP A 1 344 ? -4.491 13.782 9.418 1.00 96.31 344 TRP A C 1
ATOM 2616 O O . TRP A 1 344 ? -4.587 12.734 8.777 1.00 96.31 344 TRP A O 1
ATOM 2626 N N . LEU A 1 345 ? -4.966 14.956 8.993 1.00 95.19 345 LEU A N 1
ATOM 2627 C CA . LEU A 1 345 ? -5.646 15.159 7.712 1.00 95.19 345 LEU A CA 1
ATOM 2628 C C . LEU A 1 345 ? -4.707 15.843 6.716 1.00 95.19 345 LEU A C 1
ATOM 2630 O O . LEU A 1 345 ? -4.161 16.909 7.000 1.00 95.19 345 LEU A O 1
ATOM 2634 N N . VAL A 1 346 ? -4.540 15.230 5.548 1.00 92.3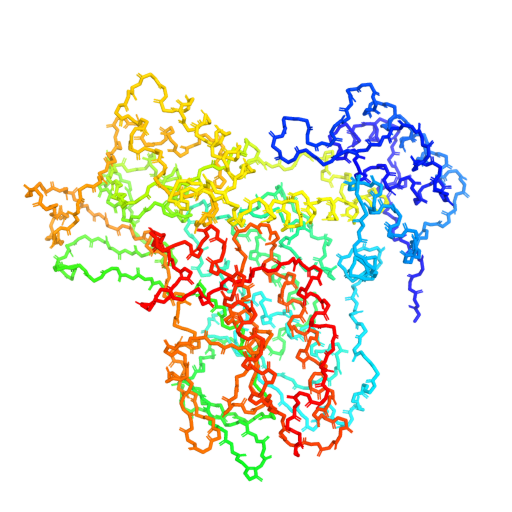1 346 VAL A N 1
ATOM 2635 C CA . VAL A 1 346 ? -3.800 15.779 4.413 1.00 92.31 346 VAL A CA 1
ATOM 2636 C C . VAL A 1 346 ? -4.793 16.511 3.511 1.00 92.31 346 VAL A C 1
ATOM 2638 O O . VAL A 1 346 ? -5.693 15.852 2.980 1.00 92.31 346 VAL A O 1
ATOM 2641 N N . PRO A 1 347 ? -4.635 17.830 3.292 1.00 91.75 347 PRO A N 1
ATOM 2642 C CA . PRO A 1 347 ? -5.490 18.578 2.378 1.00 91.75 347 PRO A CA 1
ATOM 2643 C C . PRO A 1 347 ? -5.411 17.972 0.977 1.00 91.75 347 PRO A C 1
ATOM 2645 O O . PRO A 1 347 ? -4.331 17.851 0.397 1.00 91.75 347 PRO A O 1
ATOM 2648 N N . THR A 1 348 ? -6.534 17.522 0.434 1.00 91.94 348 THR A N 1
ATOM 2649 C CA . THR A 1 348 ? -6.625 16.951 -0.916 1.00 91.94 348 THR A CA 1
ATOM 2650 C C . THR A 1 348 ? -8.001 17.309 -1.487 1.00 91.94 348 THR A C 1
ATOM 2652 O O . THR A 1 348 ? -8.928 16.508 -1.409 1.00 91.94 348 THR A O 1
ATOM 2655 N N . PRO A 1 349 ? -8.175 18.544 -2.000 1.00 91.50 349 PRO A N 1
ATOM 2656 C CA . PRO A 1 349 ? -9.473 19.033 -2.471 1.00 91.50 349 PRO A CA 1
ATOM 2657 C C . PRO A 1 349 ? -10.071 18.181 -3.595 1.00 91.50 349 PRO A C 1
ATOM 2659 O O . PRO A 1 349 ? -11.276 17.968 -3.610 1.00 91.50 349 PRO A O 1
ATOM 2662 N N . ASP A 1 350 ? -9.219 17.636 -4.466 1.00 90.38 350 ASP A N 1
ATOM 2663 C CA . ASP A 1 350 ? -9.571 16.773 -5.598 1.00 90.38 350 ASP A CA 1
ATOM 2664 C C . ASP A 1 350 ? -9.734 15.293 -5.206 1.00 90.38 350 ASP A C 1
ATOM 2666 O O . ASP A 1 350 ? -9.764 14.417 -6.069 1.00 90.38 350 ASP A O 1
ATOM 2670 N N . TYR A 1 351 ? -9.809 14.968 -3.905 1.00 93.62 351 TYR A N 1
ATOM 2671 C CA . TYR A 1 351 ? -9.793 13.574 -3.448 1.00 93.62 351 TYR A CA 1
ATOM 2672 C C . TYR A 1 351 ? -10.965 12.750 -3.979 1.00 93.62 351 TYR A C 1
ATOM 2674 O O . TYR A 1 351 ? -10.794 11.553 -4.196 1.00 93.62 351 TYR A O 1
ATOM 2682 N N . HIS A 1 352 ? -12.124 13.374 -4.185 1.00 94.25 352 HIS A N 1
ATOM 2683 C CA . HIS A 1 352 ? -13.348 12.728 -4.663 1.00 94.25 352 HIS A CA 1
ATOM 2684 C C . HIS A 1 352 ? -13.692 13.089 -6.115 1.00 94.25 352 HIS A C 1
ATOM 2686 O O . HIS A 1 352 ? -14.717 12.632 -6.613 1.00 94.25 352 HIS A O 1
ATOM 2692 N N . ASP A 1 353 ? -12.854 13.882 -6.783 1.00 94.31 353 ASP A N 1
ATOM 2693 C CA . ASP A 1 353 ? -13.149 14.401 -8.115 1.00 94.31 353 ASP A CA 1
ATOM 2694 C C . ASP A 1 353 ? -12.794 13.382 -9.206 1.00 94.31 353 ASP A C 1
ATOM 2696 O O . ASP A 1 353 ? -11.763 12.697 -9.151 1.00 94.31 353 ASP A O 1
ATOM 2700 N N . ASP A 1 354 ? -13.632 13.335 -10.241 1.00 94.06 354 ASP A N 1
ATOM 2701 C CA . ASP A 1 354 ? -13.308 12.654 -11.491 1.00 94.06 354 ASP A CA 1
ATOM 2702 C C . ASP A 1 354 ? -12.170 13.382 -12.220 1.00 94.06 354 ASP A C 1
ATOM 2704 O O . ASP A 1 354 ? -12.024 14.608 -12.152 1.00 94.06 354 ASP A O 1
ATOM 2708 N N . LEU A 1 355 ? -11.367 12.623 -12.968 1.00 91.75 355 LEU A N 1
ATOM 2709 C CA . LEU A 1 355 ? -10.371 13.194 -13.861 1.00 91.75 355 LEU A CA 1
ATOM 2710 C C . LEU A 1 355 ? -11.079 13.898 -15.025 1.00 91.75 355 LEU A C 1
ATOM 2712 O O . LEU A 1 355 ? -11.865 13.266 -15.732 1.00 91.75 355 LEU A O 1
ATOM 2716 N N . PRO A 1 356 ? -10.770 15.180 -15.278 1.00 92.12 356 PRO A N 1
ATOM 2717 C CA . PRO A 1 356 ? -11.271 15.887 -16.448 1.00 92.12 356 PRO A CA 1
ATOM 2718 C C . PRO A 1 356 ? -10.937 15.156 -17.758 1.00 92.12 356 PRO A C 1
ATOM 2720 O O . PRO A 1 356 ? -9.834 14.626 -17.906 1.00 92.12 356 PRO A O 1
ATOM 2723 N N . ASP A 1 357 ? -11.857 15.169 -18.729 1.00 92.62 357 ASP A N 1
ATOM 2724 C CA . ASP A 1 357 ? -11.698 14.461 -20.012 1.00 92.62 357 ASP A CA 1
ATOM 2725 C C . ASP A 1 357 ? -10.410 14.842 -20.759 1.00 92.62 357 ASP A C 1
ATOM 2727 O O . ASP A 1 357 ? -9.767 13.992 -21.374 1.00 92.62 357 ASP A O 1
ATOM 2731 N N . ASP A 1 358 ? -10.008 16.113 -20.691 1.00 93.19 358 ASP A N 1
ATOM 2732 C CA . ASP A 1 358 ? -8.787 16.642 -21.300 1.00 93.19 358 ASP A CA 1
ATOM 2733 C C . ASP A 1 358 ? -7.512 16.111 -20.621 1.00 93.19 358 ASP A C 1
ATOM 2735 O O . ASP A 1 358 ? -6.562 15.726 -21.307 1.00 93.19 358 ASP A O 1
ATOM 2739 N N . GLU A 1 359 ? -7.502 16.016 -19.289 1.00 91.62 359 GLU A N 1
ATOM 2740 C CA . GLU A 1 359 ? -6.402 15.421 -18.514 1.00 91.62 359 GLU A CA 1
ATOM 2741 C C . GLU A 1 359 ? -6.330 13.901 -18.719 1.00 91.62 359 GLU A C 1
ATOM 2743 O O . GLU A 1 359 ? -5.253 13.353 -18.971 1.00 91.62 359 GLU A O 1
ATOM 2748 N N . ARG A 1 360 ? -7.477 13.214 -18.698 1.00 91.94 360 ARG A N 1
ATOM 2749 C CA . ARG A 1 360 ? -7.575 11.780 -18.998 1.00 91.94 360 ARG A CA 1
ATOM 2750 C C . ARG A 1 360 ? -7.088 11.483 -20.417 1.00 91.94 360 ARG A C 1
ATOM 2752 O O . ARG A 1 360 ? -6.322 10.541 -20.627 1.00 91.94 360 ARG A O 1
ATOM 2759 N N . TRP A 1 361 ? -7.461 12.316 -21.392 1.00 93.12 361 TRP A N 1
ATOM 2760 C CA . TRP A 1 361 ? -6.966 12.216 -22.763 1.00 93.12 361 TRP A CA 1
ATOM 2761 C C . TRP A 1 361 ? -5.451 12.427 -22.836 1.00 93.12 361 TRP A C 1
ATOM 2763 O O . TRP A 1 361 ? -4.775 11.640 -23.500 1.00 93.12 361 TRP A O 1
ATOM 2773 N N . LEU A 1 362 ? -4.909 13.437 -22.145 1.00 93.56 362 LEU A N 1
ATOM 2774 C CA . LEU A 1 362 ? -3.468 13.705 -22.102 1.00 93.56 362 LEU A CA 1
ATOM 2775 C C . LEU A 1 362 ? -2.698 12.483 -21.592 1.00 93.56 362 LEU A C 1
ATOM 2777 O O . LEU A 1 362 ? -1.762 12.032 -22.249 1.00 93.56 362 LEU A O 1
ATOM 2781 N N . ILE A 1 363 ? -3.121 11.921 -20.458 1.00 90.94 363 ILE A N 1
ATOM 2782 C CA . ILE A 1 363 ? -2.486 10.751 -19.839 1.00 90.94 363 ILE A CA 1
ATOM 2783 C C . ILE A 1 363 ? -2.465 9.562 -20.799 1.00 90.94 363 ILE A C 1
ATOM 2785 O O . ILE A 1 363 ? -1.431 8.920 -20.958 1.00 90.94 363 ILE A O 1
ATOM 2789 N N . ARG A 1 364 ? -3.582 9.286 -21.474 1.00 88.88 364 ARG A N 1
ATOM 2790 C CA . ARG A 1 364 ? -3.701 8.118 -22.357 1.00 88.88 364 ARG A CA 1
ATOM 2791 C C . ARG A 1 364 ? -2.947 8.262 -23.671 1.00 88.88 364 ARG A C 1
ATOM 2793 O O . ARG A 1 364 ? -2.466 7.272 -24.212 1.00 88.88 364 ARG A O 1
ATOM 2800 N N . ASN A 1 365 ? -2.929 9.468 -24.229 1.00 89.94 365 ASN A N 1
ATOM 2801 C CA . ASN A 1 365 ? -2.612 9.646 -25.643 1.00 89.94 365 ASN A CA 1
ATOM 2802 C C . ASN A 1 365 ? -1.300 10.391 -25.875 1.00 89.94 365 ASN A C 1
ATOM 2804 O O . ASN A 1 365 ? -0.687 10.193 -26.924 1.00 89.94 365 ASN A O 1
ATOM 2808 N N . TRP A 1 366 ? -0.855 11.231 -24.937 1.00 92.19 366 TRP A N 1
ATOM 2809 C CA . TRP A 1 366 ? 0.342 12.039 -25.136 1.00 92.19 366 TRP A CA 1
ATOM 2810 C C . TRP A 1 366 ? 1.621 11.196 -25.006 1.00 92.19 366 TRP A C 1
ATOM 2812 O O . TRP A 1 366 ? 1.824 10.557 -23.966 1.00 92.19 366 TRP A O 1
ATOM 2822 N N . PRO A 1 367 ? 2.521 11.209 -26.010 1.00 90.50 367 PRO A N 1
ATOM 2823 C CA . PRO A 1 367 ? 3.708 10.357 -26.022 1.00 90.50 367 PRO A CA 1
ATOM 2824 C C . PRO A 1 367 ? 4.556 10.500 -24.755 1.00 90.50 367 PRO A C 1
ATOM 2826 O O . PRO A 1 367 ? 4.953 11.602 -24.382 1.00 90.50 367 PRO A O 1
ATOM 2829 N N . ALA A 1 368 ? 4.818 9.370 -24.091 1.00 89.50 368 ALA A N 1
ATOM 2830 C CA . ALA A 1 368 ? 5.602 9.252 -22.856 1.00 89.50 368 ALA A CA 1
ATOM 2831 C C . ALA A 1 368 ? 5.104 10.053 -21.633 1.00 89.50 368 ALA A C 1
ATOM 2833 O O . ALA A 1 368 ? 5.709 9.956 -20.565 1.00 89.50 368 ALA A O 1
ATOM 2834 N N . TYR A 1 369 ? 4.008 10.812 -21.732 1.00 92.12 369 TYR A N 1
ATOM 2835 C CA . TYR A 1 369 ? 3.548 11.664 -20.635 1.00 92.12 369 TYR A CA 1
ATOM 2836 C C . TYR A 1 369 ? 3.171 10.853 -19.394 1.00 92.12 369 TYR A C 1
ATOM 2838 O O . TYR A 1 369 ? 3.627 11.176 -18.301 1.00 92.12 369 TYR A O 1
ATOM 2846 N N . ALA A 1 370 ? 2.398 9.771 -19.550 1.00 90.25 370 ALA A N 1
ATOM 2847 C CA . ALA A 1 370 ? 1.998 8.914 -18.431 1.00 90.25 370 ALA A CA 1
ATOM 2848 C C . ALA A 1 370 ? 3.196 8.336 -17.665 1.00 90.25 370 ALA A C 1
ATOM 2850 O O . ALA A 1 370 ? 3.152 8.248 -16.439 1.00 90.25 370 ALA A O 1
ATOM 2851 N N . ALA A 1 371 ? 4.280 7.992 -18.367 1.00 89.19 371 ALA A N 1
ATOM 2852 C CA . ALA A 1 371 ? 5.502 7.503 -17.743 1.00 89.19 371 ALA A CA 1
ATOM 2853 C C . ALA A 1 371 ? 6.147 8.585 -16.868 1.00 89.19 371 ALA A C 1
ATOM 2855 O O . ALA A 1 371 ? 6.379 8.374 -15.679 1.00 89.19 371 ALA A O 1
ATOM 2856 N N . TRP A 1 372 ? 6.348 9.786 -17.406 1.00 89.69 372 TRP A N 1
ATOM 2857 C CA . TRP A 1 372 ? 6.915 10.889 -16.629 1.00 89.69 372 TRP A CA 1
ATOM 2858 C C . TRP A 1 372 ? 5.988 11.397 -15.529 1.00 89.69 372 TRP A C 1
ATOM 2860 O O . TRP A 1 372 ? 6.453 11.832 -14.479 1.00 89.69 372 TRP A O 1
ATOM 2870 N N . TYR A 1 373 ? 4.677 11.288 -15.722 1.00 89.81 373 TYR A N 1
ATOM 2871 C CA . TYR A 1 373 ? 3.698 11.605 -14.697 1.00 89.81 373 TYR A CA 1
ATOM 2872 C C . TYR A 1 373 ? 3.723 10.580 -13.557 1.00 89.81 373 TYR A C 1
ATOM 2874 O O . TYR A 1 373 ? 3.779 10.972 -12.393 1.00 89.81 373 TYR A O 1
ATOM 2882 N N . ARG A 1 374 ? 3.801 9.277 -13.863 1.00 88.69 374 ARG A N 1
ATOM 2883 C CA . ARG A 1 374 ? 4.042 8.218 -12.868 1.00 88.69 374 ARG A CA 1
ATOM 2884 C C . ARG A 1 374 ? 5.348 8.465 -12.109 1.00 88.69 374 ARG A C 1
ATOM 2886 O O . ARG A 1 374 ? 5.338 8.404 -10.883 1.00 88.69 374 ARG A O 1
ATOM 2893 N N . MET A 1 375 ? 6.436 8.820 -12.800 1.00 85.19 375 MET A N 1
ATOM 2894 C CA . MET A 1 375 ? 7.712 9.200 -12.173 1.00 85.19 375 MET A CA 1
ATOM 2895 C C . MET A 1 375 ? 7.552 10.396 -11.227 1.00 85.19 375 MET A C 1
ATOM 2897 O O . MET A 1 375 ? 7.984 10.342 -10.075 1.00 85.19 375 MET A O 1
ATOM 2901 N N . TRP A 1 376 ? 6.886 11.461 -11.683 1.00 83.56 376 TRP A N 1
ATOM 2902 C CA . TRP A 1 376 ? 6.621 12.641 -10.864 1.00 83.56 376 TRP A CA 1
ATOM 2903 C C . TRP A 1 376 ? 5.840 12.287 -9.599 1.00 83.56 376 TRP A C 1
ATOM 2905 O O . TRP A 1 376 ? 6.221 12.724 -8.517 1.00 83.56 376 TRP A O 1
ATOM 2915 N N . LEU A 1 377 ? 4.793 11.464 -9.705 1.00 82.62 377 LEU A N 1
ATOM 2916 C CA . LEU A 1 377 ? 4.020 10.988 -8.554 1.00 82.62 377 LEU A CA 1
ATOM 2917 C C . LEU A 1 377 ? 4.871 10.120 -7.617 1.00 82.62 377 LEU A C 1
ATOM 2919 O O . LEU A 1 377 ? 4.815 10.306 -6.404 1.00 82.62 377 LEU A O 1
ATOM 2923 N N . PHE A 1 378 ? 5.722 9.237 -8.149 1.00 75.62 378 PHE A N 1
ATOM 2924 C CA . PHE A 1 378 ? 6.681 8.456 -7.355 1.00 75.62 378 PHE A CA 1
ATOM 2925 C C . PHE A 1 378 ? 7.636 9.325 -6.539 1.00 75.62 378 PHE A C 1
ATOM 2927 O O . PHE A 1 378 ? 8.064 8.908 -5.469 1.00 75.62 378 PHE A O 1
ATOM 2934 N N . ARG A 1 379 ? 7.967 10.527 -7.009 1.00 72.69 379 ARG A N 1
ATOM 2935 C CA . ARG A 1 379 ? 8.819 11.467 -6.277 1.00 72.69 379 ARG A CA 1
ATOM 2936 C C . ARG A 1 379 ? 8.019 12.394 -5.356 1.00 72.69 379 ARG A C 1
ATOM 2938 O O . ARG A 1 379 ? 8.422 12.586 -4.214 1.00 72.69 379 ARG A O 1
ATOM 2945 N N . ARG A 1 380 ? 6.912 12.967 -5.845 1.00 68.50 380 ARG A N 1
ATOM 2946 C CA . ARG A 1 380 ? 6.038 13.890 -5.099 1.00 68.50 380 ARG A CA 1
ATOM 2947 C C . ARG A 1 380 ? 5.353 13.174 -3.948 1.00 68.50 380 ARG A C 1
ATOM 2949 O O . ARG A 1 380 ? 5.482 13.583 -2.801 1.00 68.50 380 ARG A O 1
ATOM 2956 N N . ASP A 1 381 ? 4.588 12.139 -4.278 1.00 61.94 381 ASP A N 1
ATOM 2957 C CA . ASP A 1 381 ? 3.856 11.380 -3.277 1.00 61.94 381 ASP A CA 1
ATOM 2958 C C . ASP A 1 381 ? 4.764 10.376 -2.596 1.00 61.94 381 ASP A C 1
ATOM 2960 O O . ASP A 1 381 ? 4.468 10.017 -1.469 1.00 61.94 381 ASP A O 1
ATOM 2964 N N . GLY A 1 382 ? 5.834 9.908 -3.249 1.00 57.50 382 GLY A N 1
ATOM 2965 C CA . GLY A 1 382 ? 6.708 8.879 -2.706 1.00 57.50 382 GLY A CA 1
ATOM 2966 C C . GLY A 1 382 ? 7.703 9.325 -1.636 1.00 57.50 382 GLY A C 1
ATOM 2967 O O . GLY A 1 382 ? 7.905 10.493 -1.311 1.00 57.50 382 GLY A O 1
ATOM 2968 N N . VAL A 1 383 ? 8.339 8.298 -1.084 1.00 60.03 383 VAL A N 1
ATOM 2969 C CA . VAL A 1 383 ? 9.219 8.308 0.081 1.00 60.03 383 VAL A CA 1
ATOM 2970 C C . VAL A 1 383 ? 10.400 9.284 -0.066 1.00 60.03 383 VAL A C 1
ATOM 2972 O O . VAL A 1 383 ? 10.798 9.912 0.901 1.00 60.03 383 VAL A O 1
ATOM 2975 N N . GLU A 1 384 ? 10.950 9.501 -1.256 1.00 66.19 384 GLU A N 1
ATOM 2976 C CA . GLU A 1 384 ? 12.233 10.212 -1.416 1.00 66.19 384 GLU A CA 1
ATOM 2977 C C . GLU A 1 384 ? 12.202 11.710 -1.070 1.00 66.19 384 GLU A C 1
ATOM 2979 O O . GLU A 1 384 ? 13.229 12.252 -0.665 1.00 66.19 384 GLU A O 1
ATOM 2984 N N . GLY A 1 385 ? 11.045 12.375 -1.181 1.00 67.88 385 GLY A N 1
ATOM 2985 C CA . GLY A 1 385 ? 10.906 13.794 -0.830 1.00 67.88 385 GLY A CA 1
ATOM 2986 C C . GLY A 1 385 ? 10.599 14.039 0.650 1.00 67.88 385 GLY A C 1
ATOM 2987 O O . GLY A 1 385 ? 11.226 14.883 1.288 1.00 67.88 385 GLY A O 1
ATOM 2988 N N . VAL A 1 386 ? 9.628 13.304 1.201 1.00 78.44 386 VAL A N 1
ATOM 2989 C CA . VAL A 1 386 ? 9.084 13.560 2.550 1.00 78.44 386 VAL A CA 1
ATOM 2990 C C . VAL A 1 386 ? 9.759 12.708 3.625 1.00 78.44 386 VAL A C 1
ATOM 2992 O O . VAL A 1 386 ? 9.872 13.156 4.763 1.00 78.44 386 VAL A O 1
ATOM 2995 N N . LEU A 1 387 ? 10.244 11.504 3.299 1.00 86.31 387 LEU A N 1
ATOM 2996 C CA . LEU A 1 387 ? 10.800 10.570 4.286 1.00 86.31 387 LEU A CA 1
ATOM 2997 C C . LEU A 1 387 ? 11.940 11.159 5.130 1.00 86.31 387 LEU A C 1
ATOM 2999 O O . LEU A 1 387 ? 11.906 10.931 6.339 1.00 86.31 387 LEU A O 1
ATOM 3003 N N . PRO A 1 388 ? 12.918 11.914 4.583 1.00 87.19 388 PRO A N 1
ATOM 3004 C CA . PRO A 1 388 ? 13.990 12.475 5.406 1.00 87.19 388 PRO A CA 1
ATOM 3005 C C . PRO A 1 388 ? 13.463 13.366 6.536 1.00 87.19 388 PRO A C 1
ATOM 3007 O O . PRO A 1 388 ? 14.018 13.369 7.630 1.00 87.19 388 PRO A O 1
ATOM 3010 N N . MET A 1 389 ? 12.336 14.051 6.307 1.00 90.56 389 MET A N 1
ATOM 3011 C CA . MET A 1 389 ? 11.679 14.882 7.314 1.00 90.56 389 MET A CA 1
ATOM 3012 C C . MET A 1 389 ? 11.053 14.052 8.441 1.00 90.56 389 MET A C 1
ATOM 3014 O O . MET A 1 389 ? 10.642 14.618 9.443 1.00 90.56 389 MET A O 1
ATOM 3018 N N . LEU A 1 390 ? 10.941 12.731 8.317 1.00 92.81 390 LEU A N 1
ATOM 3019 C CA . LEU A 1 390 ? 10.263 11.874 9.293 1.00 92.81 390 LEU A CA 1
ATOM 3020 C C . LEU A 1 390 ? 11.215 11.193 10.276 1.00 92.81 390 LEU A C 1
ATOM 3022 O O . LEU A 1 390 ? 10.759 10.368 11.066 1.00 92.81 390 LEU A O 1
ATOM 3026 N N . PHE A 1 391 ? 12.505 11.521 10.248 1.00 94.94 391 PHE A N 1
ATOM 3027 C CA . PHE A 1 391 ? 13.489 11.004 11.195 1.00 94.94 391 PHE A CA 1
ATOM 3028 C C . PHE A 1 391 ? 13.887 12.046 12.236 1.00 94.94 391 PHE A C 1
ATOM 3030 O O . PHE A 1 391 ? 13.835 13.244 11.980 1.00 94.94 391 PHE A O 1
ATOM 3037 N N . SER A 1 392 ? 14.278 11.575 13.417 1.00 95.88 392 SER A N 1
ATOM 3038 C CA . SER A 1 392 ? 14.663 12.408 14.550 1.00 95.88 392 SER A CA 1
ATOM 3039 C C . SER A 1 392 ? 15.890 13.270 14.263 1.00 95.88 392 SER A C 1
ATOM 3041 O O . SER A 1 392 ? 16.943 12.765 13.873 1.00 95.88 392 SER A O 1
ATOM 3043 N N . GLU A 1 393 ? 15.778 14.554 14.583 1.00 96.50 393 GLU A N 1
ATOM 3044 C CA . GLU A 1 393 ? 16.871 15.519 14.637 1.00 96.50 393 GLU A CA 1
ATOM 3045 C C . GLU A 1 393 ? 17.134 15.952 16.094 1.00 96.50 393 GLU A C 1
ATOM 3047 O O . GLU A 1 393 ? 16.210 15.994 16.916 1.00 96.50 393 GLU A O 1
ATOM 3052 N N . PRO A 1 394 ? 18.382 16.301 16.457 1.00 94.19 394 PRO A N 1
ATOM 3053 C CA . PRO A 1 394 ? 18.681 16.844 17.779 1.00 94.19 394 PRO A CA 1
ATOM 3054 C C . PRO A 1 394 ? 17.864 18.108 18.088 1.00 94.19 394 PRO A C 1
ATOM 3056 O O . PRO A 1 394 ? 17.812 19.030 17.280 1.00 94.19 394 PRO A O 1
ATOM 3059 N N . GLY A 1 395 ? 17.286 18.178 19.290 1.00 93.06 395 GLY A N 1
ATOM 3060 C CA . GLY A 1 395 ? 16.527 19.345 19.763 1.00 93.06 395 GLY A CA 1
ATOM 3061 C C . GLY A 1 395 ? 15.006 19.250 19.599 1.00 93.06 395 GLY A C 1
ATOM 3062 O O . GLY A 1 395 ? 14.308 20.135 20.088 1.00 93.06 395 GLY A O 1
ATOM 3063 N N . PHE A 1 396 ? 14.493 18.180 18.987 1.00 95.31 396 PHE A N 1
ATOM 3064 C CA . PHE A 1 396 ? 13.058 17.891 18.895 1.00 95.31 396 PHE A CA 1
ATOM 3065 C C . PHE A 1 396 ? 12.608 16.911 19.986 1.00 95.31 396 PHE A C 1
ATOM 3067 O O . PHE A 1 396 ? 13.395 16.097 20.468 1.00 95.31 396 PHE A O 1
ATOM 3074 N N . ASP A 1 397 ? 11.342 17.010 20.403 1.00 91.38 397 ASP A N 1
ATOM 3075 C CA . ASP A 1 397 ? 10.810 16.274 21.558 1.00 91.38 397 ASP A CA 1
ATOM 3076 C C . ASP A 1 397 ? 10.500 14.795 21.270 1.00 91.38 397 ASP A C 1
ATOM 3078 O O . ASP A 1 397 ? 10.366 14.007 22.205 1.00 91.38 397 ASP A O 1
ATOM 3082 N N . GLY A 1 398 ? 10.356 14.414 19.996 1.00 91.50 398 GLY A N 1
ATOM 3083 C CA . GLY A 1 398 ? 9.927 13.079 19.577 1.00 91.50 398 GLY A CA 1
ATOM 3084 C C . GLY A 1 398 ? 8.465 12.751 19.905 1.00 91.50 398 GLY A C 1
ATOM 3085 O O . GLY A 1 398 ? 7.968 11.701 19.506 1.00 91.50 398 GLY A O 1
ATOM 3086 N N . LYS A 1 399 ? 7.756 13.644 20.601 1.00 92.31 399 LYS A N 1
ATOM 3087 C CA . LYS A 1 399 ? 6.374 13.463 21.046 1.00 92.31 399 LYS A CA 1
ATOM 3088 C C . LYS A 1 399 ? 5.394 14.164 20.122 1.00 92.31 399 LYS A C 1
ATOM 3090 O O . LYS A 1 399 ? 4.401 13.574 19.730 1.00 92.31 399 LYS A O 1
ATOM 3095 N N . THR A 1 400 ? 5.659 15.414 19.767 1.00 93.38 400 THR A N 1
ATOM 3096 C CA . THR A 1 400 ? 4.795 16.204 18.881 1.00 93.38 400 THR A CA 1
ATOM 3097 C C . THR A 1 400 ? 5.407 16.394 17.504 1.00 93.38 400 THR A C 1
ATOM 3099 O O . THR A 1 400 ? 4.663 16.579 16.537 1.00 93.38 400 THR A O 1
ATOM 3102 N N . THR A 1 401 ? 6.740 16.347 17.423 1.00 96.31 401 THR A N 1
ATOM 3103 C CA . THR A 1 401 ? 7.538 16.509 16.204 1.00 96.31 401 THR A CA 1
ATOM 3104 C C . THR A 1 401 ? 8.866 15.758 16.328 1.00 96.31 401 THR A C 1
ATOM 3106 O O . THR A 1 401 ? 9.370 15.557 17.432 1.00 96.31 401 THR A O 1
ATOM 3109 N N . VAL A 1 402 ? 9.454 15.348 15.201 1.00 96.81 402 VAL A N 1
ATOM 3110 C CA . VAL A 1 402 ? 10.776 14.682 15.185 1.00 96.81 402 VAL A CA 1
ATOM 3111 C C . VAL A 1 402 ? 11.891 15.497 14.530 1.00 96.81 402 VAL A C 1
ATOM 3113 O O . VAL A 1 402 ? 13.055 15.233 14.797 1.00 96.81 402 VAL A O 1
ATOM 3116 N N . SER A 1 403 ? 11.564 16.488 13.706 1.00 96.56 403 SER A N 1
ATOM 3117 C CA . SER A 1 403 ? 12.530 17.284 12.939 1.00 96.56 403 SER A CA 1
ATOM 3118 C C . SER A 1 403 ? 11.943 18.640 12.559 1.00 96.56 403 SER A C 1
ATOM 3120 O O . SER A 1 403 ? 10.730 18.853 12.689 1.00 96.56 403 SER A O 1
ATOM 3122 N N . ALA A 1 404 ? 12.769 19.531 12.007 1.00 95.25 404 ALA A N 1
ATOM 3123 C CA . ALA A 1 404 ? 12.298 20.815 11.489 1.00 95.25 404 ALA A CA 1
ATOM 3124 C C . ALA A 1 404 ? 11.305 20.630 10.328 1.00 95.25 404 ALA A C 1
ATOM 3126 O O . ALA A 1 404 ? 10.272 21.299 10.274 1.00 95.25 404 ALA A O 1
ATOM 3127 N N . GLY A 1 405 ? 11.578 19.677 9.430 1.00 92.62 405 GLY A N 1
ATOM 3128 C CA . GLY A 1 405 ? 10.666 19.334 8.337 1.00 92.62 405 GLY A CA 1
ATOM 3129 C C . GLY A 1 405 ? 9.343 18.749 8.842 1.00 92.62 405 GLY A C 1
ATOM 3130 O O . GLY A 1 405 ? 8.275 19.119 8.360 1.00 92.62 405 GLY A O 1
ATOM 3131 N N . ASN A 1 406 ? 9.385 17.896 9.870 1.00 95.00 406 ASN A N 1
ATOM 3132 C CA . ASN A 1 406 ? 8.184 17.347 10.499 1.00 95.00 406 ASN A CA 1
ATOM 3133 C C . ASN A 1 406 ? 7.347 18.427 11.196 1.00 95.00 406 ASN A C 1
ATOM 3135 O O . ASN A 1 406 ? 6.120 18.376 11.139 1.00 95.00 406 ASN A O 1
ATOM 3139 N N . ALA A 1 407 ? 7.994 19.416 11.819 1.00 96.06 407 ALA A N 1
ATOM 3140 C CA . ALA A 1 407 ? 7.318 20.572 12.398 1.00 96.06 407 ALA A CA 1
ATOM 3141 C C . ALA A 1 407 ? 6.615 21.417 11.323 1.00 96.06 407 ALA A C 1
ATOM 3143 O O . ALA A 1 407 ? 5.458 21.782 11.502 1.00 96.06 407 ALA A O 1
ATOM 3144 N N . ALA A 1 408 ? 7.246 21.630 10.166 1.00 94.06 408 ALA A N 1
ATOM 3145 C CA . ALA A 1 408 ? 6.608 22.325 9.048 1.00 94.06 408 ALA A CA 1
ATOM 3146 C C . ALA A 1 408 ? 5.385 21.560 8.493 1.00 94.06 408 ALA A C 1
ATOM 3148 O O . ALA A 1 408 ? 4.354 22.171 8.211 1.00 94.06 408 ALA A O 1
ATOM 3149 N N . ILE A 1 409 ? 5.453 20.221 8.405 1.00 93.75 409 ILE A N 1
ATOM 3150 C CA . ILE A 1 409 ? 4.283 19.382 8.074 1.00 93.75 409 ILE A CA 1
ATOM 3151 C C . ILE A 1 409 ? 3.176 19.576 9.120 1.00 93.75 409 ILE A C 1
ATOM 3153 O O . ILE A 1 409 ? 2.007 19.745 8.764 1.00 93.75 409 ILE A O 1
ATOM 3157 N N . ARG A 1 410 ? 3.539 19.571 10.411 1.00 95.75 410 ARG A N 1
ATOM 3158 C CA . ARG A 1 410 ? 2.597 19.769 11.520 1.00 95.75 410 ARG A CA 1
ATOM 3159 C C . ARG A 1 410 ? 1.875 21.100 11.384 1.00 95.75 410 ARG A C 1
ATOM 3161 O O . ARG A 1 410 ? 0.654 21.125 11.498 1.00 95.75 410 ARG A O 1
ATOM 3168 N N . ASP A 1 411 ? 2.606 22.179 11.137 1.00 95.38 411 ASP A N 1
ATOM 3169 C CA . ASP A 1 411 ? 2.039 23.521 11.025 1.00 95.38 411 ASP A CA 1
ATOM 3170 C C . ASP A 1 411 ? 1.066 23.631 9.846 1.00 95.38 411 ASP A C 1
ATOM 3172 O O . ASP A 1 411 ? -0.025 24.188 10.003 1.00 95.38 411 ASP A O 1
ATOM 3176 N N . LEU A 1 412 ? 1.410 23.042 8.696 1.00 93.31 412 LEU A N 1
ATOM 3177 C CA . LEU A 1 412 ? 0.550 23.010 7.512 1.00 93.31 412 LEU A CA 1
ATOM 3178 C C . LEU A 1 412 ? -0.765 22.262 7.784 1.00 93.31 412 LEU A C 1
ATOM 3180 O O . LEU A 1 412 ? -1.851 22.811 7.590 1.00 93.31 412 LEU A O 1
ATOM 3184 N N . TRP A 1 413 ? -0.687 21.023 8.272 1.00 95.00 413 TRP A N 1
ATOM 3185 C CA . TRP A 1 413 ? -1.878 20.201 8.513 1.00 95.00 413 TRP A CA 1
ATOM 3186 C C . TRP A 1 413 ? -2.702 20.696 9.703 1.00 95.00 413 TRP A C 1
ATOM 3188 O O . TRP A 1 413 ? -3.930 20.671 9.659 1.00 95.00 413 TRP A O 1
ATOM 3198 N N . ALA A 1 414 ? -2.057 21.210 10.753 1.00 95.56 414 ALA A N 1
ATOM 3199 C CA . ALA A 1 414 ? -2.762 21.812 11.878 1.00 95.56 414 ALA A CA 1
ATOM 3200 C C . ALA A 1 414 ? -3.502 23.086 11.459 1.00 95.56 414 ALA A C 1
ATOM 3202 O O . ALA A 1 414 ? -4.593 23.334 11.965 1.00 95.56 414 ALA A O 1
ATOM 3203 N N . SER A 1 415 ? -2.940 23.884 10.545 1.00 94.75 415 SER A N 1
ATOM 3204 C CA . SER A 1 415 ? -3.620 25.065 10.000 1.00 94.75 415 SER A CA 1
ATOM 3205 C C . SER A 1 415 ? -4.873 24.672 9.220 1.00 94.75 415 SER A C 1
ATOM 3207 O O . SER A 1 415 ? -5.931 25.235 9.478 1.00 94.75 415 SER A O 1
ATOM 3209 N N . TYR A 1 416 ? -4.787 23.645 8.371 1.00 94.50 416 TYR A N 1
ATOM 3210 C CA . TYR A 1 416 ? -5.942 23.103 7.648 1.00 94.50 416 TYR A CA 1
ATOM 3211 C C . TYR A 1 416 ? -7.046 22.584 8.586 1.00 94.50 416 TYR A C 1
ATOM 3213 O O . TYR A 1 416 ? -8.218 22.915 8.417 1.00 94.50 416 TYR A O 1
ATOM 3221 N N . ILE A 1 417 ? -6.683 21.823 9.627 1.00 94.94 417 ILE A N 1
ATOM 3222 C CA . ILE A 1 417 ? -7.647 21.338 10.631 1.00 94.94 417 ILE A CA 1
ATOM 3223 C C . ILE A 1 417 ? -8.296 22.510 11.381 1.00 94.94 417 ILE A C 1
ATOM 3225 O O . ILE A 1 417 ? -9.506 22.506 11.591 1.00 94.94 417 ILE A O 1
ATOM 3229 N N . LYS A 1 418 ? -7.513 23.519 11.782 1.00 94.19 418 LYS A N 1
ATOM 3230 C CA . LYS A 1 418 ? -8.023 24.705 12.492 1.00 94.19 418 LYS A CA 1
ATOM 3231 C C . LYS A 1 418 ? -8.960 25.540 11.624 1.00 94.19 418 LYS A C 1
ATOM 3233 O O . LYS A 1 418 ? -9.955 26.037 12.136 1.00 94.19 418 LYS A O 1
ATOM 3238 N N . GLU A 1 419 ? -8.655 25.683 10.337 1.00 93.50 419 GLU A N 1
ATOM 3239 C CA . GLU A 1 419 ? -9.518 26.382 9.383 1.00 93.50 419 GLU A CA 1
ATOM 3240 C C . GLU A 1 419 ? -10.887 25.700 9.286 1.00 93.50 419 GLU A C 1
ATOM 3242 O O . GLU A 1 419 ? -11.912 26.368 9.411 1.00 93.50 419 GLU A O 1
ATOM 3247 N N . GLN A 1 420 ? -10.912 24.368 9.174 1.00 92.62 420 GLN A N 1
ATOM 3248 C CA . GLN A 1 420 ? -12.163 23.607 9.160 1.00 92.62 420 GLN A CA 1
ATOM 3249 C C . GLN A 1 420 ? -12.897 23.609 10.510 1.00 92.62 420 GLN A C 1
ATOM 3251 O O . GLN A 1 420 ? -14.122 23.665 10.548 1.00 92.62 420 GLN A O 1
ATOM 3256 N N . ALA A 1 421 ? -12.169 23.563 11.630 1.00 90.62 421 ALA A N 1
ATOM 3257 C CA . ALA A 1 421 ? -12.758 23.593 12.970 1.00 90.62 421 ALA A CA 1
ATOM 3258 C C . ALA A 1 421 ? -13.495 24.915 13.271 1.00 90.62 421 ALA A C 1
ATOM 3260 O O . ALA A 1 421 ? -14.367 24.952 14.142 1.00 90.62 421 ALA A O 1
ATOM 3261 N N . GLY A 1 422 ? -13.170 25.995 12.554 1.00 85.00 422 GLY A N 1
ATOM 3262 C CA . GLY A 1 422 ? -13.745 27.318 12.766 1.00 85.00 422 GLY A CA 1
ATOM 3263 C C . GLY A 1 422 ? -13.268 27.976 14.067 1.00 85.00 422 GLY A C 1
ATOM 3264 O O . GLY A 1 422 ? -12.181 27.704 14.574 1.00 85.00 422 GLY A O 1
ATOM 3265 N N . HIS A 1 423 ? -14.077 28.889 14.614 1.00 74.50 423 HIS A N 1
ATOM 3266 C CA . HIS A 1 423 ? -13.712 29.688 15.793 1.00 74.50 423 HIS A CA 1
ATOM 3267 C C . HIS A 1 423 ? -14.033 29.034 17.147 1.00 74.50 423 HIS A C 1
ATOM 3269 O O . HIS A 1 423 ? -13.803 29.672 18.172 1.00 74.50 423 HIS A O 1
ATOM 3275 N N . ASP A 1 424 ? -14.559 27.805 17.181 1.00 77.00 424 ASP A N 1
ATOM 3276 C CA . ASP A 1 424 ? -14.838 27.087 18.430 1.00 77.00 424 ASP A CA 1
ATOM 3277 C C . ASP A 1 424 ? -13.557 26.404 18.957 1.00 77.00 424 ASP A C 1
ATOM 3279 O O . ASP A 1 424 ? -13.097 25.413 18.374 1.00 77.00 424 ASP A O 1
ATOM 3283 N N . PRO A 1 425 ? -12.975 26.881 20.078 1.00 74.31 425 PRO A N 1
ATOM 3284 C CA . PRO A 1 425 ? -11.753 26.302 20.631 1.00 74.31 425 PRO A CA 1
ATOM 3285 C C . PRO A 1 425 ? -11.915 24.829 21.031 1.00 74.31 425 PRO A C 1
ATOM 3287 O O . PRO A 1 425 ? -10.945 24.073 20.974 1.00 74.31 425 PRO A O 1
ATOM 3290 N N . GLY A 1 426 ? -13.131 24.403 21.393 1.00 87.81 426 GLY A N 1
ATOM 3291 C CA . GLY A 1 426 ? -13.410 23.030 21.799 1.00 87.81 426 GLY A CA 1
ATOM 3292 C C . GLY A 1 426 ? -13.324 22.031 20.644 1.00 87.81 426 GLY A C 1
ATOM 3293 O O . GLY A 1 426 ? -13.051 20.854 20.873 1.00 87.81 426 GLY A O 1
ATOM 3294 N N . TRP A 1 427 ? -13.537 22.457 19.394 1.00 91.38 427 TRP A N 1
ATOM 3295 C CA . TRP A 1 427 ? -13.338 21.590 18.224 1.00 91.38 427 TRP A CA 1
ATOM 3296 C C . TRP A 1 427 ? -11.861 21.399 17.897 1.00 91.38 427 TRP A C 1
ATOM 3298 O O . TRP A 1 427 ? -11.441 20.283 17.600 1.00 91.38 427 TRP A O 1
ATOM 3308 N N . VAL A 1 428 ? -11.054 22.454 18.019 1.00 91.56 428 VAL A N 1
ATOM 3309 C CA . VAL A 1 428 ? -9.610 22.384 17.758 1.00 91.56 428 VAL A CA 1
ATOM 3310 C C . VAL A 1 428 ? -8.931 21.362 18.675 1.00 91.56 428 VAL A C 1
ATOM 3312 O O . VAL A 1 428 ? -8.152 20.541 18.196 1.00 91.56 428 VAL A O 1
ATOM 3315 N N . GLU A 1 429 ? -9.260 21.363 19.969 1.00 90.94 429 GLU A N 1
ATOM 3316 C CA . GLU A 1 429 ? -8.722 20.396 20.938 1.00 90.94 429 GLU A CA 1
ATOM 3317 C C . GLU A 1 429 ? -9.110 18.948 20.598 1.00 90.94 429 GLU A C 1
ATOM 3319 O O . GLU A 1 429 ? -8.288 18.040 20.696 1.00 90.94 429 GLU A O 1
ATOM 3324 N N . ARG A 1 430 ? -10.343 18.728 20.125 1.00 93.88 430 ARG A N 1
ATOM 3325 C CA . ARG A 1 430 ? -10.848 17.389 19.783 1.00 93.88 430 ARG A CA 1
ATOM 3326 C C . ARG A 1 430 ? -10.315 16.845 18.452 1.00 93.88 430 ARG A C 1
ATOM 3328 O O . ARG A 1 430 ? -10.320 15.627 18.252 1.00 93.88 430 ARG A O 1
ATOM 3335 N N . LEU A 1 431 ? -9.878 17.720 17.546 1.00 95.31 431 LEU A N 1
ATOM 3336 C CA . LEU A 1 431 ? -9.468 17.369 16.181 1.00 95.31 431 LEU A CA 1
ATOM 3337 C C . LEU A 1 431 ? -7.951 17.354 15.973 1.00 95.31 431 LEU A C 1
ATOM 3339 O O . LEU A 1 431 ? -7.486 16.671 15.065 1.00 95.31 431 LEU A O 1
ATOM 3343 N N . LEU A 1 432 ? -7.171 18.093 16.767 1.00 95.00 432 LEU A N 1
ATOM 3344 C CA . LEU A 1 432 ? -5.719 18.149 16.591 1.00 95.00 432 LEU A CA 1
ATOM 3345 C C . LEU A 1 432 ? -5.016 16.924 17.195 1.00 95.00 432 LEU A C 1
ATOM 3347 O O . LEU A 1 432 ? -5.140 16.677 18.394 1.00 95.00 432 LEU A O 1
ATOM 3351 N N . PRO A 1 433 ? -4.199 16.197 16.412 1.00 95.56 433 PRO A N 1
ATOM 3352 C CA . PRO A 1 433 ? -3.376 15.121 16.950 1.00 95.56 433 PRO A CA 1
ATOM 3353 C C . PRO A 1 433 ? -2.241 15.603 17.864 1.00 95.56 433 PRO A C 1
ATOM 3355 O O . PRO A 1 433 ? -1.571 16.616 17.624 1.00 95.56 433 PRO A O 1
ATOM 3358 N N . ASP A 1 434 ? -1.974 14.807 18.895 1.00 93.75 434 ASP A N 1
ATOM 3359 C CA . ASP A 1 434 ? -0.937 15.018 19.910 1.00 93.75 434 ASP A CA 1
ATOM 3360 C C . ASP A 1 434 ? 0.360 14.232 19.641 1.00 93.75 434 ASP A C 1
ATOM 3362 O O . ASP A 1 434 ? 1.298 14.306 20.430 1.00 93.75 434 ASP A O 1
ATOM 3366 N N . TYR A 1 435 ? 0.431 13.535 18.505 1.00 95.75 435 TYR A N 1
ATOM 3367 C CA . TYR A 1 435 ? 1.584 12.763 18.035 1.00 95.75 435 TYR A CA 1
ATOM 3368 C C . TYR A 1 435 ? 2.199 13.369 16.757 1.00 95.75 435 TYR A C 1
ATOM 3370 O O . TYR A 1 435 ? 1.540 14.177 16.084 1.00 95.75 435 TYR A O 1
ATOM 3378 N N . PRO A 1 436 ? 3.436 12.991 16.368 1.00 96.88 436 PRO A N 1
ATOM 3379 C CA . PRO A 1 436 ? 4.105 13.584 15.214 1.00 96.88 436 PRO A CA 1
ATOM 3380 C C . PRO A 1 436 ? 3.370 13.289 13.896 1.00 96.88 436 PRO A C 1
ATOM 3382 O O . PRO A 1 436 ? 2.848 12.179 13.723 1.00 96.88 436 PRO A O 1
ATOM 3385 N N . PRO A 1 437 ? 3.323 14.231 12.935 1.00 95.31 437 PRO A N 1
ATOM 3386 C CA . PRO A 1 437 ? 2.889 13.932 11.576 1.00 95.31 437 PRO A CA 1
ATOM 3387 C C . PRO A 1 437 ? 3.598 12.703 11.017 1.00 95.31 437 PRO A C 1
ATOM 3389 O O . PRO A 1 437 ? 4.798 12.515 11.229 1.00 95.31 437 PRO A O 1
ATOM 3392 N N . CYS A 1 438 ? 2.838 11.854 10.325 1.00 93.62 438 CYS A N 1
ATOM 3393 C CA . CYS A 1 438 ? 3.315 10.580 9.786 1.00 93.62 438 CYS A CA 1
ATOM 3394 C C . CYS A 1 438 ? 3.855 9.594 10.841 1.00 93.62 438 CYS A C 1
ATOM 3396 O O . CYS A 1 438 ? 4.557 8.651 10.490 1.00 93.62 438 CYS A O 1
ATOM 3398 N N . ALA A 1 439 ? 3.520 9.741 12.128 1.00 95.12 439 ALA A N 1
ATOM 3399 C CA . ALA A 1 439 ? 3.712 8.655 13.093 1.00 95.12 439 ALA A CA 1
ATOM 3400 C C . ALA A 1 439 ? 2.646 7.548 12.946 1.00 95.12 439 ALA A C 1
ATOM 3402 O O . ALA A 1 439 ? 2.862 6.393 13.308 1.00 95.12 439 ALA A O 1
ATOM 3403 N N . LYS A 1 440 ? 1.500 7.903 12.355 1.00 93.75 440 LYS A N 1
ATOM 3404 C CA . LYS A 1 440 ? 0.456 7.014 11.822 1.00 93.75 440 LYS A CA 1
ATOM 3405 C C . LYS A 1 440 ? 0.219 7.395 10.359 1.00 93.75 440 LYS A C 1
ATOM 3407 O O . LYS A 1 440 ? 0.603 8.495 9.959 1.00 93.75 440 LYS A O 1
ATOM 3412 N N . ARG A 1 441 ? -0.396 6.514 9.559 1.00 91.62 441 ARG A N 1
ATOM 3413 C CA . ARG A 1 441 ? -0.754 6.850 8.170 1.00 91.62 441 ARG A CA 1
ATOM 3414 C C . ARG A 1 441 ? -1.742 8.027 8.186 1.00 91.62 441 ARG A C 1
ATOM 3416 O O . ARG A 1 441 ? -2.787 7.886 8.826 1.00 91.62 441 ARG A O 1
ATOM 3423 N N . PRO A 1 442 ? -1.409 9.177 7.577 1.00 92.62 442 PRO A N 1
ATOM 3424 C CA . PRO A 1 442 ? -2.314 10.317 7.543 1.00 92.62 442 PRO A CA 1
ATOM 3425 C C . PRO A 1 442 ? -3.454 10.048 6.548 1.00 92.62 442 PRO A C 1
ATOM 3427 O O . PRO A 1 442 ? -3.319 9.204 5.662 1.00 92.62 442 PRO A O 1
ATOM 3430 N N . LEU A 1 443 ? -4.582 10.739 6.703 1.00 94.44 443 LEU A N 1
ATOM 3431 C CA . LEU A 1 443 ? -5.782 10.520 5.893 1.00 94.44 443 LEU A CA 1
ATOM 3432 C C . LEU A 1 443 ? -5.965 11.653 4.889 1.00 94.44 443 LEU A C 1
ATOM 3434 O O . LEU A 1 443 ? -5.843 12.818 5.251 1.00 94.44 443 LEU A O 1
ATOM 3438 N N . ARG A 1 444 ? -6.270 11.316 3.637 1.00 93.06 444 ARG A N 1
ATOM 3439 C CA . ARG A 1 444 ? -6.646 12.300 2.615 1.00 93.06 444 ARG A CA 1
ATOM 3440 C C . ARG A 1 444 ? -8.026 12.864 2.953 1.00 93.06 444 ARG A C 1
ATOM 3442 O O . ARG A 1 444 ? -8.933 12.096 3.264 1.00 93.06 444 ARG A O 1
ATOM 3449 N N . ASP A 1 445 ? -8.169 14.182 2.900 1.00 94.88 445 ASP A N 1
ATOM 3450 C CA . ASP A 1 445 ? -9.425 14.865 3.207 1.00 94.88 445 ASP A CA 1
ATOM 3451 C C . ASP A 1 445 ? -9.671 16.021 2.231 1.00 94.88 445 ASP A C 1
ATOM 3453 O O . ASP A 1 445 ? -8.788 16.846 1.994 1.00 94.88 445 ASP A O 1
ATOM 3457 N N . SER A 1 446 ? -10.891 16.089 1.696 1.00 94.50 446 SER A N 1
ATOM 3458 C CA . SER A 1 446 ? -11.366 17.168 0.816 1.00 94.50 446 SER A CA 1
ATOM 3459 C C . SER A 1 446 ? -12.272 18.166 1.550 1.00 94.50 446 SER A C 1
ATOM 3461 O O . SER A 1 446 ? -13.076 18.855 0.927 1.00 94.50 446 SER A O 1
ATOM 3463 N N . GLY A 1 447 ? -12.206 18.199 2.883 1.00 93.19 447 GLY A N 1
ATOM 3464 C CA . GLY A 1 447 ? -13.031 19.045 3.742 1.00 93.19 447 GLY A CA 1
ATOM 3465 C C . GLY A 1 447 ? -14.347 18.400 4.186 1.00 93.19 447 GLY A C 1
ATOM 3466 O O . GLY A 1 447 ? -15.227 19.077 4.720 1.00 93.19 447 GLY A O 1
ATOM 3467 N N . THR A 1 448 ? -14.532 17.102 3.933 1.00 94.12 448 THR A N 1
ATOM 3468 C CA . THR A 1 448 ? -15.786 16.396 4.231 1.00 94.12 448 THR A CA 1
ATOM 3469 C C . THR A 1 448 ? -15.810 15.858 5.652 1.00 94.12 448 THR A C 1
ATOM 3471 O O . THR A 1 448 ? -16.868 15.869 6.285 1.00 94.12 448 THR A O 1
ATOM 3474 N N . TRP A 1 449 ? -14.665 15.432 6.190 1.00 95.81 449 TRP A N 1
ATOM 3475 C CA . TRP A 1 449 ? -14.614 14.775 7.492 1.00 95.81 449 TRP A CA 1
ATOM 3476 C C . TRP A 1 449 ? -14.992 15.717 8.636 1.00 95.81 449 TRP A C 1
ATOM 3478 O O . TRP A 1 449 ? -15.952 15.451 9.357 1.00 95.81 449 TRP A O 1
ATOM 3488 N N . VAL A 1 450 ? -14.294 16.849 8.780 1.00 94.75 450 VAL A N 1
ATOM 3489 C CA . VAL A 1 450 ? -14.561 17.801 9.875 1.00 94.75 450 VAL A CA 1
ATOM 3490 C C . VAL A 1 450 ? -15.961 18.394 9.747 1.00 94.75 450 VAL A C 1
ATOM 3492 O O . VAL A 1 450 ? -16.684 18.468 10.738 1.00 94.75 450 VAL A O 1
ATOM 3495 N N . LYS A 1 451 ? -16.387 18.720 8.521 1.00 94.81 451 LYS A N 1
ATOM 3496 C CA . LYS A 1 451 ? -17.752 19.178 8.244 1.00 94.81 451 LYS A CA 1
ATOM 3497 C C . LYS A 1 451 ? -18.803 18.162 8.699 1.00 94.81 451 LYS A C 1
ATOM 3499 O O . LYS A 1 451 ? -19.821 18.557 9.255 1.00 94.81 451 LYS A O 1
ATOM 3504 N N . THR A 1 452 ? -18.559 16.869 8.485 1.00 97.00 452 THR A N 1
ATOM 3505 C CA . THR A 1 452 ? -19.464 15.802 8.939 1.00 97.00 452 THR A CA 1
ATOM 3506 C C . THR A 1 452 ? -19.507 15.718 10.462 1.00 97.00 452 THR A C 1
ATOM 3508 O O . THR A 1 452 ? -20.587 15.601 11.032 1.00 97.00 452 THR A O 1
ATOM 3511 N N . LEU A 1 453 ? -18.357 15.842 11.131 1.00 96.56 453 LEU A N 1
ATOM 3512 C CA . LEU A 1 453 ? -18.283 15.833 12.594 1.00 96.56 453 LEU A CA 1
ATOM 3513 C C . LEU A 1 453 ? -19.039 16.997 13.249 1.00 96.56 453 LEU A C 1
ATOM 3515 O O . LEU A 1 453 ? -19.522 16.841 14.364 1.00 96.56 453 LEU A O 1
ATOM 3519 N N . GLN A 1 454 ? -19.132 18.147 12.578 1.00 94.75 454 GLN A N 1
ATOM 3520 C CA . GLN A 1 454 ? -19.754 19.369 13.101 1.00 94.75 454 GLN A CA 1
ATOM 3521 C C . GLN A 1 454 ? -21.270 19.466 12.874 1.00 94.75 454 GLN A C 1
ATOM 3523 O O . GLN A 1 454 ? -21.863 20.491 13.210 1.00 94.75 454 GLN A O 1
ATOM 3528 N N . ARG A 1 455 ? -21.907 18.449 12.286 1.00 96.12 455 ARG A N 1
ATOM 3529 C CA . ARG A 1 455 ? -23.361 18.447 12.093 1.00 96.12 455 ARG A CA 1
ATOM 3530 C C . ARG A 1 455 ? -24.103 18.315 13.424 1.00 96.12 455 ARG A C 1
ATOM 3532 O O . ARG A 1 455 ? -23.616 17.682 14.354 1.00 96.12 455 ARG A O 1
ATOM 3539 N N . ASP A 1 456 ? -25.327 18.834 13.472 1.00 95.94 456 ASP A N 1
ATOM 3540 C CA . ASP A 1 456 ? -26.172 18.799 14.674 1.00 95.94 456 ASP A CA 1
ATOM 3541 C C . ASP A 1 456 ? -26.627 17.377 15.067 1.00 95.94 456 ASP A C 1
ATOM 3543 O O . ASP A 1 456 ? -26.952 17.123 16.226 1.00 95.94 456 ASP A O 1
ATOM 3547 N N . ASP A 1 457 ? -26.663 16.448 14.109 1.00 97.38 457 ASP A N 1
ATOM 3548 C CA . ASP A 1 457 ? -27.054 15.042 14.274 1.00 97.38 457 ASP A CA 1
ATOM 3549 C C . ASP A 1 457 ? -25.857 14.093 14.481 1.00 97.38 457 ASP A C 1
ATOM 3551 O O . ASP A 1 457 ? -26.028 12.869 14.511 1.00 97.38 457 ASP A O 1
ATOM 3555 N N . VAL A 1 458 ? -24.649 14.645 14.651 1.00 98.31 458 VAL A N 1
ATOM 3556 C CA . VAL A 1 458 ? -23.408 13.893 14.863 1.00 98.31 458 VAL A CA 1
ATOM 3557 C C . VAL A 1 458 ? -22.757 14.294 16.185 1.00 98.31 458 VAL A C 1
ATOM 3559 O O . VAL A 1 458 ? -22.449 15.453 16.441 1.00 98.31 458 VAL A O 1
ATOM 3562 N N . ALA A 1 459 ? -22.471 13.301 17.025 1.00 97.69 459 ALA A N 1
ATOM 3563 C CA . ALA A 1 459 ? -21.728 13.471 18.266 1.00 97.69 459 ALA A CA 1
ATOM 3564 C C . ALA A 1 459 ? -20.333 12.840 18.161 1.00 97.69 459 ALA A C 1
ATOM 3566 O O . ALA A 1 459 ? -20.203 11.642 17.910 1.00 97.69 459 ALA A O 1
ATOM 3567 N N . LEU A 1 460 ? -19.283 13.623 18.422 1.00 97.62 460 LEU A N 1
ATOM 3568 C CA . LEU A 1 460 ? -17.919 13.120 18.603 1.00 97.62 460 LEU A CA 1
ATOM 3569 C C . LEU A 1 460 ? -17.631 12.920 20.097 1.00 97.62 460 LEU A C 1
ATOM 3571 O O . LEU A 1 460 ? -17.629 13.886 20.861 1.00 97.62 460 LEU A O 1
ATOM 3575 N N . VAL A 1 461 ? -17.350 11.680 20.495 1.00 96.81 461 VAL A N 1
ATOM 3576 C CA . VAL A 1 461 ? -17.087 11.279 21.884 1.00 96.81 461 VAL A CA 1
ATOM 3577 C C . VAL A 1 461 ? -15.657 10.765 22.017 1.00 96.81 461 VAL A C 1
ATOM 3579 O O . VAL A 1 461 ? -15.215 9.945 21.214 1.00 96.81 461 VAL A O 1
ATOM 3582 N N . GLN A 1 462 ? -14.945 11.229 23.046 1.00 95.31 462 GLN A N 1
ATOM 3583 C CA . GLN A 1 462 ? -13.572 10.804 23.354 1.00 95.31 462 GLN A CA 1
ATOM 3584 C C . GLN A 1 462 ? -13.456 10.024 24.670 1.00 95.31 462 GLN A C 1
ATOM 3586 O O . GLN A 1 462 ? -12.401 9.462 24.969 1.00 95.31 462 GLN A O 1
ATOM 3591 N N . ASP A 1 463 ? -14.538 9.953 25.448 1.00 95.06 463 ASP A N 1
ATOM 3592 C CA . ASP A 1 463 ? -14.574 9.194 26.691 1.00 95.06 463 ASP A CA 1
ATOM 3593 C C . ASP A 1 463 ? -14.347 7.691 26.448 1.00 95.06 463 ASP A C 1
ATOM 3595 O O . ASP A 1 463 ? -14.897 7.117 25.499 1.00 95.06 463 ASP A O 1
ATOM 3599 N N . PRO A 1 464 ? -13.566 7.010 27.308 1.00 95.81 464 PRO A N 1
ATOM 3600 C CA . PRO A 1 464 ? -13.330 5.581 27.172 1.00 95.81 464 PRO A CA 1
ATOM 3601 C C . PRO A 1 464 ? -14.620 4.757 27.242 1.00 95.81 464 PRO A C 1
ATOM 3603 O O . PRO A 1 464 ? -15.506 5.007 28.062 1.00 95.81 464 PRO A O 1
ATOM 3606 N N . ILE A 1 465 ? -14.689 3.701 26.432 1.00 97.56 465 ILE A N 1
ATOM 3607 C CA . ILE A 1 465 ? -15.781 2.725 26.481 1.00 97.56 465 ILE A CA 1
ATOM 3608 C C . ILE A 1 465 ? -15.595 1.826 27.707 1.00 97.56 465 ILE A C 1
ATOM 3610 O O . ILE A 1 465 ? -14.578 1.148 27.834 1.00 97.56 465 ILE A O 1
ATOM 3614 N N . ALA A 1 466 ? -16.597 1.768 28.585 1.00 97.62 466 ALA A N 1
ATOM 3615 C CA . ALA A 1 466 ? -16.602 0.870 29.738 1.00 97.62 466 ALA A CA 1
ATOM 3616 C C . ALA A 1 466 ? -17.179 -0.511 29.403 1.00 97.62 466 ALA A C 1
ATOM 3618 O O . ALA A 1 466 ? -16.670 -1.536 29.852 1.00 97.62 466 ALA A O 1
ATOM 3619 N N . SER A 1 467 ? -18.292 -0.551 28.668 1.00 98.00 467 SER A N 1
ATOM 3620 C CA . SER A 1 467 ? -18.948 -1.798 28.252 1.00 98.00 467 SER A CA 1
ATOM 3621 C C . SER A 1 467 ? -19.992 -1.540 27.173 1.00 98.00 467 SER A C 1
ATOM 3623 O O . SER A 1 467 ? -20.510 -0.433 27.052 1.00 98.00 467 SER A O 1
ATOM 3625 N N . VAL A 1 468 ? -20.367 -2.580 26.444 1.00 98.38 468 VAL A N 1
ATOM 3626 C CA . VAL A 1 468 ? -21.557 -2.584 25.594 1.00 98.38 468 VAL A CA 1
ATOM 3627 C C . VAL A 1 468 ? -22.738 -3.144 26.390 1.00 98.38 468 VAL A C 1
ATOM 3629 O O . VAL A 1 468 ? -22.585 -3.986 27.281 1.00 98.38 468 VAL A O 1
ATOM 3632 N N . LYS A 1 469 ? -23.922 -2.589 26.144 1.00 98.06 469 LYS A N 1
ATOM 3633 C CA . LYS A 1 469 ? -25.208 -2.942 26.754 1.00 98.06 469 LYS A CA 1
ATOM 3634 C C . LYS A 1 469 ? -26.183 -3.321 25.649 1.00 98.06 469 LYS A C 1
ATOM 3636 O O . LYS A 1 469 ? -25.973 -2.960 24.500 1.00 98.06 469 LYS A O 1
ATOM 3641 N N . ALA A 1 470 ? -27.295 -3.960 26.004 1.00 98.06 470 ALA A N 1
ATOM 3642 C CA . ALA A 1 470 ? -28.300 -4.379 25.027 1.00 98.06 470 ALA A CA 1
ATOM 3643 C C . ALA A 1 470 ? -28.809 -3.246 24.117 1.00 98.06 470 ALA A C 1
ATOM 3645 O O . ALA A 1 470 ? -29.079 -3.493 22.949 1.00 98.06 470 ALA A O 1
ATOM 3646 N N . ASN A 1 471 ? -28.904 -2.016 24.628 1.00 97.75 471 ASN A N 1
ATOM 3647 C CA . ASN A 1 471 ? -29.423 -0.854 23.902 1.00 97.75 471 ASN A CA 1
ATOM 3648 C C . ASN A 1 471 ? -28.359 0.196 23.528 1.00 97.75 471 ASN A C 1
ATOM 3650 O O . ASN A 1 471 ? -28.731 1.311 23.164 1.00 97.75 471 ASN A O 1
ATOM 3654 N N . GLY A 1 472 ? -27.058 -0.097 23.664 1.00 98.00 472 GLY A N 1
ATOM 3655 C CA . GLY A 1 472 ? -26.019 0.880 23.321 1.00 98.00 472 GLY A CA 1
ATOM 3656 C C . GLY A 1 472 ? -24.677 0.705 24.029 1.00 98.00 472 GLY A C 1
ATOM 3657 O O . GLY A 1 472 ? -24.353 -0.360 24.551 1.00 98.00 472 GLY A O 1
ATOM 3658 N N . ILE A 1 473 ? -23.886 1.775 24.067 1.00 98.38 473 ILE A N 1
ATOM 3659 C CA . ILE A 1 473 ? -22.514 1.792 24.586 1.00 98.38 473 ILE A CA 1
ATOM 3660 C C . ILE A 1 473 ? -22.456 2.590 25.892 1.00 98.38 473 ILE A C 1
ATOM 3662 O O . ILE A 1 473 ? -22.865 3.746 25.957 1.00 98.38 473 ILE A O 1
ATOM 3666 N N . ARG A 1 474 ? -21.930 1.967 26.950 1.00 98.38 474 ARG A N 1
ATOM 3667 C CA . ARG A 1 474 ? -21.649 2.604 28.242 1.00 98.38 474 ARG A CA 1
ATOM 3668 C C . ARG A 1 474 ? -20.252 3.214 28.213 1.00 98.38 474 ARG A C 1
ATOM 3670 O O . ARG A 1 474 ? -19.274 2.480 28.051 1.00 98.38 474 ARG A O 1
ATOM 3677 N N . LEU A 1 475 ? -20.162 4.511 28.451 1.00 98.06 475 LEU A N 1
ATOM 3678 C CA . LEU A 1 475 ? -18.906 5.224 28.657 1.00 98.06 475 LEU A CA 1
ATOM 3679 C C . LEU A 1 475 ? -18.419 5.079 30.109 1.00 98.06 475 LEU A C 1
ATOM 3681 O O . LEU A 1 475 ? -19.169 4.665 30.999 1.00 98.06 475 LEU A O 1
ATOM 3685 N N . ALA A 1 476 ? -17.144 5.384 30.348 1.00 96.75 476 ALA A N 1
ATOM 3686 C CA . ALA A 1 476 ? -16.503 5.283 31.661 1.00 96.75 476 ALA A CA 1
ATOM 3687 C C . ALA A 1 476 ? -17.067 6.258 32.708 1.00 96.75 476 ALA A C 1
ATOM 3689 O O . ALA A 1 476 ? -17.047 5.946 33.897 1.00 96.75 476 ALA A O 1
ATOM 3690 N N . ASP A 1 477 ? -17.617 7.390 32.276 1.00 95.62 477 ASP A N 1
ATOM 3691 C CA . ASP A 1 477 ? -18.313 8.370 33.121 1.00 95.62 477 ASP A CA 1
ATOM 3692 C C . ASP A 1 477 ? -19.732 7.917 33.542 1.00 95.62 477 ASP A C 1
ATOM 3694 O O . ASP A 1 477 ? -20.384 8.564 34.360 1.00 95.62 477 ASP A O 1
ATOM 3698 N N . GLY A 1 478 ? -20.211 6.786 33.007 1.00 96.25 478 GLY A N 1
ATOM 3699 C CA . GLY A 1 478 ? -21.539 6.225 33.254 1.00 96.25 478 GLY A CA 1
ATOM 3700 C C . GLY A 1 478 ? -22.588 6.578 32.194 1.00 96.25 478 GLY A C 1
ATOM 3701 O O . GLY A 1 478 ? -23.652 5.937 32.173 1.00 96.25 478 GLY A O 1
ATOM 3702 N N . THR A 1 479 ? -22.285 7.514 31.291 1.00 97.75 479 THR A N 1
ATOM 3703 C CA . THR A 1 479 ? -23.156 7.929 30.188 1.00 97.75 479 THR A CA 1
ATOM 3704 C C . THR A 1 479 ? -23.473 6.738 29.280 1.00 97.75 479 THR A C 1
ATOM 3706 O O . THR A 1 479 ? -22.631 5.874 29.016 1.00 97.75 479 THR A O 1
ATOM 3709 N N . LEU A 1 480 ? -24.728 6.649 28.833 1.00 98.12 480 LEU A N 1
ATOM 3710 C CA . LEU A 1 480 ? -25.183 5.645 27.875 1.00 98.12 480 LEU A CA 1
ATOM 3711 C C . LEU A 1 480 ? -25.423 6.315 26.527 1.00 98.12 480 LEU A C 1
ATOM 3713 O O . LEU A 1 480 ? -26.346 7.113 26.394 1.00 98.12 480 LEU A O 1
ATOM 3717 N N . ILE A 1 481 ? -24.624 5.943 25.534 1.00 98.12 481 ILE A N 1
ATOM 3718 C CA . ILE A 1 481 ? -24.893 6.242 24.132 1.00 98.12 481 ILE A CA 1
ATOM 3719 C C . ILE A 1 481 ? -25.859 5.174 23.639 1.00 98.12 481 ILE A C 1
ATOM 3721 O O . ILE A 1 481 ? -25.470 4.015 23.494 1.00 98.12 481 ILE A O 1
ATOM 3725 N N . GLU A 1 482 ? -27.116 5.533 23.409 1.00 98.31 482 GLU A N 1
ATOM 3726 C CA . GLU A 1 482 ? -28.072 4.599 22.822 1.00 98.31 482 GLU A CA 1
ATOM 3727 C C . GLU A 1 482 ? -27.790 4.404 21.328 1.00 98.31 482 GLU A C 1
ATOM 3729 O O . GLU A 1 482 ? -27.590 5.373 20.596 1.00 98.31 482 GLU A O 1
ATOM 3734 N N . ALA A 1 483 ? -27.784 3.153 20.873 1.00 98.56 483 ALA A N 1
ATOM 3735 C CA . ALA A 1 483 ? -27.481 2.805 19.490 1.00 98.56 483 ALA A CA 1
ATOM 3736 C C . ALA A 1 483 ? -28.322 1.611 19.037 1.00 98.56 483 ALA A C 1
ATOM 3738 O O . ALA A 1 483 ? -28.558 0.680 19.807 1.00 98.56 483 ALA A O 1
ATOM 3739 N N . ASP A 1 484 ? -28.731 1.635 17.773 1.00 98.62 484 ASP A N 1
ATOM 3740 C CA . ASP A 1 484 ? -29.428 0.538 17.100 1.00 98.62 484 ASP A CA 1
ATOM 3741 C C . ASP A 1 484 ? -28.461 -0.281 16.226 1.00 98.62 484 ASP A C 1
ATOM 3743 O O . ASP A 1 484 ? -28.717 -1.453 15.946 1.00 98.62 484 ASP A O 1
ATOM 3747 N N . VAL A 1 485 ? -27.341 0.329 15.816 1.00 98.81 485 VAL A N 1
ATOM 3748 C CA . VAL A 1 485 ? -26.271 -0.302 15.031 1.00 98.81 485 VAL A CA 1
ATOM 3749 C C . VAL A 1 485 ? -24.901 0.119 15.569 1.00 98.81 485 VAL A C 1
ATOM 3751 O O . VAL A 1 485 ? -24.702 1.290 15.899 1.00 98.81 485 VAL A O 1
ATOM 3754 N N . ILE A 1 486 ? -23.950 -0.819 15.630 1.00 98.81 486 ILE A N 1
ATOM 3755 C CA . ILE A 1 486 ? -22.533 -0.549 15.919 1.00 98.81 486 ILE A CA 1
ATOM 3756 C C . ILE A 1 486 ? -21.688 -0.892 14.689 1.00 98.81 486 ILE A C 1
ATOM 3758 O O . ILE A 1 486 ? -21.688 -2.031 14.228 1.00 98.81 486 ILE A O 1
ATOM 3762 N N . ILE A 1 487 ? -20.921 0.075 14.187 1.00 98.81 487 ILE A N 1
ATOM 3763 C CA . ILE A 1 487 ? -19.996 -0.121 13.065 1.00 98.81 487 ILE A CA 1
ATOM 3764 C C . ILE A 1 487 ? -18.559 0.014 13.569 1.00 98.81 487 ILE A C 1
ATOM 3766 O O . ILE A 1 487 ? -18.163 1.048 14.116 1.00 98.81 487 ILE A O 1
ATOM 3770 N N . PHE A 1 488 ? -17.751 -1.027 13.379 1.00 98.62 488 PHE A N 1
ATOM 3771 C CA . PHE A 1 488 ? -16.346 -1.016 13.777 1.00 98.62 488 PHE A CA 1
ATOM 3772 C C . PHE A 1 488 ? -15.453 -0.503 12.640 1.00 98.62 488 PHE A C 1
ATOM 3774 O O . PHE A 1 488 ? -15.258 -1.180 11.630 1.00 98.62 488 PHE A O 1
ATOM 3781 N N . GLY A 1 489 ? -14.862 0.676 12.842 1.00 97.44 489 GLY A N 1
ATOM 3782 C CA . GLY A 1 489 ? -13.741 1.221 12.071 1.00 97.44 489 GLY A CA 1
ATOM 3783 C C . GLY A 1 489 ? -12.405 0.983 12.783 1.00 97.44 489 GLY A C 1
ATOM 3784 O O . GLY A 1 489 ? -11.569 1.884 12.868 1.00 97.44 489 GLY A O 1
ATOM 3785 N N . THR A 1 490 ? -12.225 -0.208 13.361 1.00 96.31 490 THR A N 1
ATOM 3786 C CA . THR A 1 490 ? -11.171 -0.524 14.344 1.00 96.31 490 THR A CA 1
ATOM 3787 C C . THR A 1 490 ? -9.929 -1.197 13.755 1.00 96.31 490 THR A C 1
ATOM 3789 O O . THR A 1 490 ? -9.024 -1.589 14.496 1.00 96.31 490 THR A O 1
ATOM 3792 N N . GLY A 1 491 ? -9.835 -1.269 12.426 1.00 94.88 491 GLY A N 1
ATOM 3793 C CA . GLY A 1 491 ? -8.646 -1.729 11.710 1.00 94.88 491 GLY A CA 1
ATOM 3794 C C . GLY A 1 491 ? -8.485 -3.250 11.708 1.00 94.88 491 GLY A C 1
ATOM 3795 O O . GLY A 1 491 ? -9.455 -3.999 11.664 1.00 94.88 491 GLY A O 1
ATOM 3796 N N . PHE A 1 492 ? -7.239 -3.721 11.709 1.00 95.25 492 PHE A N 1
ATOM 3797 C CA . PHE A 1 492 ? -6.909 -5.125 11.452 1.00 95.25 492 PHE A CA 1
ATOM 3798 C C . PHE A 1 492 ? -5.899 -5.678 12.465 1.00 95.25 492 PHE A C 1
ATOM 3800 O O . PHE A 1 492 ? -5.179 -4.921 13.120 1.00 95.25 492 PHE A O 1
ATOM 3807 N N . GLU A 1 493 ? -5.829 -7.004 12.582 1.00 92.25 493 GLU A N 1
ATOM 3808 C CA . GLU A 1 493 ? -4.798 -7.733 13.343 1.00 92.25 493 GLU A CA 1
ATOM 3809 C C . GLU A 1 493 ? -3.459 -7.775 12.572 1.00 92.25 493 GLU A C 1
ATOM 3811 O O . GLU A 1 493 ? -2.964 -8.845 12.218 1.00 92.25 493 GLU A O 1
ATOM 3816 N N . ALA A 1 494 ? -2.899 -6.605 12.247 1.00 88.50 494 ALA A N 1
ATOM 3817 C CA . ALA A 1 494 ? -1.794 -6.468 11.290 1.00 88.50 494 ALA A CA 1
ATOM 3818 C C . ALA A 1 494 ? -0.489 -7.170 11.714 1.00 88.50 494 ALA A C 1
ATOM 3820 O O . ALA A 1 494 ? 0.301 -7.587 10.871 1.00 88.50 494 ALA A O 1
ATOM 3821 N N . ASP A 1 495 ? -0.239 -7.305 13.014 1.00 84.00 495 ASP A N 1
ATOM 3822 C CA . ASP A 1 495 ? 0.948 -7.939 13.598 1.00 84.00 495 ASP A CA 1
ATOM 3823 C C . ASP A 1 495 ? 0.896 -9.474 13.593 1.00 84.00 495 ASP A C 1
ATOM 3825 O O . ASP A 1 495 ? 1.914 -10.131 13.822 1.00 84.00 495 ASP A O 1
ATOM 3829 N N . ARG A 1 496 ? -0.257 -10.067 13.259 1.00 88.31 496 ARG A N 1
ATOM 3830 C CA . ARG A 1 496 ? -0.449 -11.521 13.177 1.00 88.31 496 ARG A CA 1
ATOM 3831 C C . ARG A 1 496 ? -0.122 -12.073 11.790 1.00 88.31 496 ARG A C 1
ATOM 3833 O O . ARG A 1 496 ? -0.970 -12.676 11.129 1.00 88.31 496 ARG A O 1
ATOM 3840 N N . PHE A 1 497 ? 1.127 -11.899 11.367 1.00 91.75 497 PHE A N 1
ATOM 3841 C CA . PHE A 1 497 ? 1.625 -12.415 10.089 1.00 91.75 497 PHE A CA 1
ATOM 3842 C C . PHE A 1 497 ? 1.345 -13.916 9.916 1.00 91.75 497 PHE A C 1
ATOM 3844 O O . PHE A 1 497 ? 1.498 -14.706 10.848 1.00 91.75 497 PHE A O 1
ATOM 3851 N N . PHE A 1 498 ? 0.939 -14.300 8.701 1.00 93.62 498 PHE A N 1
ATOM 3852 C CA . PHE A 1 498 ? 0.610 -15.671 8.271 1.00 93.62 498 PHE A CA 1
ATOM 3853 C C . PHE A 1 498 ? -0.560 -16.356 8.991 1.00 93.62 498 PHE A C 1
ATOM 3855 O O . PHE A 1 498 ? -0.958 -17.450 8.600 1.00 93.62 498 PHE A O 1
ATOM 3862 N N . ALA A 1 499 ? -1.156 -15.746 10.014 1.00 90.12 499 ALA A N 1
ATOM 3863 C CA . ALA A 1 499 ? -2.257 -16.362 10.735 1.00 90.12 499 ALA A CA 1
ATOM 3864 C C . ALA A 1 499 ? -3.541 -16.390 9.869 1.00 90.12 499 ALA A C 1
ATOM 3866 O O . ALA A 1 499 ? -3.863 -15.389 9.228 1.00 90.12 499 ALA A O 1
ATOM 3867 N N . PRO A 1 500 ? -4.357 -17.461 9.918 1.00 90.75 500 PRO A N 1
ATOM 3868 C CA . PRO A 1 500 ? -4.334 -18.548 10.900 1.00 90.75 500 PRO A CA 1
ATOM 3869 C C . PRO A 1 500 ? -3.551 -19.803 10.469 1.00 90.75 500 PRO A C 1
ATOM 3871 O O . PRO A 1 500 ? -3.750 -20.848 11.079 1.00 90.75 500 PRO A O 1
ATOM 3874 N N . LEU A 1 501 ? -2.689 -19.728 9.449 1.00 95.00 501 LEU A N 1
ATOM 3875 C CA . LEU A 1 501 ? -2.009 -20.908 8.907 1.00 95.00 501 LEU A CA 1
ATOM 3876 C C . LEU A 1 501 ? -1.131 -21.613 9.959 1.00 95.00 501 LEU A C 1
ATOM 3878 O O . LEU A 1 501 ? -0.274 -20.986 10.585 1.00 95.00 501 LEU A O 1
ATOM 3882 N N . ASP A 1 502 ? -1.282 -22.934 10.097 1.00 97.50 502 ASP A N 1
ATOM 3883 C CA . ASP A 1 502 ? -0.355 -23.776 10.870 1.00 97.50 502 ASP A CA 1
ATOM 3884 C C . ASP A 1 502 ? 0.825 -24.203 9.988 1.00 97.50 502 ASP A C 1
ATOM 3886 O O . ASP A 1 502 ? 0.762 -25.201 9.262 1.00 97.50 502 ASP A O 1
ATOM 3890 N N . ILE A 1 503 ? 1.894 -23.406 10.024 1.00 98.56 503 ILE A N 1
ATOM 3891 C CA . ILE A 1 503 ? 3.108 -23.627 9.233 1.00 98.56 503 ILE A CA 1
ATOM 3892 C C . ILE A 1 503 ? 4.205 -24.222 10.120 1.00 98.56 503 ILE A C 1
ATOM 3894 O O . ILE A 1 503 ? 4.633 -23.604 11.103 1.00 98.56 503 ILE A O 1
ATOM 3898 N N . THR A 1 504 ? 4.685 -25.401 9.728 1.00 98.69 504 THR A N 1
ATOM 3899 C CA . THR A 1 504 ? 5.784 -26.124 10.374 1.00 98.69 504 THR A CA 1
ATOM 3900 C C . THR A 1 504 ? 6.969 -26.224 9.424 1.00 98.69 504 THR A C 1
ATOM 3902 O O . THR A 1 504 ? 6.879 -26.871 8.384 1.00 98.69 504 THR A O 1
ATOM 3905 N N . GLY A 1 505 ? 8.071 -25.580 9.781 1.00 98.19 505 GLY A N 1
ATOM 3906 C CA . GLY A 1 505 ? 9.323 -25.615 9.043 1.00 98.19 505 GLY A CA 1
ATOM 3907 C C . GLY A 1 505 ? 10.242 -26.761 9.463 1.00 98.19 505 GLY A C 1
ATOM 3908 O O . GLY A 1 505 ? 9.823 -27.772 10.034 1.00 98.19 505 GLY A O 1
ATOM 3909 N N . ARG A 1 506 ? 11.528 -26.573 9.173 1.00 96.62 506 ARG A N 1
ATOM 3910 C CA . ARG A 1 506 ? 12.621 -27.486 9.510 1.00 96.62 506 ARG A CA 1
ATOM 3911 C C . ARG A 1 506 ? 12.655 -27.770 11.016 1.00 96.62 506 ARG A C 1
ATOM 3913 O O . ARG A 1 506 ? 12.370 -26.890 11.826 1.00 96.62 506 ARG A O 1
ATOM 3920 N N . ASP A 1 507 ? 12.976 -29.011 11.381 1.00 95.56 507 ASP A N 1
ATOM 3921 C CA . ASP A 1 507 ? 13.117 -29.470 12.773 1.00 95.56 507 ASP A CA 1
ATOM 3922 C C . ASP A 1 507 ? 11.899 -29.175 13.676 1.00 95.56 507 ASP A C 1
ATOM 3924 O O . ASP A 1 507 ? 12.014 -29.072 14.897 1.00 95.56 507 ASP A O 1
ATOM 3928 N N . GLY A 1 508 ? 10.707 -29.047 13.080 1.00 96.44 508 GLY A N 1
ATOM 3929 C CA . GLY A 1 508 ? 9.463 -28.772 13.799 1.00 96.44 508 GLY A CA 1
ATOM 3930 C C . GLY A 1 508 ? 9.240 -27.299 14.161 1.00 96.44 508 GLY A C 1
ATOM 3931 O O . GLY A 1 508 ? 8.316 -27.009 14.924 1.00 96.44 508 GLY A O 1
ATOM 3932 N N . ALA A 1 509 ? 10.041 -26.368 13.628 1.00 97.81 509 ALA A N 1
ATOM 3933 C CA . ALA A 1 509 ? 9.897 -24.936 13.883 1.00 97.81 509 ALA A CA 1
ATOM 3934 C C . ALA A 1 509 ? 8.493 -24.431 13.506 1.00 97.81 509 ALA A C 1
ATOM 3936 O O . ALA A 1 509 ? 7.995 -24.700 12.414 1.00 97.81 509 ALA A O 1
ATOM 3937 N N . LYS A 1 510 ? 7.845 -23.672 14.394 1.00 98.19 510 LYS A N 1
ATOM 3938 C CA . LYS A 1 510 ? 6.488 -23.148 14.180 1.00 98.19 510 LYS A CA 1
ATOM 3939 C C . LYS A 1 510 ? 6.523 -21.678 13.782 1.00 98.19 510 LYS A C 1
ATOM 3941 O O . LYS A 1 510 ? 7.028 -20.848 14.534 1.00 98.19 510 LYS A O 1
ATOM 3946 N N . MET A 1 511 ? 5.933 -21.336 12.632 1.00 97.50 511 MET A N 1
ATOM 3947 C CA . MET A 1 511 ? 5.929 -19.948 12.133 1.00 97.50 511 MET A CA 1
ATOM 3948 C C . MET A 1 511 ? 5.261 -18.996 13.128 1.00 97.50 511 MET A C 1
ATOM 3950 O O . MET A 1 511 ? 5.740 -17.887 13.343 1.00 97.50 511 MET A O 1
ATOM 3954 N N . ALA A 1 512 ? 4.195 -19.452 13.790 1.00 95.75 512 ALA A N 1
ATOM 3955 C CA . ALA A 1 512 ? 3.495 -18.682 14.813 1.00 95.75 512 ALA A CA 1
ATOM 3956 C C . ALA A 1 512 ? 4.401 -18.278 15.992 1.00 95.75 512 ALA A C 1
ATOM 3958 O O . ALA A 1 512 ? 4.243 -17.184 16.526 1.00 95.75 512 ALA A O 1
ATOM 3959 N N . ASP A 1 513 ? 5.363 -19.122 16.383 1.00 95.62 513 ASP A N 1
ATOM 3960 C CA . ASP A 1 513 ? 6.316 -18.789 17.444 1.00 95.62 513 ASP A CA 1
ATOM 3961 C C . ASP A 1 513 ? 7.359 -17.779 16.959 1.00 95.62 513 ASP A C 1
ATOM 3963 O O . ASP A 1 513 ? 7.623 -16.795 17.653 1.00 95.62 513 ASP A O 1
ATOM 3967 N N . THR A 1 514 ? 7.887 -17.961 15.745 1.00 94.19 514 THR A N 1
ATOM 3968 C CA . THR A 1 514 ? 8.821 -17.010 15.118 1.00 94.19 514 THR A CA 1
ATOM 3969 C C . THR A 1 514 ? 8.185 -15.631 14.927 1.00 94.19 514 THR A C 1
ATOM 3971 O O . THR A 1 514 ? 8.831 -14.606 15.145 1.00 94.19 514 THR A O 1
ATOM 3974 N N . MET A 1 515 ? 6.894 -15.588 14.595 1.00 94.44 515 MET A N 1
ATOM 3975 C CA . MET A 1 515 ? 6.133 -14.355 14.384 1.00 94.44 515 MET A CA 1
ATOM 3976 C C . MET A 1 515 ? 5.594 -13.713 15.667 1.00 94.44 515 MET A C 1
ATOM 3978 O O . MET A 1 515 ? 4.910 -12.701 15.584 1.00 94.44 515 MET A O 1
ATOM 3982 N N . LYS A 1 516 ? 5.950 -14.199 16.866 1.00 92.00 516 LYS A N 1
ATOM 3983 C CA . LYS A 1 516 ? 5.766 -13.409 18.105 1.00 92.00 516 LYS A CA 1
ATOM 3984 C C . LYS A 1 516 ? 6.617 -12.135 18.096 1.00 92.00 516 LYS A C 1
ATOM 3986 O O . LYS A 1 516 ? 6.247 -11.128 18.693 1.00 92.00 516 LYS A O 1
ATOM 3991 N N . ASN A 1 517 ? 7.749 -12.168 17.392 1.00 93.31 517 ASN A N 1
ATOM 3992 C CA . ASN A 1 517 ? 8.545 -10.991 17.064 1.00 93.31 517 ASN A CA 1
ATOM 3993 C C . ASN A 1 517 ? 8.827 -10.967 15.548 1.00 93.31 517 ASN A C 1
ATOM 3995 O O . ASN A 1 517 ? 9.913 -11.381 15.131 1.00 93.31 517 ASN A O 1
ATOM 3999 N N . PRO A 1 518 ? 7.852 -10.525 14.728 1.00 95.31 518 PRO A N 1
ATOM 4000 C CA . PRO A 1 518 ? 7.906 -10.644 13.274 1.00 95.31 518 PRO A CA 1
ATOM 4001 C C . PRO A 1 518 ? 9.160 -10.023 12.663 1.00 95.31 518 PRO A C 1
ATOM 4003 O O . PRO A 1 518 ? 9.388 -8.817 12.763 1.00 95.31 518 PRO A O 1
ATOM 4006 N N . ARG A 1 519 ? 9.967 -10.852 12.005 1.00 96.38 519 ARG A N 1
ATOM 4007 C CA . ARG A 1 519 ? 11.202 -10.475 11.309 1.00 96.38 519 ARG A CA 1
ATOM 4008 C C . ARG A 1 519 ? 11.325 -11.308 10.043 1.00 96.38 519 ARG A C 1
ATOM 4010 O O . ARG A 1 519 ? 11.006 -12.495 10.056 1.00 96.38 519 ARG A O 1
ATOM 4017 N N . ALA A 1 520 ? 11.810 -10.700 8.969 1.00 97.31 520 ALA A N 1
ATOM 4018 C CA . ALA A 1 520 ? 12.052 -11.386 7.707 1.00 97.31 520 ALA A CA 1
ATOM 4019 C C . ALA A 1 520 ? 13.225 -10.733 6.976 1.00 97.31 520 ALA A C 1
ATOM 4021 O O . ALA A 1 520 ? 13.333 -9.510 6.933 1.00 97.31 520 ALA A O 1
ATOM 4022 N N . TYR A 1 521 ? 14.097 -11.537 6.374 1.00 98.56 521 TYR A N 1
ATOM 4023 C CA . TYR A 1 521 ? 15.150 -11.037 5.501 1.00 98.56 521 TYR A CA 1
ATOM 4024 C C . TYR A 1 521 ? 14.532 -10.479 4.218 1.00 98.56 521 TYR A C 1
ATOM 4026 O O . TYR A 1 521 ? 13.778 -11.183 3.537 1.00 98.56 521 TYR A O 1
ATOM 4034 N N . ARG A 1 522 ? 14.814 -9.201 3.921 1.00 97.12 522 ARG A N 1
ATOM 4035 C CA . ARG A 1 522 ? 14.223 -8.449 2.793 1.00 97.12 522 ARG A CA 1
ATOM 4036 C C . ARG A 1 522 ? 12.690 -8.555 2.751 1.00 97.12 522 ARG A C 1
ATOM 4038 O O . ARG A 1 522 ? 12.089 -8.658 1.684 1.00 97.12 522 ARG A O 1
ATOM 4045 N N . GLY A 1 523 ? 12.061 -8.652 3.928 1.00 95.81 523 GLY A N 1
ATOM 4046 C CA . GLY A 1 523 ? 10.611 -8.813 4.075 1.00 95.81 523 GLY A CA 1
ATOM 4047 C C . GLY A 1 523 ? 10.025 -10.117 3.520 1.00 95.81 523 GLY A C 1
ATOM 4048 O O . GLY A 1 523 ? 8.806 -10.264 3.490 1.00 95.81 523 GLY A O 1
ATOM 4049 N N . THR A 1 524 ? 10.875 -11.049 3.076 1.00 97.44 524 THR A N 1
ATOM 4050 C CA . THR A 1 524 ? 10.476 -12.183 2.235 1.00 97.44 524 THR A CA 1
ATOM 4051 C C . THR A 1 524 ? 10.780 -13.533 2.880 1.00 97.44 524 THR A C 1
ATOM 4053 O O . THR A 1 524 ? 9.971 -14.448 2.768 1.00 97.44 524 THR A O 1
ATOM 4056 N N . LEU A 1 525 ? 11.933 -13.678 3.542 1.00 98.19 525 LEU A N 1
ATOM 4057 C CA . LEU A 1 525 ? 12.470 -14.975 3.977 1.00 98.19 525 LEU A CA 1
ATOM 4058 C C . LEU A 1 525 ? 12.631 -15.059 5.493 1.00 98.19 525 LEU A C 1
ATOM 4060 O O . LEU A 1 525 ? 13.051 -14.094 6.132 1.00 98.19 525 LEU A O 1
ATOM 4064 N N . VAL A 1 526 ? 12.342 -16.226 6.064 1.00 97.56 526 VAL A N 1
ATOM 4065 C CA . VAL A 1 526 ? 12.405 -16.472 7.511 1.00 97.56 526 VAL A CA 1
ATOM 4066 C C . VAL A 1 526 ? 13.264 -17.718 7.768 1.00 97.56 526 VAL A C 1
ATOM 4068 O O . VAL A 1 526 ? 12.942 -18.778 7.226 1.00 97.56 526 VAL A O 1
ATOM 4071 N N . PRO A 1 527 ? 14.339 -17.631 8.579 1.00 97.31 527 PRO A N 1
ATOM 4072 C CA . PRO A 1 527 ? 15.111 -18.802 8.992 1.00 97.31 527 PRO A CA 1
ATOM 4073 C C . PRO A 1 527 ? 14.218 -19.877 9.626 1.00 97.31 527 PRO A C 1
ATOM 4075 O O . PRO A 1 527 ? 13.281 -19.564 10.362 1.00 97.31 527 PRO A O 1
ATOM 4078 N N . GLY A 1 528 ? 14.511 -21.143 9.351 1.00 97.62 528 GLY A N 1
ATOM 4079 C CA . GLY A 1 528 ? 13.729 -22.310 9.752 1.00 97.62 528 GLY A CA 1
ATOM 4080 C C . GLY A 1 528 ? 12.637 -22.715 8.758 1.00 97.62 528 GLY A C 1
ATOM 4081 O O . GLY A 1 528 ? 12.039 -23.775 8.934 1.00 97.62 528 GLY A O 1
ATOM 4082 N N . PHE A 1 529 ? 12.376 -21.927 7.707 1.00 98.31 529 PHE A N 1
ATOM 4083 C CA . PHE A 1 529 ? 11.308 -22.178 6.726 1.00 98.31 529 PHE A CA 1
ATOM 4084 C C . PHE A 1 529 ? 11.868 -22.166 5.293 1.00 98.31 529 PHE A C 1
ATOM 4086 O O . PHE A 1 529 ? 11.671 -21.196 4.558 1.00 98.31 529 PHE A O 1
ATOM 4093 N N . PRO A 1 530 ? 12.587 -23.229 4.880 1.00 98.06 530 PRO A N 1
ATOM 4094 C CA . PRO A 1 530 ? 13.213 -23.296 3.561 1.00 98.06 530 PRO A CA 1
ATOM 4095 C C . PRO A 1 530 ? 12.174 -23.172 2.449 1.00 98.06 530 PRO A C 1
ATOM 4097 O O . PRO A 1 530 ? 11.070 -23.696 2.579 1.00 98.06 530 PRO A O 1
ATOM 4100 N N . ASN A 1 531 ? 12.515 -22.506 1.346 1.00 98.12 531 ASN A N 1
ATOM 4101 C CA . ASN A 1 531 ? 11.633 -22.345 0.179 1.00 98.12 531 ASN A CA 1
ATOM 4102 C C . ASN A 1 531 ? 10.250 -21.711 0.480 1.00 98.12 531 ASN A C 1
ATOM 4104 O O . ASN A 1 531 ? 9.350 -21.772 -0.363 1.00 98.12 531 ASN A O 1
ATOM 4108 N N . PHE A 1 532 ? 10.053 -21.127 1.666 1.00 98.62 532 PHE A N 1
ATOM 4109 C CA . PHE A 1 532 ? 8.852 -20.377 2.013 1.00 98.62 532 PHE A CA 1
ATOM 4110 C C . PHE A 1 532 ? 9.143 -18.884 1.882 1.00 98.62 532 PHE A C 1
ATOM 4112 O O . PHE A 1 532 ? 10.003 -18.334 2.572 1.00 98.62 532 PHE A O 1
ATOM 4119 N N . PHE A 1 533 ? 8.405 -18.226 0.999 1.00 98.56 533 PHE A N 1
ATOM 4120 C CA . PHE A 1 533 ? 8.558 -16.812 0.694 1.00 98.56 533 PHE A CA 1
ATOM 4121 C C . PHE A 1 533 ? 7.297 -16.046 1.092 1.00 98.56 533 PHE A C 1
ATOM 4123 O O . PHE A 1 533 ? 6.188 -16.572 1.028 1.00 98.56 533 PHE A O 1
ATOM 4130 N N . SER A 1 534 ? 7.445 -14.777 1.455 1.00 97.00 534 SER A N 1
ATOM 4131 C CA . SER A 1 534 ? 6.330 -13.862 1.693 1.00 97.00 534 SER A CA 1
ATOM 4132 C C . SER A 1 534 ? 6.419 -12.657 0.773 1.00 97.00 534 SER A C 1
ATOM 4134 O O . SER A 1 534 ? 7.486 -12.077 0.603 1.00 97.00 534 SER A O 1
ATOM 4136 N N . ILE A 1 535 ? 5.278 -12.222 0.252 1.00 97.38 535 ILE A N 1
ATOM 4137 C CA . ILE A 1 535 ? 5.113 -10.883 -0.313 1.00 97.38 535 ILE A CA 1
ATOM 4138 C C . ILE A 1 535 ? 4.322 -10.063 0.703 1.00 97.38 535 ILE A C 1
ATOM 4140 O O . ILE A 1 535 ? 3.425 -10.591 1.362 1.00 97.38 535 ILE A O 1
ATOM 4144 N N . TYR A 1 536 ? 4.684 -8.791 0.866 1.00 94.56 536 TYR A N 1
ATOM 4145 C CA . TYR A 1 536 ? 4.133 -7.920 1.907 1.00 94.56 536 TYR A CA 1
ATOM 4146 C C . TYR A 1 536 ? 4.336 -8.495 3.329 1.00 94.56 536 TYR A C 1
ATOM 4148 O O . TYR A 1 536 ? 3.442 -8.458 4.174 1.00 94.56 536 TYR A O 1
ATOM 4156 N N . GLY A 1 537 ? 5.515 -9.074 3.594 1.00 94.88 537 GLY A N 1
ATOM 4157 C CA . GLY A 1 537 ? 5.904 -9.586 4.914 1.00 94.88 537 GLY A CA 1
ATOM 4158 C C . GLY A 1 537 ? 6.407 -8.492 5.873 1.00 94.88 537 GLY A C 1
ATOM 4159 O O . GLY A 1 537 ? 6.263 -7.301 5.582 1.00 94.88 537 GLY A O 1
ATOM 4160 N N . PRO A 1 538 ? 6.997 -8.863 7.024 1.00 95.62 538 PRO A N 1
ATOM 4161 C CA . PRO A 1 538 ? 7.477 -7.905 8.022 1.00 95.62 538 PRO A CA 1
ATOM 4162 C C . PRO A 1 538 ? 8.389 -6.814 7.442 1.00 95.62 538 PRO A C 1
ATOM 4164 O O . PRO A 1 538 ? 9.240 -7.090 6.598 1.00 95.62 538 PRO A O 1
ATOM 4167 N N . ASN A 1 539 ? 8.230 -5.582 7.930 1.00 95.31 539 ASN A N 1
ATOM 4168 C CA . ASN A 1 539 ? 9.030 -4.407 7.568 1.00 95.31 539 ASN A CA 1
ATOM 4169 C C . ASN A 1 539 ? 9.029 -4.047 6.063 1.00 95.31 539 ASN A C 1
ATOM 4171 O O . ASN A 1 539 ? 10.052 -3.616 5.534 1.00 95.31 539 ASN A O 1
ATOM 4175 N N . THR A 1 540 ? 7.884 -4.196 5.384 1.00 94.31 540 THR A N 1
ATOM 4176 C CA . THR A 1 540 ? 7.690 -3.814 3.964 1.00 94.31 540 THR A CA 1
ATOM 4177 C C . THR A 1 540 ? 6.596 -2.769 3.732 1.00 94.31 540 THR A C 1
ATOM 4179 O O . THR A 1 540 ? 6.474 -2.244 2.630 1.00 94.31 540 THR A O 1
ATOM 4182 N N . ASN A 1 541 ? 5.792 -2.447 4.750 1.00 92.81 541 ASN A N 1
ATOM 4183 C CA . ASN A 1 541 ? 4.745 -1.435 4.641 1.00 92.81 541 ASN A CA 1
ATOM 4184 C C . ASN A 1 541 ? 5.328 -0.010 4.609 1.00 92.81 541 ASN A C 1
ATOM 4186 O O . ASN A 1 541 ? 6.384 0.237 5.188 1.00 92.81 541 ASN A O 1
ATOM 4190 N N . THR A 1 542 ? 4.633 0.950 3.997 1.00 87.44 542 THR A N 1
ATOM 4191 C CA . THR A 1 542 ? 5.062 2.359 3.957 1.00 87.44 542 THR A CA 1
ATOM 4192 C C . THR A 1 542 ? 4.112 3.263 4.741 1.00 87.44 542 THR A C 1
ATOM 4194 O O . THR A 1 542 ? 2.894 3.054 4.782 1.00 87.44 542 THR A O 1
ATOM 4197 N N . VAL A 1 543 ? 4.671 4.293 5.387 1.00 84.19 543 VAL A N 1
ATOM 4198 C CA . VAL A 1 543 ? 3.876 5.309 6.101 1.00 84.19 543 VAL A CA 1
ATOM 4199 C C . VAL A 1 543 ? 3.541 6.488 5.206 1.00 84.19 543 VAL A C 1
ATOM 4201 O O . VAL A 1 543 ? 2.394 6.927 5.166 1.00 84.19 543 VAL A O 1
ATOM 4204 N N . VAL A 1 544 ? 4.548 6.978 4.487 1.00 74.31 544 VAL A N 1
ATOM 4205 C CA . VAL A 1 544 ? 4.408 7.995 3.452 1.00 74.31 544 VAL A CA 1
ATOM 4206 C C . VAL A 1 544 ? 4.805 7.389 2.130 1.00 74.31 544 VAL A C 1
ATOM 4208 O O . VAL A 1 544 ? 5.823 6.714 2.046 1.00 74.31 544 VAL A O 1
ATOM 4211 N N . GLY A 1 545 ? 4.006 7.673 1.117 1.00 60.03 545 GLY A N 1
ATOM 4212 C CA . GLY A 1 545 ? 4.417 7.562 -0.261 1.00 60.03 545 GLY A CA 1
ATOM 4213 C C . GLY A 1 545 ? 4.597 6.187 -0.880 1.00 60.03 545 GLY A C 1
ATOM 4214 O O . GLY A 1 545 ? 5.205 5.280 -0.328 1.00 60.03 545 GLY A O 1
ATOM 4215 N N . ALA A 1 546 ? 4.082 6.115 -2.104 1.00 59.28 546 ALA A N 1
ATOM 4216 C CA . ALA A 1 546 ? 3.939 4.964 -2.987 1.00 59.28 546 ALA A CA 1
ATOM 4217 C C . ALA A 1 546 ? 3.028 3.824 -2.537 1.00 59.28 546 ALA A C 1
ATOM 4219 O O . ALA A 1 546 ? 2.785 3.553 -1.359 1.00 59.28 546 ALA A O 1
ATOM 4220 N N . GLY A 1 547 ? 2.518 3.155 -3.571 1.00 73.88 547 GLY A N 1
ATOM 4221 C CA . GLY A 1 547 ? 1.694 1.976 -3.455 1.00 73.88 547 GLY A CA 1
ATOM 4222 C C . GLY A 1 547 ? 2.538 0.766 -3.092 1.00 73.88 547 GLY A C 1
ATOM 4223 O O . GLY A 1 54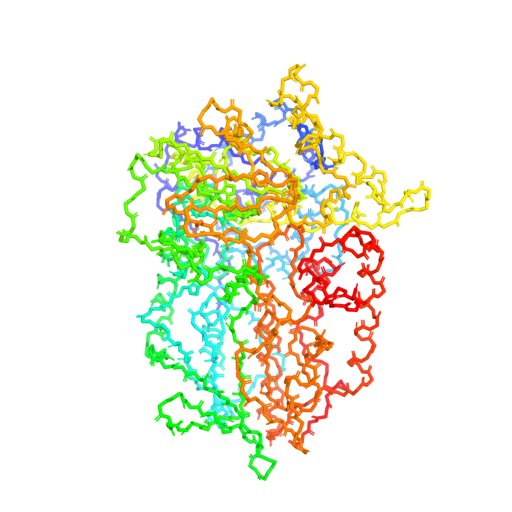7 ? 3.597 0.511 -3.663 1.00 73.88 547 GLY A O 1
ATOM 4224 N N . ILE A 1 548 ? 1.994 -0.051 -2.197 1.00 88.94 548 ILE A N 1
ATOM 4225 C CA . ILE A 1 548 ? 2.537 -1.361 -1.830 1.00 88.94 548 ILE A CA 1
ATOM 4226 C C . ILE A 1 548 ? 2.728 -2.313 -3.036 1.00 88.94 548 ILE A C 1
ATOM 4228 O O . ILE A 1 548 ? 3.416 -3.331 -2.942 1.00 88.94 548 ILE A O 1
ATOM 4232 N N . ILE A 1 549 ? 2.159 -1.964 -4.193 1.00 92.00 549 ILE A N 1
ATOM 4233 C CA . ILE A 1 549 ? 2.372 -2.642 -5.473 1.00 92.00 549 ILE A CA 1
ATOM 4234 C C . ILE A 1 549 ? 3.849 -2.629 -5.881 1.00 92.00 549 ILE A C 1
ATOM 4236 O O . ILE A 1 549 ? 4.372 -3.689 -6.205 1.00 92.00 549 ILE A O 1
ATOM 4240 N N . PHE A 1 550 ? 4.547 -1.493 -5.765 1.00 91.06 550 PHE A N 1
ATOM 4241 C CA . PHE A 1 550 ? 5.980 -1.398 -6.077 1.00 91.06 550 PHE A CA 1
ATOM 4242 C C . PHE A 1 550 ? 6.812 -2.400 -5.263 1.00 91.06 550 PHE A C 1
ATOM 4244 O O . PHE A 1 550 ? 7.587 -3.192 -5.802 1.00 91.06 550 PHE A O 1
ATOM 4251 N N . PHE A 1 551 ? 6.597 -2.413 -3.944 1.00 93.06 551 PHE A N 1
ATOM 4252 C CA . PHE A 1 551 ? 7.266 -3.345 -3.037 1.00 93.06 551 PHE A CA 1
ATOM 4253 C C . PHE A 1 551 ? 6.909 -4.794 -3.367 1.00 93.06 551 PHE A C 1
ATOM 4255 O O . PHE A 1 551 ? 7.778 -5.660 -3.328 1.00 93.06 551 PHE A O 1
ATOM 4262 N N . SER A 1 552 ? 5.654 -5.060 -3.740 1.00 94.81 552 SER A N 1
ATOM 4263 C CA . SER A 1 552 ? 5.222 -6.397 -4.150 1.00 94.81 552 SER A CA 1
ATOM 4264 C C . SER A 1 552 ? 5.930 -6.856 -5.423 1.00 94.81 552 SER A C 1
ATOM 4266 O O . SER A 1 552 ? 6.422 -7.980 -5.457 1.00 94.81 552 SER A O 1
ATOM 4268 N N . GLU A 1 553 ? 6.052 -6.005 -6.443 1.00 94.00 553 GLU A N 1
ATOM 4269 C CA . GLU A 1 553 ? 6.791 -6.331 -7.669 1.00 94.00 553 GLU A CA 1
ATOM 4270 C C . GLU A 1 553 ? 8.280 -6.580 -7.396 1.00 94.00 553 GLU A C 1
ATOM 4272 O O . GLU A 1 553 ? 8.840 -7.569 -7.877 1.00 94.00 553 GLU A O 1
ATOM 4277 N N . CYS A 1 554 ? 8.898 -5.750 -6.551 1.00 94.25 554 CYS A N 1
ATOM 4278 C CA . CYS A 1 554 ? 10.274 -5.933 -6.098 1.00 94.25 554 CYS A CA 1
ATOM 4279 C C . CYS A 1 554 ? 10.471 -7.264 -5.350 1.00 94.25 554 CYS A C 1
ATOM 4281 O O . CYS A 1 554 ? 11.401 -8.014 -5.654 1.00 94.25 554 CYS A O 1
ATOM 4283 N N . SER A 1 555 ? 9.569 -7.606 -4.424 1.00 95.81 555 SER A N 1
ATOM 4284 C CA . SER A 1 555 ? 9.575 -8.900 -3.733 1.00 95.81 555 SER A CA 1
ATOM 4285 C C . SER A 1 555 ? 9.410 -10.066 -4.707 1.00 95.81 555 SER A C 1
ATOM 4287 O O . SER A 1 555 ? 10.133 -11.049 -4.598 1.00 95.81 555 SER A O 1
ATOM 4289 N N . VAL A 1 556 ? 8.514 -9.972 -5.691 1.00 95.44 556 VAL A N 1
ATOM 4290 C CA . VAL A 1 556 ? 8.303 -11.044 -6.677 1.00 95.44 556 VAL A CA 1
ATOM 4291 C C . VAL A 1 556 ? 9.534 -11.246 -7.567 1.00 95.44 556 VAL A C 1
ATOM 4293 O O . VAL A 1 556 ? 9.933 -12.392 -7.798 1.00 95.44 556 VAL A O 1
ATOM 4296 N N . ARG A 1 557 ? 10.182 -10.163 -8.025 1.00 94.00 557 ARG A N 1
ATOM 4297 C CA . ARG A 1 557 ? 11.471 -10.238 -8.739 1.00 94.00 557 ARG A CA 1
ATOM 4298 C C . ARG A 1 557 ? 12.513 -10.954 -7.885 1.00 94.00 557 ARG A C 1
ATOM 4300 O O . ARG A 1 557 ? 13.158 -11.890 -8.353 1.00 94.00 557 ARG A O 1
ATOM 4307 N N . TYR A 1 558 ? 12.629 -10.557 -6.621 1.00 96.00 558 TYR A N 1
ATOM 4308 C CA . TYR A 1 558 ? 13.577 -11.146 -5.689 1.00 96.00 558 TYR A CA 1
ATOM 4309 C C . TYR A 1 558 ? 13.342 -12.644 -5.459 1.00 96.00 558 TYR A C 1
ATOM 4311 O O . TYR A 1 558 ? 14.274 -13.440 -5.572 1.00 96.00 558 TYR A O 1
ATOM 4319 N N . ILE A 1 559 ? 12.088 -13.034 -5.208 1.00 96.81 559 ILE A N 1
ATOM 4320 C CA . ILE A 1 559 ? 11.671 -14.432 -5.043 1.00 96.81 559 ILE A CA 1
ATOM 4321 C C . ILE A 1 559 ? 12.003 -15.237 -6.297 1.00 96.81 559 ILE A C 1
ATOM 4323 O O . ILE A 1 559 ? 12.576 -16.315 -6.186 1.00 96.81 559 ILE A O 1
ATOM 4327 N N . THR A 1 560 ? 11.712 -14.706 -7.485 1.00 94.31 560 THR A N 1
ATOM 4328 C CA . THR A 1 560 ? 12.028 -15.384 -8.753 1.00 94.31 560 THR A CA 1
ATOM 4329 C C . THR A 1 560 ? 13.536 -15.590 -8.913 1.00 94.31 560 THR A C 1
ATOM 4331 O O . THR A 1 560 ? 13.971 -16.663 -9.318 1.00 94.31 560 THR A O 1
ATOM 4334 N N . GLY A 1 561 ? 14.355 -14.616 -8.504 1.00 93.38 561 GLY A N 1
ATOM 4335 C CA . GLY A 1 561 ? 15.806 -14.787 -8.427 1.00 93.38 561 GLY A CA 1
ATOM 4336 C C . GLY A 1 561 ? 16.221 -15.921 -7.481 1.00 93.38 561 GLY A C 1
ATOM 4337 O O . GLY A 1 561 ? 17.072 -16.733 -7.837 1.00 93.38 561 GLY A O 1
ATOM 4338 N N . CYS A 1 562 ? 15.609 -16.023 -6.297 1.00 95.31 562 CYS A N 1
ATOM 4339 C CA . CYS A 1 562 ? 15.855 -17.137 -5.373 1.00 95.31 562 CYS A CA 1
ATOM 4340 C C . CYS A 1 562 ? 15.430 -18.488 -5.971 1.00 95.31 562 CYS A C 1
ATOM 4342 O O . CYS A 1 562 ? 16.144 -19.476 -5.817 1.00 95.31 562 CYS A O 1
ATOM 4344 N N . LEU A 1 563 ? 14.299 -18.540 -6.682 1.00 94.94 563 LEU A N 1
ATOM 4345 C CA . LEU A 1 563 ? 13.835 -19.745 -7.373 1.00 94.94 563 LEU A CA 1
ATOM 4346 C C . LEU A 1 563 ? 14.793 -20.165 -8.493 1.00 94.94 563 LEU A C 1
ATOM 4348 O O . LEU A 1 563 ? 15.027 -21.363 -8.657 1.00 94.94 563 LEU A O 1
ATOM 4352 N N . ASN A 1 564 ? 15.397 -19.208 -9.205 1.00 91.81 564 ASN A N 1
ATOM 4353 C CA . ASN A 1 564 ? 16.439 -19.488 -10.193 1.00 91.81 564 ASN A CA 1
ATOM 4354 C C . ASN A 1 564 ? 17.672 -20.113 -9.529 1.00 91.81 564 ASN A C 1
ATOM 4356 O O . ASN A 1 564 ? 18.144 -21.143 -9.999 1.00 91.81 564 ASN A O 1
ATOM 4360 N N . VAL A 1 565 ? 18.147 -19.562 -8.403 1.00 91.88 565 VAL A N 1
ATOM 4361 C CA . VAL A 1 565 ? 19.259 -20.155 -7.628 1.00 91.88 565 VAL A CA 1
ATOM 4362 C C . VAL A 1 565 ? 18.925 -21.583 -7.187 1.00 91.88 565 VAL A C 1
ATOM 4364 O O . VAL A 1 565 ? 19.746 -22.482 -7.347 1.00 91.88 565 VAL A O 1
ATOM 4367 N N . LEU A 1 566 ? 17.713 -21.801 -6.668 1.00 92.31 566 LEU A N 1
ATOM 4368 C CA . LEU A 1 566 ? 17.243 -23.116 -6.235 1.00 92.31 566 LEU A CA 1
ATOM 4369 C C . LEU A 1 566 ? 17.199 -24.117 -7.405 1.00 92.31 566 LEU A C 1
ATOM 4371 O O . LEU A 1 566 ? 17.744 -25.212 -7.313 1.00 92.31 566 LEU A O 1
ATOM 4375 N N . SER A 1 567 ? 16.568 -23.731 -8.515 1.00 89.69 567 SER A N 1
ATOM 4376 C CA . SER A 1 567 ? 16.230 -24.655 -9.605 1.00 89.69 567 SER A CA 1
ATOM 4377 C C . SER A 1 567 ? 17.417 -24.907 -10.537 1.00 89.69 567 SER A C 1
ATOM 4379 O O . SER A 1 567 ? 17.715 -26.057 -10.840 1.00 89.69 567 SER A O 1
ATOM 4381 N N . ALA A 1 568 ? 18.144 -23.859 -10.943 1.00 83.81 568 ALA A N 1
ATOM 4382 C CA . ALA A 1 568 ? 19.267 -23.975 -11.879 1.00 83.81 568 ALA A CA 1
ATOM 4383 C C . ALA A 1 568 ? 20.471 -24.727 -11.281 1.00 83.81 568 ALA A C 1
ATOM 4385 O O . ALA A 1 568 ? 21.272 -25.308 -12.011 1.00 83.81 568 ALA A O 1
ATOM 4386 N N . GLY A 1 569 ? 20.612 -24.719 -9.951 1.00 72.50 569 GLY A N 1
ATOM 4387 C CA . GLY A 1 569 ? 21.653 -25.472 -9.249 1.00 72.50 569 GLY A CA 1
ATOM 4388 C C . GLY A 1 569 ? 21.275 -26.921 -8.917 1.00 72.50 569 GLY A C 1
ATOM 4389 O O . GLY A 1 569 ? 22.076 -27.625 -8.306 1.00 72.50 569 GLY A O 1
ATOM 4390 N N . GLY A 1 570 ? 20.072 -27.380 -9.293 1.00 81.25 570 GLY A N 1
ATOM 4391 C CA . GLY A 1 570 ? 19.574 -28.713 -8.930 1.00 81.25 570 GLY A CA 1
ATOM 4392 C C . GLY A 1 570 ? 19.376 -28.893 -7.420 1.00 81.25 570 GLY A C 1
ATOM 4393 O O . GLY A 1 570 ? 19.450 -30.014 -6.913 1.00 81.25 570 GLY A O 1
ATOM 4394 N N . HIS A 1 571 ? 19.165 -27.792 -6.701 1.00 91.50 571 HIS A N 1
ATOM 4395 C CA . HIS A 1 571 ? 19.036 -27.763 -5.254 1.00 91.50 571 HIS A CA 1
ATOM 4396 C C . HIS A 1 571 ? 17.589 -28.018 -4.831 1.00 91.50 571 HIS A C 1
ATOM 4398 O O . HIS A 1 571 ? 16.630 -27.695 -5.531 1.00 91.50 571 HIS A O 1
ATOM 4404 N N . HIS A 1 572 ? 17.420 -28.610 -3.656 1.00 91.88 572 HIS A N 1
ATOM 4405 C CA . HIS A 1 572 ? 16.115 -28.941 -3.092 1.00 91.88 572 HIS A CA 1
ATOM 4406 C C . HIS A 1 572 ? 15.704 -27.975 -1.980 1.00 91.88 572 HIS A C 1
ATOM 4408 O O . HIS A 1 572 ? 14.510 -27.870 -1.690 1.00 91.88 572 HIS A O 1
ATOM 4414 N N . SER A 1 573 ? 16.647 -27.232 -1.387 1.00 95.88 573 SER A N 1
ATOM 4415 C CA . SER A 1 573 ? 16.328 -26.204 -0.392 1.00 95.88 573 SER A CA 1
ATOM 4416 C C . SER A 1 573 ? 17.207 -24.958 -0.492 1.00 95.88 573 SER A C 1
ATOM 4418 O O . SER A 1 573 ? 18.403 -25.044 -0.760 1.00 95.88 573 SER A O 1
ATOM 4420 N N . LEU A 1 574 ? 16.589 -23.804 -0.239 1.00 96.62 574 LEU A N 1
ATOM 4421 C CA . LEU A 1 574 ? 17.217 -22.499 -0.088 1.00 96.62 574 LEU A CA 1
ATOM 4422 C C . LEU A 1 574 ? 16.694 -21.850 1.195 1.00 96.62 574 LEU A C 1
ATOM 4424 O O . LEU A 1 574 ? 15.483 -21.700 1.392 1.00 96.62 574 LEU A O 1
ATOM 4428 N N . GLU A 1 575 ? 17.616 -21.460 2.068 1.00 97.38 575 GLU A N 1
ATOM 4429 C CA . GLU A 1 575 ? 17.314 -20.873 3.371 1.00 97.38 575 GLU A CA 1
ATOM 4430 C C . GLU A 1 575 ? 18.297 -19.743 3.689 1.00 97.38 575 GLU A C 1
ATOM 4432 O O . GLU A 1 575 ? 19.489 -19.847 3.406 1.00 97.38 575 GLU A O 1
ATOM 4437 N N . VAL A 1 576 ? 17.811 -18.632 4.247 1.00 97.94 576 VAL A N 1
ATOM 4438 C CA . VAL A 1 576 ? 18.679 -17.502 4.606 1.00 97.94 576 VAL A CA 1
ATOM 4439 C C . VAL A 1 576 ? 19.510 -17.829 5.849 1.00 97.94 576 VAL A C 1
ATOM 4441 O O . VAL A 1 576 ? 18.978 -18.302 6.852 1.00 97.94 576 VAL A O 1
ATOM 4444 N N . LYS A 1 577 ? 20.812 -17.532 5.798 1.00 98.06 577 LYS A N 1
ATOM 4445 C CA . LYS A 1 577 ? 21.730 -17.696 6.931 1.00 98.06 577 LYS A CA 1
ATOM 4446 C C . LYS A 1 577 ? 21.405 -16.719 8.064 1.00 98.06 577 LYS A C 1
ATOM 4448 O O . LYS A 1 577 ? 20.951 -15.595 7.838 1.00 98.06 577 LYS A O 1
ATOM 4453 N N . SER A 1 578 ? 21.728 -17.109 9.295 1.00 97.00 578 SER A N 1
ATOM 4454 C CA . SER A 1 578 ? 21.458 -16.296 10.489 1.00 97.00 578 SER A CA 1
ATOM 4455 C C . SER A 1 578 ? 22.179 -14.943 10.487 1.00 97.00 578 SER A C 1
ATOM 4457 O O . SER A 1 578 ? 21.586 -13.941 10.868 1.00 97.00 578 SER A O 1
ATOM 4459 N N . GLU A 1 579 ? 23.437 -14.886 10.044 1.00 98.12 579 GLU A N 1
ATOM 4460 C CA . GLU A 1 579 ? 24.228 -13.645 10.033 1.00 98.12 579 GLU A CA 1
ATOM 4461 C C . GLU A 1 579 ? 23.616 -12.536 9.148 1.00 98.12 579 GLU A C 1
ATOM 4463 O O . GLU A 1 579 ? 23.311 -11.466 9.684 1.00 98.12 579 GLU A O 1
ATOM 4468 N N . PRO A 1 580 ? 23.354 -12.746 7.839 1.00 98.38 580 PRO A N 1
ATOM 4469 C CA . PRO A 1 580 ? 22.715 -11.725 7.006 1.00 98.38 580 PRO A CA 1
ATOM 4470 C C . PRO A 1 580 ? 21.287 -11.400 7.465 1.00 98.38 580 PRO A C 1
ATOM 4472 O O . PRO A 1 580 ? 20.862 -10.247 7.357 1.00 98.38 580 PRO A O 1
ATOM 4475 N N . PHE A 1 581 ? 20.554 -12.377 8.013 1.00 98.56 581 PHE A N 1
ATOM 4476 C CA . PHE A 1 581 ? 19.239 -12.142 8.610 1.00 98.56 581 PHE A CA 1
ATOM 4477 C C . PHE A 1 581 ? 19.314 -11.166 9.795 1.00 98.56 581 PHE A C 1
ATOM 4479 O O . PHE A 1 581 ? 18.579 -10.176 9.819 1.00 98.56 581 PHE A O 1
ATOM 4486 N N . GLU A 1 582 ? 20.203 -11.401 10.761 1.00 98.44 582 GLU A N 1
ATOM 4487 C CA . GLU A 1 582 ? 20.332 -10.546 11.948 1.00 98.44 582 GLU A CA 1
ATOM 4488 C C . GLU A 1 582 ? 20.920 -9.169 11.608 1.00 98.44 582 GLU A C 1
ATOM 4490 O O . GLU A 1 582 ? 20.454 -8.154 12.135 1.00 98.44 582 GLU A O 1
ATOM 4495 N N . ALA A 1 583 ? 21.874 -9.097 10.673 1.00 98.44 583 ALA A N 1
ATOM 4496 C CA . ALA A 1 583 ? 22.433 -7.831 10.199 1.00 98.44 583 ALA A CA 1
ATOM 4497 C C . ALA A 1 583 ? 21.364 -6.946 9.535 1.00 98.44 583 ALA A C 1
ATOM 4499 O O . ALA A 1 583 ? 21.242 -5.762 9.865 1.00 98.44 583 ALA A O 1
ATOM 4500 N N . TYR A 1 584 ? 20.542 -7.526 8.651 1.00 98.19 584 TYR A N 1
ATOM 4501 C CA . TYR A 1 584 ? 19.431 -6.823 8.005 1.00 98.19 584 TYR A CA 1
ATOM 4502 C C . TYR A 1 584 ? 18.417 -6.302 9.030 1.00 98.19 584 TYR A C 1
ATOM 4504 O O . TYR A 1 584 ? 18.079 -5.119 9.019 1.00 98.19 584 TYR A O 1
ATOM 4512 N N . ASN A 1 585 ? 17.961 -7.153 9.954 1.00 98.31 585 ASN A N 1
ATOM 4513 C CA . ASN A 1 585 ? 16.949 -6.751 10.935 1.00 98.31 585 ASN A CA 1
ATOM 4514 C C . ASN A 1 585 ? 17.483 -5.712 11.934 1.00 98.31 585 ASN A C 1
ATOM 4516 O O . ASN A 1 585 ? 16.762 -4.781 12.284 1.00 98.31 585 ASN A O 1
ATOM 4520 N N . SER A 1 586 ? 18.758 -5.796 12.326 1.00 98.19 586 SER A N 1
ATOM 4521 C CA . SER A 1 586 ? 19.399 -4.776 13.169 1.00 98.19 586 SER A CA 1
ATOM 4522 C C . SER A 1 586 ? 19.446 -3.407 12.483 1.00 98.19 586 SER A C 1
ATOM 4524 O O . SER A 1 586 ? 19.215 -2.376 13.118 1.00 98.19 586 SER A O 1
ATOM 4526 N N . TRP A 1 587 ? 19.724 -3.381 11.176 1.00 97.69 587 TRP A N 1
ATOM 4527 C CA . TRP A 1 587 ? 19.710 -2.152 10.380 1.00 97.69 587 TRP A CA 1
ATOM 4528 C C . TRP A 1 587 ? 18.298 -1.557 10.261 1.00 97.69 587 TRP A C 1
ATOM 4530 O O . TRP A 1 587 ? 18.127 -0.351 10.466 1.00 97.69 587 TRP A O 1
ATOM 4540 N N . ILE A 1 588 ? 17.287 -2.400 10.012 1.00 97.81 588 ILE A N 1
ATOM 4541 C CA . ILE A 1 588 ? 15.870 -2.005 9.983 1.00 97.81 588 ILE A CA 1
ATOM 4542 C C . ILE A 1 588 ? 15.443 -1.390 11.316 1.00 97.81 588 ILE A C 1
ATOM 4544 O O . ILE A 1 588 ? 14.875 -0.297 11.334 1.00 97.81 588 ILE A O 1
ATOM 4548 N N . ASP A 1 589 ? 15.738 -2.063 12.427 1.00 97.81 589 ASP A N 1
ATOM 4549 C CA . ASP A 1 589 ? 15.332 -1.624 13.762 1.00 97.81 589 ASP A CA 1
ATOM 4550 C C . ASP A 1 589 ? 15.988 -0.294 14.126 1.00 97.81 589 ASP A C 1
ATOM 4552 O O . ASP A 1 589 ? 15.317 0.623 14.600 1.00 97.81 589 ASP A O 1
ATOM 4556 N N . LYS A 1 590 ? 17.282 -0.137 13.822 1.00 97.31 590 LYS A N 1
ATOM 4557 C CA . LYS A 1 590 ? 17.999 1.121 14.043 1.00 97.31 590 LYS A CA 1
ATOM 4558 C C . LYS A 1 590 ? 17.335 2.292 13.316 1.00 97.31 590 LYS A C 1
ATOM 4560 O O . LYS A 1 590 ? 17.130 3.333 13.938 1.00 97.31 590 LYS A O 1
ATOM 4565 N N . LYS A 1 591 ? 16.999 2.139 12.029 1.00 96.19 591 LYS A N 1
ATOM 4566 C CA . LYS A 1 591 ? 16.336 3.205 11.261 1.00 96.19 591 LYS A CA 1
ATOM 4567 C C . LYS A 1 591 ? 14.924 3.477 11.791 1.00 96.19 591 LYS A C 1
ATOM 4569 O O . LYS A 1 591 ? 14.578 4.630 12.041 1.00 96.19 591 LYS A O 1
ATOM 4574 N N . ASN A 1 592 ? 14.130 2.431 12.019 1.00 97.06 592 ASN A N 1
ATOM 4575 C CA . ASN A 1 592 ? 12.763 2.565 12.525 1.00 97.06 592 ASN A CA 1
ATOM 4576 C C . ASN A 1 592 ? 12.709 3.268 13.888 1.00 97.06 592 ASN A C 1
ATOM 4578 O O . ASN A 1 592 ? 11.839 4.107 14.088 1.00 97.06 592 ASN A O 1
ATOM 4582 N N . ASN A 1 593 ? 13.655 3.002 14.793 1.00 96.12 593 ASN A N 1
ATOM 4583 C CA . ASN A 1 593 ? 13.701 3.635 16.117 1.00 96.12 593 ASN A CA 1
ATOM 4584 C C . ASN A 1 593 ? 13.929 5.154 16.068 1.00 96.12 593 ASN A C 1
ATOM 4586 O O . ASN A 1 593 ? 13.572 5.851 17.012 1.00 96.12 593 ASN A O 1
ATOM 4590 N N . SER A 1 594 ? 14.509 5.672 14.982 1.00 95.38 594 SER A N 1
ATOM 4591 C CA . SER A 1 594 ? 14.647 7.115 14.747 1.00 95.38 594 SER A CA 1
ATOM 4592 C C . SER A 1 594 ? 13.489 7.731 13.964 1.00 95.38 594 SER A C 1
ATOM 4594 O O . SER A 1 594 ? 13.496 8.931 13.734 1.00 95.38 594 SER A O 1
ATOM 4596 N N . ALA A 1 595 ? 12.516 6.949 13.503 1.00 95.69 595 ALA A N 1
ATOM 4597 C CA . ALA A 1 595 ? 11.421 7.465 12.692 1.00 95.69 595 ALA A CA 1
ATOM 4598 C C . ALA A 1 595 ? 10.253 7.974 13.549 1.00 95.69 595 ALA A C 1
ATOM 4600 O O . ALA A 1 595 ? 10.019 7.469 14.646 1.00 95.69 595 ALA A O 1
ATOM 4601 N N . ALA A 1 596 ? 9.442 8.890 13.012 1.00 96.19 596 ALA A N 1
ATOM 4602 C CA . ALA A 1 596 ? 8.228 9.407 13.649 1.00 96.19 596 ALA A CA 1
ATOM 4603 C C . ALA A 1 596 ? 7.310 8.292 14.172 1.00 96.19 596 ALA A C 1
ATOM 4605 O O . ALA A 1 596 ? 6.825 8.357 15.298 1.00 96.19 596 ALA A O 1
ATOM 4606 N N . TRP A 1 597 ? 7.118 7.226 13.393 1.00 95.69 597 TRP A N 1
ATOM 4607 C CA . TRP A 1 597 ? 6.301 6.072 13.786 1.00 95.69 597 TRP A CA 1
ATOM 4608 C C . TRP A 1 597 ? 6.987 5.130 14.786 1.00 95.69 597 TRP A C 1
ATOM 4610 O O . TRP A 1 597 ? 6.323 4.284 15.383 1.00 95.69 597 TRP A O 1
ATOM 4620 N N . GLY A 1 598 ? 8.303 5.248 14.969 1.00 96.12 598 GLY A N 1
ATOM 4621 C CA . GLY A 1 598 ? 9.079 4.486 15.947 1.00 96.12 598 GLY A CA 1
ATOM 4622 C C . GLY A 1 598 ? 9.175 5.143 17.320 1.00 96.12 598 GLY A C 1
ATOM 4623 O O . GLY A 1 598 ? 9.555 4.469 18.274 1.00 96.12 598 GLY A O 1
ATOM 4624 N N . MET A 1 599 ? 8.780 6.415 17.453 1.00 95.31 599 MET A N 1
ATOM 4625 C CA . MET A 1 599 ? 8.884 7.167 18.709 1.00 95.31 599 MET A CA 1
ATOM 4626 C C . MET A 1 599 ? 8.153 6.461 19.864 1.00 95.31 599 MET A C 1
ATOM 4628 O O . MET A 1 599 ? 7.034 5.993 19.647 1.00 95.31 599 MET A O 1
ATOM 4632 N N . PRO A 1 600 ? 8.726 6.370 21.082 1.00 91.56 600 PRO A N 1
ATOM 4633 C CA . PRO A 1 600 ? 8.181 5.552 22.173 1.00 91.56 600 PRO A CA 1
ATOM 4634 C C . PRO A 1 600 ? 6.710 5.825 22.515 1.00 91.56 600 PRO A C 1
ATOM 4636 O O . PRO A 1 600 ? 5.948 4.877 22.685 1.00 91.56 600 PRO A O 1
ATOM 4639 N N . ASP A 1 601 ? 6.300 7.095 22.511 1.00 87.75 601 ASP A N 1
ATOM 4640 C CA . ASP A 1 601 ? 4.951 7.537 22.900 1.00 87.75 601 ASP A CA 1
ATOM 4641 C C . ASP A 1 601 ? 3.887 7.350 21.798 1.00 87.75 601 ASP A C 1
ATOM 4643 O O . ASP A 1 601 ? 2.714 7.673 21.982 1.00 87.75 601 ASP A O 1
ATOM 4647 N N . VAL A 1 602 ? 4.270 6.820 20.633 1.00 88.88 602 VAL A N 1
ATOM 4648 C CA . VAL A 1 602 ? 3.349 6.572 19.517 1.00 88.88 602 VAL A CA 1
ATOM 4649 C C . VAL A 1 602 ? 2.756 5.169 19.622 1.00 88.88 602 VAL A C 1
ATOM 4651 O O . VAL A 1 602 ? 3.442 4.180 19.342 1.00 88.88 602 VAL A O 1
ATOM 4654 N N . ASP A 1 603 ? 1.459 5.095 19.938 1.00 87.25 603 ASP A N 1
ATOM 4655 C CA . ASP A 1 603 ? 0.640 3.881 19.807 1.00 87.25 603 ASP A CA 1
ATOM 4656 C C . ASP A 1 603 ? 0.055 3.763 18.388 1.00 87.25 603 ASP A C 1
ATOM 4658 O O . ASP A 1 603 ? -0.772 4.580 17.953 1.00 87.25 603 ASP A O 1
ATOM 4662 N N . SER A 1 604 ? 0.482 2.741 17.647 1.00 90.56 604 SER A N 1
ATOM 4663 C CA . SER A 1 604 ? 0.015 2.453 16.291 1.00 90.56 604 SER A CA 1
ATOM 4664 C C . SER A 1 604 ? 0.085 0.958 15.989 1.00 90.56 604 SER A C 1
ATOM 4666 O O . SER A 1 604 ? 0.891 0.233 16.566 1.00 90.56 604 SER A O 1
ATOM 4668 N N . TRP A 1 605 ? -0.697 0.512 15.002 1.00 91.00 605 TRP A N 1
ATOM 4669 C CA . TRP A 1 605 ? -0.675 -0.872 14.512 1.00 91.00 605 TRP A CA 1
ATOM 4670 C C . TRP A 1 605 ? 0.658 -1.278 13.855 1.00 91.00 605 TRP A C 1
ATOM 4672 O O . TRP A 1 605 ? 0.842 -2.438 13.499 1.00 91.00 605 TRP A O 1
ATOM 4682 N N . TYR A 1 606 ? 1.600 -0.341 13.705 1.00 94.12 606 TYR A N 1
ATOM 4683 C CA . TYR A 1 606 ? 2.941 -0.615 13.200 1.00 94.12 606 TYR A CA 1
ATOM 4684 C C . TYR A 1 606 ? 3.835 -1.352 14.194 1.00 94.12 606 TYR A C 1
ATOM 4686 O O . TYR A 1 606 ? 4.856 -1.912 13.782 1.00 94.12 606 TYR A O 1
ATOM 4694 N N . LYS A 1 607 ? 3.488 -1.302 15.485 1.00 93.44 607 LYS A N 1
ATOM 4695 C CA . LYS A 1 607 ? 4.275 -1.870 16.575 1.00 93.44 607 LYS A CA 1
ATOM 4696 C C . LYS A 1 607 ? 3.612 -3.116 17.145 1.00 93.44 607 LYS A C 1
ATOM 4698 O O . LYS A 1 607 ? 2.389 -3.199 17.199 1.00 93.44 607 LYS A O 1
ATOM 4703 N N . ASN A 1 608 ? 4.434 -4.059 17.591 1.00 91.38 608 ASN A N 1
ATOM 4704 C CA . ASN A 1 608 ? 3.969 -5.171 18.417 1.00 91.38 608 ASN A CA 1
ATOM 4705 C C . ASN A 1 608 ? 3.858 -4.760 19.897 1.00 91.38 608 ASN A C 1
ATOM 4707 O O . ASN A 1 608 ? 4.248 -3.656 20.280 1.00 91.38 608 ASN A O 1
ATOM 4711 N N . ASP A 1 609 ? 3.409 -5.688 20.744 1.00 88.56 609 ASP A N 1
ATOM 4712 C CA . ASP A 1 609 ? 3.263 -5.484 22.194 1.00 88.56 609 ASP A CA 1
ATOM 4713 C C . ASP A 1 609 ? 4.575 -5.108 22.913 1.00 88.56 609 ASP A C 1
ATOM 4715 O O . ASP A 1 609 ? 4.551 -4.529 23.997 1.00 88.56 609 ASP A O 1
ATOM 4719 N N . ALA A 1 610 ? 5.734 -5.414 22.316 1.00 90.25 610 ALA A N 1
ATOM 4720 C CA . ALA A 1 610 ? 7.050 -5.029 22.831 1.00 90.25 610 ALA A CA 1
ATOM 4721 C C . ALA A 1 610 ? 7.505 -3.630 22.364 1.00 90.25 610 ALA A C 1
ATOM 4723 O O . ALA A 1 610 ? 8.607 -3.198 22.700 1.00 90.25 610 ALA A O 1
ATOM 4724 N N . GLY A 1 611 ? 6.695 -2.928 21.564 1.00 91.56 611 GLY A N 1
ATOM 4725 C CA . GLY A 1 611 ? 6.996 -1.600 21.030 1.00 91.56 611 GLY A CA 1
ATOM 4726 C C . GLY A 1 611 ? 7.923 -1.584 19.809 1.00 91.56 611 GLY A C 1
ATOM 4727 O O . GLY A 1 611 ? 8.245 -0.502 19.316 1.00 91.56 611 GLY A O 1
ATOM 4728 N N . ARG A 1 612 ? 8.339 -2.745 19.281 1.00 94.62 612 ARG A N 1
ATOM 4729 C CA . ARG A 1 612 ? 9.167 -2.829 18.066 1.00 94.62 612 ARG A CA 1
ATOM 4730 C C . ARG A 1 612 ? 8.309 -2.561 16.836 1.00 94.62 612 ARG A C 1
ATOM 4732 O O . ARG A 1 612 ? 7.226 -3.123 16.712 1.00 94.62 612 ARG A O 1
ATOM 4739 N N . VAL A 1 613 ? 8.817 -1.768 15.894 1.00 96.25 613 VAL A N 1
ATOM 4740 C CA . VAL A 1 613 ? 8.171 -1.550 14.592 1.00 96.25 613 VAL A CA 1
ATOM 4741 C C . VAL A 1 613 ? 8.336 -2.796 13.720 1.00 96.25 613 VAL A C 1
ATOM 4743 O O . VAL A 1 613 ? 9.429 -3.095 13.240 1.00 96.25 613 VAL A O 1
ATOM 4746 N N . THR A 1 614 ? 7.245 -3.518 13.493 1.00 95.31 614 THR A N 1
ATOM 4747 C CA . THR A 1 614 ? 7.237 -4.789 12.749 1.00 95.31 614 THR A CA 1
ATOM 4748 C C . THR A 1 614 ? 6.695 -4.645 11.331 1.00 95.31 614 THR A C 1
ATOM 4750 O O . THR A 1 614 ? 6.974 -5.486 10.481 1.00 95.31 614 THR A O 1
ATOM 4753 N N . GLN A 1 615 ? 5.944 -3.577 11.057 1.00 94.31 615 GLN A N 1
ATOM 4754 C CA . GLN A 1 615 ? 5.253 -3.401 9.777 1.00 94.31 615 GLN A CA 1
ATOM 4755 C C . GLN A 1 615 ? 6.071 -2.626 8.754 1.00 94.31 615 GLN A C 1
ATOM 4757 O O . GLN A 1 615 ? 6.155 -3.021 7.591 1.00 94.31 615 GLN A O 1
ATOM 4762 N N . ASN A 1 616 ? 6.682 -1.519 9.180 1.00 94.38 616 ASN A N 1
ATOM 4763 C CA . ASN A 1 616 ? 7.132 -0.502 8.241 1.00 94.38 616 ASN A CA 1
ATOM 4764 C C . ASN A 1 616 ? 8.573 -0.704 7.771 1.00 94.38 616 ASN A C 1
ATOM 4766 O O . ASN A 1 616 ? 9.471 -1.038 8.557 1.00 94.38 616 ASN A O 1
ATOM 4770 N N . TRP A 1 617 ? 8.760 -0.454 6.480 1.00 94.19 617 TRP A N 1
ATOM 4771 C CA . TRP A 1 617 ? 10.032 -0.219 5.822 1.00 94.19 617 TRP A CA 1
ATOM 4772 C C . TRP A 1 617 ? 10.500 1.218 6.108 1.00 94.19 617 TRP A C 1
ATOM 4774 O O . TRP A 1 617 ? 9.738 2.159 5.872 1.00 94.19 617 TRP A O 1
ATOM 4784 N N . PRO A 1 618 ? 11.735 1.417 6.604 1.00 93.31 618 PRO A N 1
ATOM 4785 C CA . PRO A 1 618 ? 12.250 2.746 6.919 1.00 93.31 618 PRO A CA 1
ATOM 4786 C C . PRO A 1 618 ? 13.168 3.338 5.837 1.00 93.31 618 PRO A C 1
ATOM 4788 O O . PRO A 1 618 ? 13.825 4.343 6.087 1.00 93.31 618 PRO A O 1
ATOM 4791 N N . GLY A 1 619 ? 13.318 2.697 4.679 1.00 90.50 619 GLY A N 1
ATOM 4792 C CA . GLY A 1 619 ? 14.196 3.177 3.606 1.00 90.50 619 GLY A CA 1
ATOM 4793 C C . GLY A 1 619 ? 13.448 3.839 2.452 1.00 90.50 619 GLY A C 1
ATOM 4794 O O . GLY A 1 619 ? 12.222 3.915 2.462 1.00 90.50 619 GLY A O 1
ATOM 4795 N N . THR A 1 620 ? 14.178 4.265 1.423 1.00 87.69 620 THR A N 1
ATOM 4796 C CA . THR A 1 620 ? 13.602 4.753 0.154 1.00 87.69 620 THR A CA 1
ATOM 4797 C C . THR A 1 620 ? 13.112 3.607 -0.741 1.00 87.69 620 THR A C 1
ATOM 4799 O O . THR A 1 620 ? 13.362 2.431 -0.458 1.00 87.69 620 THR A O 1
ATOM 4802 N N . HIS A 1 621 ? 12.422 3.938 -1.840 1.00 87.12 621 HIS A N 1
ATOM 4803 C CA . HIS A 1 621 ? 12.099 2.973 -2.900 1.00 87.12 621 HIS A CA 1
ATOM 4804 C C . HIS A 1 621 ? 13.353 2.422 -3.554 1.00 87.12 621 HIS A C 1
ATOM 4806 O O . HIS A 1 621 ? 13.477 1.207 -3.685 1.00 87.12 621 HIS A O 1
ATOM 4812 N N . TYR A 1 622 ? 14.290 3.311 -3.890 1.00 87.62 622 TYR A N 1
ATOM 4813 C CA . TYR A 1 622 ? 15.579 2.925 -4.445 1.00 87.62 622 TYR A CA 1
ATOM 4814 C C . TYR A 1 622 ? 16.320 1.936 -3.535 1.00 87.62 622 TYR A C 1
ATOM 4816 O O . TYR A 1 622 ? 16.738 0.885 -4.011 1.00 87.62 622 TYR A O 1
ATOM 4824 N N . GLU A 1 623 ? 16.418 2.208 -2.224 1.00 90.75 623 GLU A N 1
ATOM 4825 C CA . GLU A 1 623 ? 17.068 1.288 -1.277 1.00 90.75 623 GLU A CA 1
ATOM 4826 C C . GLU A 1 623 ? 16.385 -0.091 -1.272 1.00 90.75 623 GLU A C 1
ATOM 4828 O O . GLU A 1 623 ? 17.065 -1.116 -1.265 1.00 90.75 623 GLU A O 1
ATOM 4833 N N . PHE A 1 624 ? 15.046 -0.145 -1.301 1.00 92.69 624 PHE A N 1
ATOM 4834 C CA . PHE A 1 624 ? 14.334 -1.426 -1.337 1.00 92.69 624 PHE A CA 1
ATOM 4835 C C . PHE A 1 624 ? 14.540 -2.163 -2.663 1.00 92.69 624 PHE A C 1
ATOM 4837 O O . PHE A 1 624 ? 14.811 -3.365 -2.666 1.00 92.69 624 PHE A O 1
ATOM 4844 N N . TRP A 1 625 ? 14.439 -1.453 -3.789 1.00 92.12 625 TRP A N 1
ATOM 4845 C CA . TRP A 1 625 ? 14.668 -2.001 -5.123 1.00 92.12 625 TRP A CA 1
ATOM 4846 C C . TRP A 1 625 ? 16.079 -2.565 -5.257 1.00 92.12 625 TRP A C 1
ATOM 4848 O O . TRP A 1 625 ? 16.227 -3.730 -5.618 1.00 92.12 625 TRP A O 1
ATOM 4858 N N . GLU A 1 626 ? 17.097 -1.798 -4.863 1.00 92.38 626 GLU A N 1
ATOM 4859 C CA . GLU A 1 626 ? 18.504 -2.201 -4.899 1.00 92.38 626 GLU A CA 1
ATOM 4860 C C . GLU A 1 626 ? 18.736 -3.462 -4.056 1.00 92.38 626 GLU A C 1
ATOM 4862 O O . GLU A 1 626 ? 19.310 -4.447 -4.531 1.00 92.38 626 GLU A O 1
ATOM 4867 N N . MET A 1 627 ? 18.193 -3.494 -2.833 1.00 93.25 627 MET A N 1
ATOM 4868 C CA . MET A 1 627 ? 18.249 -4.675 -1.970 1.00 93.25 627 MET A CA 1
ATOM 4869 C C . MET A 1 627 ? 17.475 -5.871 -2.526 1.00 93.25 627 MET A C 1
ATOM 4871 O O . MET A 1 627 ? 17.697 -6.988 -2.078 1.00 93.25 627 MET A O 1
ATOM 4875 N N . THR A 1 628 ? 16.571 -5.700 -3.484 1.00 94.00 628 THR A N 1
ATOM 4876 C CA . THR A 1 628 ? 15.734 -6.777 -4.041 1.00 94.00 628 THR A CA 1
ATOM 4877 C C . THR A 1 628 ? 15.999 -7.022 -5.526 1.00 94.00 628 THR A C 1
ATOM 4879 O O . THR A 1 628 ? 15.233 -7.716 -6.194 1.00 94.00 628 THR A O 1
ATOM 4882 N N . LEU A 1 629 ? 17.105 -6.500 -6.062 1.00 90.88 629 LEU A N 1
ATOM 4883 C CA . LEU A 1 629 ? 17.510 -6.722 -7.450 1.00 90.88 629 LEU A CA 1
ATOM 4884 C C . LEU A 1 629 ? 17.813 -8.194 -7.737 1.00 90.88 629 LEU A C 1
ATOM 4886 O O . LEU A 1 629 ? 17.377 -8.738 -8.746 1.00 90.88 629 LEU A O 1
ATOM 4890 N N . ARG A 1 630 ? 18.568 -8.840 -6.843 1.00 90.06 630 ARG A N 1
ATOM 4891 C CA . ARG A 1 630 ? 18.963 -10.249 -6.961 1.00 90.06 630 ARG A CA 1
ATOM 4892 C C . ARG A 1 630 ? 19.343 -10.856 -5.608 1.00 90.06 630 ARG A C 1
ATOM 4894 O O . ARG A 1 630 ? 19.791 -10.115 -4.720 1.00 90.06 630 ARG A O 1
ATOM 4901 N N . PRO A 1 631 ? 19.182 -12.178 -5.421 1.00 93.31 631 PRO A N 1
ATOM 4902 C CA . PRO A 1 631 ? 19.765 -12.879 -4.282 1.00 93.31 631 PRO A CA 1
ATOM 4903 C C . PRO A 1 631 ? 21.288 -12.791 -4.312 1.00 93.31 631 PRO A C 1
ATOM 4905 O O . PRO A 1 631 ? 21.908 -12.884 -5.368 1.00 93.31 631 PRO A O 1
ATOM 4908 N N . ASP A 1 632 ? 21.868 -12.615 -3.131 1.00 93.94 632 ASP A N 1
ATOM 4909 C CA . ASP A 1 632 ? 23.287 -12.851 -2.906 1.00 93.94 632 ASP A CA 1
ATOM 4910 C C . ASP A 1 632 ? 23.429 -14.291 -2.412 1.00 93.94 632 ASP A C 1
ATOM 4912 O O . ASP A 1 632 ? 22.935 -14.617 -1.332 1.00 93.94 632 ASP A O 1
ATOM 4916 N N . THR A 1 633 ? 24.031 -15.164 -3.219 1.00 91.81 633 THR A N 1
ATOM 4917 C CA . THR A 1 633 ? 24.143 -16.596 -2.911 1.00 91.81 633 THR A CA 1
ATOM 4918 C C . THR A 1 633 ? 24.928 -16.861 -1.631 1.00 91.81 633 THR A C 1
ATOM 4920 O O . THR A 1 633 ? 24.650 -17.847 -0.952 1.00 91.81 633 THR A O 1
ATOM 4923 N N . ASP A 1 634 ? 25.837 -15.963 -1.239 1.00 95.75 634 ASP A N 1
ATOM 4924 C CA . ASP A 1 634 ? 26.616 -16.120 -0.010 1.00 95.75 634 ASP A CA 1
ATOM 4925 C C . ASP A 1 634 ? 25.747 -15.959 1.243 1.00 95.75 634 ASP A C 1
ATOM 4927 O O . ASP A 1 634 ? 26.079 -16.492 2.307 1.00 95.75 634 ASP A O 1
ATOM 4931 N N . HIS A 1 635 ? 24.586 -15.310 1.119 1.00 97.38 635 HIS A N 1
ATOM 4932 C CA . HIS A 1 635 ? 23.623 -15.163 2.207 1.00 97.38 635 HIS A CA 1
ATOM 4933 C C . HIS A 1 635 ? 22.739 -16.395 2.429 1.00 97.38 635 HIS A C 1
ATOM 4935 O O . HIS A 1 635 ? 21.967 -16.415 3.391 1.00 97.38 635 HIS A O 1
ATOM 4941 N N . PHE A 1 636 ? 22.842 -17.413 1.573 1.00 97.25 636 PHE A N 1
ATOM 4942 C CA . PHE A 1 636 ? 21.971 -18.581 1.603 1.00 97.25 636 PHE A CA 1
ATOM 4943 C C . PHE A 1 636 ? 22.724 -19.866 1.919 1.00 97.25 636 PHE A C 1
ATOM 4945 O O . PHE A 1 636 ? 23.848 -20.088 1.465 1.00 97.25 636 PHE A O 1
ATOM 4952 N N . ASP A 1 637 ? 22.071 -20.726 2.692 1.00 95.81 637 ASP A N 1
ATOM 4953 C CA . ASP A 1 637 ? 22.356 -22.150 2.719 1.00 95.81 637 ASP A CA 1
ATOM 4954 C C . ASP A 1 637 ? 21.523 -22.800 1.616 1.00 95.81 637 ASP A C 1
ATOM 4956 O O . ASP A 1 637 ? 20.290 -22.830 1.676 1.00 95.81 637 ASP A O 1
ATOM 4960 N N . VAL A 1 638 ? 22.213 -23.285 0.587 1.00 94.19 638 VAL A N 1
ATOM 4961 C CA . VAL A 1 638 ? 21.607 -23.944 -0.567 1.00 94.19 638 VAL A CA 1
ATOM 4962 C C . VAL A 1 638 ? 22.036 -25.410 -0.549 1.00 94.19 638 VAL A C 1
ATOM 4964 O O . VAL A 1 638 ? 23.232 -25.696 -0.443 1.00 94.19 638 VAL A O 1
ATOM 4967 N N . ARG A 1 639 ? 21.073 -26.337 -0.576 1.00 91.00 639 ARG A N 1
ATOM 4968 C CA . ARG A 1 639 ? 21.320 -27.788 -0.469 1.00 91.00 639 ARG A CA 1
ATOM 4969 C C . ARG A 1 639 ? 20.686 -28.555 -1.604 1.00 91.00 639 ARG A C 1
ATOM 4971 O O . ARG A 1 639 ? 19.538 -28.216 -1.968 1.00 91.00 639 ARG A O 1
#

Foldseek 3Di:
DPPFFFDFDPCLLPDDLVLLLLLLPPAPLLLLLVLLCQLVVHDVSLVVPFFFEADLLDPRGRPGDPVRSVVSSVVSSVSSVVSSVVVDTRGDDDLVVQQSSLCRSHVHHDPPCVSVLLVQQFPRDAQRQFDLDPQQFDLVLLAVFEEEEEAQALLSLLLLLNSVVSNHHYAYEHQAPDHHQQLVLQPFAQAKDQAFVLQQAASRQNLDLAFARIDHSVSSSVRSRVSCVVSVCPVRYDYSWAWAAWEADPVQLWIWTATPVGDTDIGLFYEYANAQFRADDDDPFACPVLAQFAEDESSNDDPVDQQAQFEEEEEEDDQSCLRNLLVCVVRYQFYEYAYQFAFQEDADQRNPPTDDPSNSCCCNRSNSSSRSVSVVSQCSQFCPSLLVLFFADPPDPLFAGRHPSQVSVLVSRLVVQDVLQPPDPVSSVLRRGRATPLLAQHYYDSSSRSVSCPDPRYHYHNFDFNHAHHQATAGPVRDGDGGNYYYYPPTRLSLQPPPPYAYAFPPRDTVRVVSLPFFAQLQFADARHWNYTYQQHWAQDASTGGHSSLSSSLSSSLSSQVSSVCSSVVFSTKHFDPVSRVVRVVVQQVLLCRGSNLRQNDDDSLAHPVSGRTRHHSDGSVVSNVSSNHDDCVRIDTD

Secondary structure (DSSP, 8-state):
----B----HHHHH--HHHHHHHTTS--HHHHHHHHHHHHSSSGGGGSS------TTSSSTT---HHHHHHHHHHHHHHHHHHHHHT---BPPPHHHHHHHHHHHHTSPPPTTHHHHHHHHS-SSSS------SSPPPHHHHHT--EEEE--SHHHHHHHHHHHHHT--EEEE-SSSSS-THHHH---TT-B-SS-GGGSS-TT------SBSS-BHHHHHHHHHHHHHHTT-GGGEESS--EEEEEEETTTTEEEEEETTS-EEEESEEEE---SS-SB-----TTGGG--SEEEEGGG--TTS--TT-EEEEE--SHHHHHHHHHHTTTSSEEEEE-SSPPPEEE-TTTTPBPPHHHHHHHHHSTTHHHHHHHHHHHHTSHHHHGGGGB--TT--SSS-SSHHHHHHHHHHHHHHHHHHTT-HHHHHHHS-SS-TTSS--EEESSHHHHHHTSTTEEEE-SPEEEEETTEEEETTS-EEE-SEEEE---B-TT-TTTT-EEE-GGG-BHHHHTTS---BTTTB-TT-TTEEESS-TT-B-SSSS-HHHHHHHHHHHHHHHHHHHHHTT-S-EEE-HHHHHHHHHHHHHHHHTBGGGSTT---TTB-TTS-B-SB--S-HHHHHHHTSS--GGGEEE-